Protein 4QQR (pdb70)

Radius of gyration: 27.03 Å; Cα contacts (8 Å, |Δi|>4): 1063; chains: 2; bounding box: 55×55×93 Å

InterPro domains:
  IPR005913 dTDP-4-dehydrorhamnose reductase [PTHR10491] (11-297)
  IPR029903 RmlD-like, substrate binding domain [PF04321] (15-186)
  IPR036291 NAD(P)-binding domain superfamily [SSF51735] (14-287)

Solvent-accessible surface area: 23073 Å² total; per-residue (Å²): 149,72,32,0,0,0,5,21,138,138,27,10,5,0,14,53,0,0,134,42,1,110,90,78,71,17,88,52,56,48,20,109,12,198,28,28,39,119,38,0,29,56,14,6,105,91,26,160,10,36,12,0,0,8,6,38,20,70,16,26,52,16,103,83,84,78,62,75,69,62,50,3,35,17,0,92,49,7,0,7,1,9,1,10,0,0,7,5,0,50,137,83,61,25,19,0,0,6,11,19,20,0,34,2,0,66,39,51,120,45,36,58,104,71,48,52,94,8,4,102,8,113,40,112,28,58,30,41,66,64,28,30,6,71,2,19,12,22,5,10,54,2,6,110,21,3,110,12,4,0,3,0,1,10,1,5,5,0,5,38,71,32,112,21,78,106,0,4,0,4,41,12,14,157,109,121,72,5,88,52,36,38,0,0,0,0,0,1,49,14,0,2,39,17,0,1,57,0,0,56,104,90,25,48,39,13,15,0,0,0,0,18,31,42,0,10,6,26,52,0,0,66,32,36,78,84,55,62,51,103,99,37,105,52,119,59,104,135,206,173,107,4,32,0,27,2,33,13,90,77,0,78,107,58,2,97,126,5,35,42,5,85,90,0,0,40,115,48,0,0,101,83,56,169,148,74,30,0,0,1,7,20,127,139,27,40,15,0,22,52,0,1,152,35,2,117,100,72,68,19,90,61,58,48,15,106,20,39,8,62,26,52,62,29,0,46,51,14,8,119,99,34,75,9,39,14,0,0,4,7,26,41,144,151,71,73,59,106,44,1,88,22,0,58,33,9,0,4,0,7,2,14,0,0,6,4,0,56,137,77,62,20,17,0,0,7,16,18,13,0,37,1,0,68,41,47,121,42,30,59,95,68,57,61,86,8,4,89,6,122,40,115,23,51,28,44,66,52,31,46,4,65,2,24,11,17,6,12,54,4,5,102,16,3,111,13,5,0,3,0,0,11,1,31,35,0,6,38,64,31,118,23,81,130,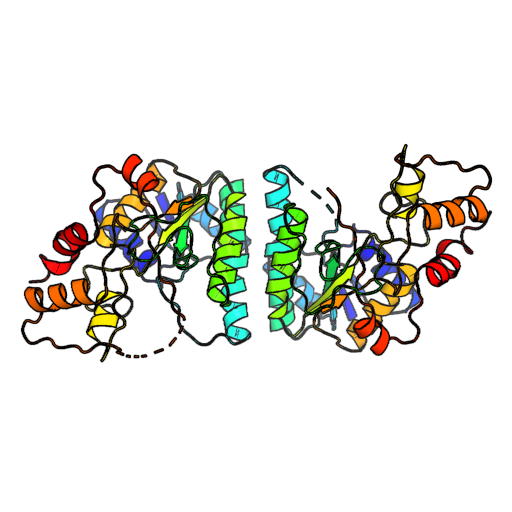0,18,0,24,75,2,23,139,74,157,92,3,69,68,42,35,0,0,0,0,0,1,48,14,0,3,37,12,0,0,56,0,0,60,101,87,24,51,34,18,17,1,0,2,0,21,29,42,0,8,10,40,61,0,0,67,26,33,84,84,49,40,50,102,94,36,111,59,132,60,128,187,170,184,9,44,0,27,0,30,13,79,69,0,74,110,54,0,97,113,6,39,51,6,92,109,0,0,44,115,48,0,0,98,85,48,133,186

GO terms:
  GO:0010494 cytoplasmic stress granule (C, IDA)
  GO:0008830 dTDP-4-dehydrorhamnose 3,5-epimerase activity (F, IDA)
  GO:0008831 dTDP-4-dehydrorhamnose reductase activity (F, IDA)
  GO:0010253 UDP-rhamnose biosynthetic process (P, IDA)
  GO:0019305 dTDP-rhamnose biosynthetic process (P, IDA)
  GO:0010489 UDP-4-keto-6-deoxy-glucose-3,5-epimerase activity (F, TAS)
  GO:0010490 UDP-4-keto-rhamnose-4-keto-reductase activity (F, TAS)
  GO:0005886 plasma membrane (C, HDA)
  GO:0009506 plasmodesma (C, HDA)

Secondary structure (DSSP, 8-state):
--EEEEE-TTSHHHHHHHHHHHHTT-EEEE--S---HHHHHHHHHHH--SEEEE--S--SS--S---HHHHHHHIIIIIIIHHHHHHHHHHTT-EEEEEEESTT---BTTB-TTS---B-TTSPP---SSHHHHHHHHHHHHHTT-TTEEEEEE-S-B-S-TT-TTSHHHHHHHSSEE----B---BHHHHHHHHHHHHHTT--EEEE-S-SS-B-HHHHHHHHHHHT-TT---EE---------B--HHHHHH-TTPPPHHHHIIIIIIGGG-/--EEEEE-TTSHHHHHHHHHHHHTT-EEEE--S-TT-HHHHHHHHHHH--SEEEE------HHHHHHHIIIIIIIHHHHHHHHHHHT-EEEEEEESTT---BTTB-TTSS-PBPTTS------SHHHHHHHHHHHHHTT-TTEEEEEE-S-B-S-TT-TTSHHHHHTT-SEE----B---BHHHHHHHHHHHHHTT--EEEE-S-SS-B-HHHHHHHHHHHH-TT---EE--------B--HHHHHH-TTPPPHHHHHIIIIIGGG--

Nearest PDB structures (foldseek):
  4qqr-assembly1_B  TM=1.004E+00  e=8.080E-61  Arabidopsis thaliana
  4qqr-assembly1_A  TM=9.970E-01  e=8.644E-54  Arabidopsis thaliana
  7jid-assembly1_B  TM=9.418E-01  e=1.894E-29  Acanthamoeba polyphaga mimivirus
  1kvs-assembly1_A  TM=7.498E-01  e=4.403E-12  Escherichia coli
  1orr-assembly1_A  TM=7.381E-01  e=2.020E-11  Salmonella enterica subsp. enterica serovar Typhi

Organism: Arabidopsis thaliana (NCBI:txid3702)

CATH classification: 3.40.50.720

Structure (mmCIF, N/CA/C/O backbone):
data_4QQR
#
_entry.id   4QQR
#
_cell.length_a   56.589
_cell.length_b   61.943
_cell.length_c   176.774
_cell.angle_alpha   90.00
_cell.angle_beta   90.00
_cell.angle_gamma   90.00
#
_symmetry.space_group_name_H-M   'P 21 21 21'
#
loop_
_entity.id
_entity.type
_entity.pdbx_description
1 polymer 3,5-epimerase/4-reductase
2 non-polymer 'ZINC ION'
3 non-polymer 'CHLORIDE ION'
4 non-polymer 'SULFATE ION'
5 water water
#
loop_
_atom_site.group_PDB
_atom_site.id
_atom_site.type_symbol
_atom_site.label_atom_id
_atom_site.label_alt_id
_atom_site.label_comp_id
_atom_site.label_asym_id
_atom_site.label_entity_id
_atom_site.label_seq_id
_atom_site.pdbx_PDB_ins_code
_atom_site.Cartn_x
_atom_site.Cartn_y
_atom_site.Cartn_z
_atom_site.occupancy
_atom_site.B_iso_or_equiv
_atom_site.auth_seq_id
_atom_site.auth_comp_id
_atom_site.auth_asym_id
_atom_site.auth_atom_id
_atom_site.pdbx_PDB_model_num
ATOM 1 N N . SER A 1 12 ? -27.298 -26.644 -3.341 1.00 70.42 12 SER A N 1
ATOM 2 C CA . SER A 1 12 ? -28.273 -25.852 -4.097 1.00 72.63 12 SER A CA 1
ATOM 3 C C . SER A 1 12 ? -27.639 -24.550 -4.594 1.00 65.84 12 SER A C 1
ATOM 4 O O . SER A 1 12 ? -27.527 -24.331 -5.805 1.00 66.21 12 SER A O 1
ATOM 7 N N . PHE A 1 13 ? -27.224 -23.703 -3.650 1.00 60.24 13 PHE A N 1
ATOM 8 C CA . PHE A 1 13 ? -26.642 -22.397 -3.958 1.00 54.67 13 PHE A CA 1
ATOM 9 C C . PHE A 1 13 ? -25.117 -22.354 -3.799 1.00 52.49 13 PHE A C 1
ATOM 10 O O . PHE A 1 13 ? -24.553 -23.056 -2.959 1.00 54.16 13 PHE A O 1
ATOM 18 N N . ASN A 1 14 ? -24.463 -21.511 -4.599 1.00 48.07 14 ASN A N 1
ATOM 19 C CA . ASN A 1 14 ? -23.011 -21.383 -4.607 1.00 46.56 14 ASN A CA 1
ATOM 20 C C . ASN A 1 14 ? -22.653 -20.039 -5.189 1.00 46.09 14 ASN A C 1
ATOM 21 O O . ASN A 1 14 ? -22.773 -19.839 -6.395 1.00 48.50 14 ASN A O 1
ATOM 26 N N . PHE A 1 15 ? -22.205 -19.109 -4.356 1.00 45.54 15 PHE A N 1
ATOM 27 C CA . PHE A 1 15 ? -22.042 -17.735 -4.834 1.00 43.08 15 PHE A CA 1
ATOM 28 C C . PHE A 1 15 ? -20.617 -17.384 -5.168 1.00 45.84 15 PHE A C 1
ATOM 29 O O . PHE A 1 15 ? -19.700 -17.643 -4.381 1.00 48.31 15 PHE A O 1
ATOM 37 N N . LEU A 1 16 ? -20.437 -16.796 -6.349 1.00 44.54 16 LEU A N 1
ATOM 38 C CA . LEU A 1 16 ? -19.173 -16.175 -6.701 1.00 43.85 16 LEU A CA 1
ATOM 39 C C . LEU A 1 16 ? -19.306 -14.690 -6.372 1.00 45.22 16 LEU A C 1
ATOM 40 O O . LEU A 1 16 ? -20.242 -14.031 -6.816 1.00 44.58 16 LEU A O 1
ATOM 45 N N . ILE A 1 17 ? -18.393 -14.175 -5.556 1.00 45.49 17 ILE A N 1
ATOM 46 C CA . ILE A 1 17 ? -18.458 -12.784 -5.131 1.00 45.40 17 ILE A CA 1
ATOM 47 C C . ILE A 1 17 ? -17.202 -12.030 -5.554 1.00 46.53 17 ILE A C 1
ATOM 48 O O . ILE A 1 17 ? -16.091 -12.531 -5.408 1.00 48.73 17 ILE A O 1
ATOM 53 N N . TYR A 1 18 ? -17.380 -10.832 -6.098 1.00 46.69 18 TYR A N 1
ATOM 54 C CA . TYR A 1 18 ? -16.239 -9.990 -6.447 1.00 47.03 18 TYR A CA 1
ATOM 55 C C . TYR A 1 18 ? -16.132 -8.789 -5.520 1.00 47.74 18 TYR A C 1
ATOM 56 O O . TYR A 1 18 ? -17.127 -8.129 -5.236 1.00 47.35 18 TYR A O 1
ATOM 65 N N . GLY A 1 19 ? -14.924 -8.551 -5.014 1.00 53.93 19 GLY A N 1
ATOM 66 C CA . GLY A 1 19 ? -14.661 -7.466 -4.083 1.00 48.57 19 GLY A CA 1
ATOM 67 C C . GLY A 1 19 ? -14.539 -7.847 -2.615 1.00 55.46 19 GLY A C 1
ATOM 68 O O . GLY A 1 19 ? -15.223 -7.254 -1.780 1.00 59.80 19 GLY A O 1
ATOM 69 N N . LYS A 1 20 ? -13.677 -8.807 -2.270 1.00 58.02 20 LYS A N 1
ATOM 70 C CA . LYS A 1 20 ? -13.459 -9.115 -0.843 1.00 58.36 20 LYS A CA 1
ATOM 71 C C . LYS A 1 20 ? -12.807 -7.932 -0.123 1.00 59.62 20 LYS A C 1
ATOM 72 O O . LYS A 1 20 ? -13.066 -7.671 1.055 1.00 60.48 20 LYS A O 1
ATOM 78 N N . THR A 1 21 ? -11.969 -7.221 -0.866 1.00 62.21 21 THR A N 1
ATOM 79 C CA . THR A 1 21 ? -11.325 -5.999 -0.409 1.00 62.41 21 THR A CA 1
ATOM 80 C C . THR A 1 21 ? -12.311 -5.005 0.219 1.00 55.95 21 THR A C 1
ATOM 81 O O . THR A 1 21 ? -11.998 -4.376 1.222 1.00 59.24 21 THR A O 1
ATOM 85 N N . GLY A 1 22 ? -13.503 -4.883 -0.358 1.00 49.21 22 GLY A N 1
ATOM 86 C CA . GLY A 1 22 ? -14.393 -3.780 -0.037 1.00 51.70 22 GLY A CA 1
ATOM 87 C C . GLY A 1 22 ? -15.411 -3.987 1.073 1.00 52.27 22 GLY A C 1
ATOM 88 O O . GLY A 1 22 ? -15.480 -5.054 1.679 1.00 54.86 22 GLY A O 1
ATOM 89 N N . TRP A 1 23 ? -16.219 -2.963 1.327 1.00 49.34 23 TRP A N 1
ATOM 90 C CA . TRP A 1 23 ? -17.148 -2.981 2.449 1.00 47.67 23 TRP A CA 1
ATOM 91 C C . TRP A 1 23 ? -18.252 -4.029 2.253 1.00 50.38 23 TRP A C 1
ATOM 92 O O . TRP A 1 23 ? -18.331 -5.006 2.998 1.00 51.54 23 TRP A O 1
ATOM 103 N N . ILE A 1 24 ? -19.097 -3.829 1.246 1.00 51.69 24 ILE A N 1
ATOM 104 C CA . ILE A 1 24 ? -20.183 -4.763 0.940 1.00 49.12 24 ILE A CA 1
ATOM 105 C C . ILE A 1 24 ? -19.718 -6.211 0.637 1.00 46.49 24 ILE A C 1
ATOM 106 O O . ILE A 1 24 ? -20.293 -7.188 1.144 1.00 42.14 24 ILE A O 1
ATOM 111 N N . GLY A 1 25 ? -18.679 -6.337 -0.184 1.00 46.11 25 GLY A N 1
ATOM 112 C CA . GLY A 1 25 ? -18.147 -7.638 -0.555 1.00 47.98 25 GLY A CA 1
ATOM 113 C C . GLY A 1 25 ? -17.679 -8.435 0.646 1.00 53.42 25 GLY A C 1
ATOM 114 O O . GLY A 1 25 ? -17.877 -9.657 0.719 1.00 48.75 25 GLY A O 1
ATOM 115 N N . GLY A 1 26 ? -17.053 -7.733 1.592 1.00 54.66 26 GLY A N 1
ATOM 116 C CA . GLY A 1 26 ? -16.686 -8.322 2.864 1.00 49.41 26 GLY A CA 1
ATOM 117 C C . GLY A 1 26 ? -17.903 -8.732 3.669 1.00 48.14 26 GLY A C 1
ATOM 118 O O . GLY A 1 26 ? -17.924 -9.820 4.249 1.00 51.98 26 GLY A O 1
ATOM 119 N N . LEU A 1 27 ? -18.915 -7.868 3.703 1.00 46.30 27 LEU A N 1
ATOM 120 C CA . LEU A 1 27 ? -20.133 -8.142 4.467 1.00 49.52 27 LEU A CA 1
ATOM 121 C C . LEU A 1 27 ? -20.892 -9.327 3.905 1.00 48.68 27 LEU A C 1
ATOM 122 O O . LEU A 1 27 ? -21.404 -10.160 4.660 1.00 47.24 27 LEU A O 1
ATOM 127 N N . LEU A 1 28 ? -20.947 -9.392 2.575 1.00 49.02 28 LEU A N 1
ATOM 128 C CA . LEU A 1 28 ? -21.592 -10.493 1.866 1.00 49.47 28 LEU A CA 1
ATOM 129 C C . LEU A 1 28 ? -21.038 -11.834 2.297 1.00 49.98 28 LEU A C 1
ATOM 130 O O . LEU A 1 28 ? -21.809 -12.739 2.630 1.00 49.13 28 LEU A O 1
ATOM 135 N N . GLY A 1 29 ? -19.703 -11.946 2.272 1.00 48.30 29 GLY A N 1
ATOM 136 C CA . GLY A 1 29 ? -19.003 -13.177 2.599 1.00 47.53 29 GLY A CA 1
ATOM 137 C C . GLY A 1 29 ? -19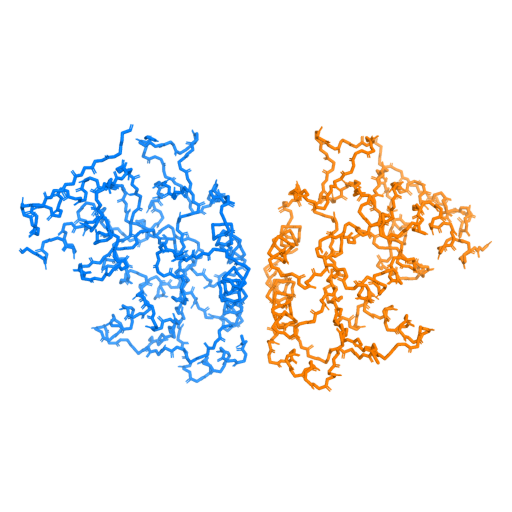.41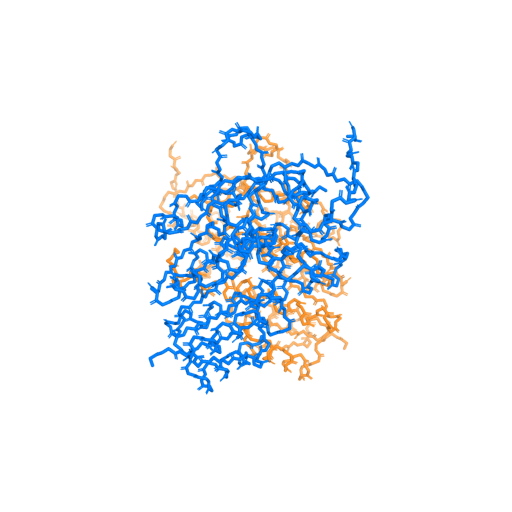8 -13.672 3.968 1.00 51.31 29 GLY A C 1
ATOM 138 O O . GLY A 1 29 ? -19.696 -14.866 4.169 1.00 49.40 29 GLY A O 1
ATOM 139 N N . LYS A 1 3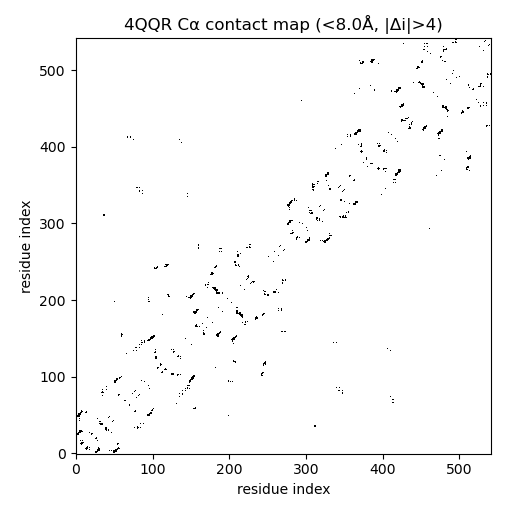0 ? -19.485 -12.732 4.907 1.00 50.87 30 LYS A N 1
ATOM 140 C CA . LYS A 1 30 ? -19.888 -13.036 6.270 1.00 52.79 30 LYS A CA 1
ATOM 141 C C . LYS A 1 30 ? -21.335 -13.515 6.349 1.00 47.39 30 LYS A C 1
ATOM 142 O O . LYS A 1 30 ? -21.653 -14.376 7.145 1.00 47.04 30 LYS A O 1
ATOM 148 N N . LEU A 1 31 ? -22.201 -12.987 5.496 1.00 46.40 31 LEU A N 1
ATOM 149 C CA . LEU A 1 31 ? -23.593 -13.426 5.489 1.00 46.92 31 LEU A CA 1
ATOM 150 C C . LEU A 1 31 ? -23.763 -14.851 4.968 1.00 47.83 31 LEU A C 1
ATOM 151 O O . LEU A 1 31 ? -24.564 -15.629 5.488 1.00 48.69 31 LEU A O 1
ATOM 156 N N . CYS A 1 32 ? -23.002 -15.178 3.931 1.00 51.33 32 CYS A N 1
ATOM 157 C CA . CYS A 1 32 ? -22.981 -16.520 3.383 1.00 49.36 32 CYS A CA 1
ATOM 158 C C . CYS A 1 32 ? -22.482 -17.506 4.434 1.00 50.67 32 CYS A C 1
ATOM 159 O O . CYS A 1 32 ? -22.987 -18.628 4.522 1.00 48.92 32 CYS A O 1
ATOM 162 N N . GLU A 1 33 ? -21.485 -17.095 5.219 1.00 49.62 33 GLU A N 1
ATOM 163 C CA . GLU A 1 33 ? -21.022 -17.930 6.329 1.00 53.27 33 GLU A CA 1
ATOM 164 C C . GLU A 1 33 ? -22.178 -18.162 7.284 1.00 52.19 33 GLU A C 1
ATOM 165 O O . GLU A 1 33 ? -22.509 -19.301 7.606 1.00 52.08 33 GLU A O 1
ATOM 171 N N . ALA A 1 34 ? -22.805 -17.068 7.704 1.00 50.41 34 ALA A N 1
ATOM 172 C CA . ALA A 1 34 ? -23.831 -17.120 8.734 1.00 50.96 34 ALA A CA 1
ATOM 173 C C . ALA A 1 34 ? -25.063 -17.889 8.280 1.00 52.92 34 ALA A C 1
ATOM 174 O O . ALA A 1 34 ? -25.764 -18.474 9.112 1.00 52.43 34 ALA A O 1
ATOM 176 N N . GLN A 1 35 ? -25.321 -17.899 6.970 1.00 51.58 35 GLN A N 1
ATOM 177 C CA . GLN A 1 35 ? -26.501 -18.595 6.430 1.00 53.04 35 GLN A CA 1
ATOM 178 C C . GLN A 1 35 ? -26.180 -19.982 5.879 1.00 52.53 35 GLN A C 1
ATOM 179 O O . GLN A 1 35 ? -27.058 -20.645 5.323 1.00 54.15 35 GLN A O 1
ATOM 185 N N . GLY A 1 36 ? -24.925 -20.405 5.988 1.00 47.55 36 GLY A N 1
ATOM 186 C CA . GLY A 1 36 ? -24.528 -21.694 5.454 1.00 45.39 36 GLY A CA 1
ATOM 187 C C . GLY A 1 36 ? -24.532 -21.787 3.931 1.00 50.22 36 GLY A C 1
ATOM 188 O O . GLY A 1 36 ? -24.800 -22.853 3.373 1.00 50.75 36 GLY A O 1
ATOM 189 N N . ILE A 1 37 ? -24.229 -20.684 3.252 1.00 44.54 37 ILE A N 1
ATOM 190 C CA . ILE A 1 37 ? -24.129 -20.713 1.802 1.00 47.05 37 ILE A CA 1
ATOM 191 C C . ILE A 1 37 ? -22.672 -20.800 1.341 1.00 46.24 37 ILE A C 1
ATOM 192 O O . ILE A 1 37 ? -21.816 -19.990 1.735 1.00 45.93 37 ILE A O 1
ATOM 197 N N . THR A 1 38 ? -22.398 -21.773 0.487 1.00 41.24 38 THR A N 1
ATOM 198 C CA . THR A 1 38 ? -21.090 -21.874 -0.125 1.00 45.53 38 THR A CA 1
ATOM 199 C C . THR A 1 38 ? -20.818 -20.650 -1.007 1.00 48.85 38 THR A C 1
ATOM 200 O O . THR A 1 38 ? -21.574 -20.360 -1.939 1.00 48.98 38 THR A O 1
ATOM 204 N N . TYR A 1 39 ? -19.749 -19.924 -0.704 1.00 46.16 39 TYR A N 1
ATOM 205 C CA . TYR A 1 39 ? -19.391 -18.765 -1.507 1.00 48.30 39 TYR A CA 1
ATOM 206 C C . TYR A 1 39 ? -17.898 -18.753 -1.751 1.00 47.90 39 TYR A C 1
ATOM 207 O O . TYR A 1 39 ? -17.146 -19.346 -0.995 1.00 50.24 39 TYR A O 1
ATOM 216 N N . THR A 1 40 ? -17.462 -18.051 -2.788 1.00 49.10 40 THR A N 1
ATOM 217 C CA . THR A 1 40 ? -16.032 -17.906 -3.044 1.00 45.02 40 THR A CA 1
ATOM 218 C C . THR A 1 40 ? -15.765 -16.505 -3.574 1.00 46.05 40 THR A C 1
ATOM 219 O O . THR A 1 40 ? -16.579 -15.959 -4.308 1.00 48.92 40 THR A O 1
ATOM 223 N N . TYR A 1 41 ? -14.653 -15.901 -3.168 1.00 48.81 41 TYR A N 1
ATOM 224 C CA . TYR A 1 41 ? -14.248 -14.606 -3.707 1.00 47.60 41 TYR A CA 1
ATOM 225 C C . TYR A 1 41 ? -13.454 -14.841 -4.980 1.00 50.84 41 TYR A C 1
ATOM 226 O O . TYR A 1 41 ? -12.599 -15.724 -5.026 1.00 55.17 41 TYR A O 1
ATOM 235 N N . GLY A 1 42 ? -13.738 -14.063 -6.019 1.00 52.79 42 GLY A N 1
ATOM 236 C CA . GLY A 1 42 ? -13.072 -14.250 -7.297 1.00 53.87 42 GLY A CA 1
ATOM 237 C C . GLY A 1 42 ? -11.633 -13.772 -7.320 1.00 56.95 42 GLY A C 1
ATOM 238 O O . GLY A 1 42 ? -11.345 -12.611 -7.009 1.00 55.80 42 GLY A O 1
ATOM 239 N N . SER A 1 43 ? -10.730 -14.680 -7.684 1.00 60.62 43 SER A N 1
ATOM 240 C CA . SER A 1 43 ? -9.331 -14.333 -7.925 1.00 60.63 43 SER A CA 1
ATOM 241 C C . SER A 1 43 ? -9.239 -13.361 -9.091 1.00 63.44 43 SER A C 1
ATOM 242 O O . SER A 1 43 ? -8.505 -12.370 -9.041 1.00 68.84 43 SER A O 1
ATOM 245 N N . GLY A 1 44 ? -9.998 -13.662 -10.140 1.00 60.10 44 GLY A N 1
ATOM 246 C CA . GLY A 1 44 ? -9.901 -12.959 -11.405 1.00 62.18 44 GLY A CA 1
ATOM 247 C C . GLY A 1 44 ? -10.101 -11.450 -11.409 1.00 68.71 44 GLY A C 1
ATOM 248 O O . GLY A 1 44 ? -11.005 -10.897 -10.759 1.00 65.02 44 GLY A O 1
ATOM 249 N N . ARG A 1 45 ? -9.240 -10.781 -12.170 1.00 69.91 45 ARG A N 1
ATOM 250 C CA . ARG A 1 45 ? -9.368 -9.359 -12.420 1.00 66.78 45 ARG A CA 1
ATOM 251 C C . ARG A 1 45 ? -10.375 -9.170 -13.565 1.00 65.11 45 ARG A C 1
ATOM 252 O O . ARG A 1 45 ? -10.326 -9.882 -14.572 1.00 68.18 45 ARG A O 1
ATOM 260 N N . LEU A 1 46 ? -11.288 -8.218 -13.410 1.00 63.34 46 LEU A N 1
ATOM 261 C CA . LEU A 1 46 ? -12.323 -7.976 -14.414 1.00 58.75 46 LEU A CA 1
ATOM 262 C C . LEU A 1 46 ? -11.806 -7.261 -15.691 1.00 60.69 46 LEU A C 1
ATOM 263 O O . LEU A 1 46 ? -10.691 -6.704 -15.743 1.00 60.77 46 LEU A O 1
ATOM 268 N N . ASP A 1 48 ? -10.045 -8.596 -17.807 1.00 66.10 48 ASP A N 1
ATOM 269 C CA . ASP A 1 48 ? -9.393 -9.838 -18.225 1.00 65.49 48 ASP A CA 1
ATOM 270 C C . ASP A 1 48 ? -10.369 -11.004 -18.240 1.00 59.12 48 ASP A C 1
ATOM 271 O O . ASP A 1 48 ? -10.407 -11.776 -17.291 1.00 57.94 48 ASP A O 1
ATOM 273 N N . ARG A 1 49 ? -11.151 -11.108 -19.317 1.00 56.27 49 ARG A N 1
ATOM 274 C CA . ARG A 1 49 ? -12.138 -12.178 -19.490 1.00 57.89 49 ARG A CA 1
ATOM 275 C C . ARG A 1 49 ? -11.656 -13.516 -18.975 1.00 55.63 49 ARG A C 1
ATOM 276 O O . ARG A 1 49 ? -12.256 -14.103 -18.088 1.00 54.78 49 ARG A O 1
ATOM 284 N N . GLN A 1 50 ? -10.560 -13.987 -19.556 1.00 60.17 50 GLN A N 1
ATOM 285 C CA . GLN A 1 50 ? -10.060 -15.325 -19.283 1.00 62.21 50 GLN A CA 1
ATOM 286 C C . GLN A 1 50 ? -9.867 -15.521 -17.777 1.00 57.94 50 GLN A C 1
ATOM 287 O O . GLN A 1 50 ? -10.141 -16.598 -17.257 1.00 60.37 50 GLN A O 1
ATOM 293 N N . SER A 1 51 ? -9.456 -14.464 -17.078 1.00 56.23 51 SER A N 1
ATOM 294 C CA . SER A 1 51 ? -9.356 -14.495 -15.613 1.00 59.17 51 SER A CA 1
ATOM 295 C C . SER A 1 51 ? -10.711 -14.780 -14.938 1.00 61.85 51 SER A C 1
ATOM 296 O O . SER A 1 51 ? -10.794 -15.574 -13.987 1.00 59.22 51 SER A O 1
ATOM 299 N N . ILE A 1 52 ? -11.759 -14.123 -15.437 1.00 58.03 52 ILE A N 1
ATOM 300 C CA . ILE A 1 52 ? -13.125 -14.318 -14.960 1.00 53.52 52 ILE A CA 1
ATOM 301 C C . ILE A 1 52 ? -13.709 -15.642 -15.460 1.00 55.61 52 ILE A C 1
ATOM 302 O O . ILE A 1 52 ? -14.353 -16.375 -14.684 1.00 54.94 52 ILE A O 1
ATOM 307 N N . VAL A 1 53 ? -13.485 -15.948 -16.742 1.00 52.44 53 VAL A N 1
ATOM 308 C CA . VAL A 1 53 ? -13.926 -17.221 -17.320 1.00 54.24 53 VAL A CA 1
ATOM 309 C C . VAL A 1 53 ? -13.396 -18.400 -16.496 1.00 54.91 53 VAL A C 1
ATOM 310 O O . VAL A 1 53 ? -14.094 -19.399 -16.301 1.00 56.08 53 VAL A O 1
ATOM 314 N N . ALA A 1 54 ? -12.174 -18.261 -15.989 1.00 53.96 54 ALA A N 1
ATOM 315 C CA . ALA A 1 54 ? -11.542 -19.297 -15.176 1.00 54.50 54 ALA A CA 1
ATOM 316 C C . ALA A 1 54 ? -12.263 -19.499 -13.836 1.00 57.00 54 ALA A C 1
ATOM 317 O O . ALA A 1 54 ? -12.565 -20.635 -13.433 1.00 55.41 54 ALA A O 1
ATOM 319 N N . ASP A 1 55 ? -12.525 -18.388 -13.155 1.00 54.38 55 ASP A N 1
ATOM 320 C CA . ASP A 1 55 ? -13.308 -18.391 -11.932 1.00 52.73 55 ASP A CA 1
ATOM 321 C C . ASP A 1 55 ? -14.646 -19.112 -12.095 1.00 53.20 55 ASP A C 1
ATOM 322 O O . ASP A 1 55 ? -15.015 -19.904 -11.234 1.00 53.15 55 ASP A O 1
ATOM 327 N N . ILE A 1 56 ? -15.375 -18.833 -13.177 1.00 48.93 56 ILE A N 1
ATOM 328 C CA . ILE A 1 56 ? -16.701 -19.433 -13.336 1.00 52.18 56 ILE A CA 1
ATOM 329 C C . ILE A 1 56 ? -16.594 -20.948 -13.479 1.00 54.38 56 ILE A C 1
ATOM 330 O O . ILE A 1 56 ? -17.421 -21.697 -12.957 1.00 51.61 56 ILE A O 1
ATOM 335 N N . GLU A 1 57 ? -15.558 -21.408 -14.171 1.00 58.03 57 GLU A N 1
ATOM 336 C CA . GLU A 1 57 ? -15.376 -22.848 -14.340 1.00 61.26 57 GLU A CA 1
ATOM 337 C C . GLU A 1 57 ? -14.827 -23.529 -13.081 1.00 58.54 57 GLU A C 1
ATOM 338 O O . GLU A 1 57 ? -15.241 -24.638 -12.726 1.00 55.63 57 GLU A O 1
ATOM 344 N N . SER A 1 58 ? -13.913 -22.843 -12.403 1.00 57.29 58 SER A N 1
ATOM 345 C CA . SER A 1 58 ? -13.354 -23.325 -11.145 1.00 51.41 58 SER A CA 1
ATOM 346 C C . SER A 1 58 ? -14.402 -23.408 -10.021 1.00 53.30 58 SER A C 1
ATOM 347 O O . SER A 1 58 ? -14.451 -24.402 -9.293 1.00 53.52 58 SER A O 1
ATOM 350 N N . VAL A 1 59 ? -15.242 -22.377 -9.890 1.00 55.14 59 VAL A N 1
ATOM 351 C CA . VAL A 1 59 ? -16.243 -22.299 -8.809 1.00 52.02 59 VAL A CA 1
ATOM 352 C C . VAL A 1 59 ? -17.572 -22.967 -9.171 1.00 53.33 59 VAL A C 1
ATOM 353 O O . VAL A 1 59 ? -18.305 -23.440 -8.290 1.00 50.42 59 VAL A O 1
ATOM 357 N N . LYS A 1 60 ? -17.866 -23.006 -10.469 1.00 52.46 60 LYS A N 1
ATOM 358 C CA . LYS A 1 60 ? -19.154 -23.479 -10.962 1.00 52.25 60 LYS A CA 1
ATOM 359 C C . LYS A 1 60 ? -20.306 -22.855 -10.166 1.00 51.19 60 LYS A C 1
ATOM 360 O O . LYS A 1 60 ? -21.146 -23.574 -9.603 1.00 55.07 60 LYS A O 1
ATOM 366 N N . PRO A 1 61 ? -20.350 -21.514 -10.113 1.00 47.62 61 PRO A N 1
ATOM 367 C CA . PRO A 1 61 ? -21.289 -20.833 -9.208 1.00 50.62 61 PRO A CA 1
ATOM 368 C C . PRO A 1 61 ? -22.721 -20.950 -9.694 1.00 46.98 61 PRO A C 1
ATOM 369 O O . PRO A 1 61 ? -22.933 -21.181 -10.877 1.00 52.23 61 PRO A O 1
ATOM 373 N N . SER A 1 62 ? -23.684 -20.808 -8.796 1.00 43.79 62 SER A N 1
ATOM 374 C CA . SER A 1 62 ? -25.079 -20.763 -9.191 1.00 43.20 62 SER A CA 1
ATOM 375 C C . SER A 1 62 ? -25.494 -19.315 -9.480 1.00 48.68 62 SER A C 1
ATOM 376 O O . SER A 1 62 ? -26.418 -19.065 -10.275 1.00 47.86 62 SER A O 1
ATOM 379 N N . HIS A 1 63 ? -24.829 -18.370 -8.808 1.00 46.12 63 HIS A N 1
ATOM 380 C CA . HIS A 1 63 ? -25.087 -16.935 -8.978 1.00 44.40 63 HIS A CA 1
ATOM 381 C C . HIS A 1 63 ? -23.772 -16.183 -8.749 1.00 46.11 63 HIS A C 1
ATOM 382 O O . HIS A 1 63 ? -22.834 -16.738 -8.169 1.00 45.34 63 HIS A O 1
ATOM 389 N N . VAL A 1 64 ? -23.715 -14.922 -9.190 1.00 45.46 64 VAL A N 1
ATOM 390 C CA . VAL A 1 64 ? -22.499 -14.097 -9.128 1.00 40.63 64 VAL A CA 1
ATOM 391 C C . VAL A 1 64 ? -22.825 -12.730 -8.532 1.00 36.82 64 VAL A C 1
ATOM 392 O O . VAL A 1 64 ? -23.852 -12.155 -8.831 1.00 36.36 64 VAL A O 1
ATOM 396 N N . PHE A 1 65 ? -21.943 -12.214 -7.687 1.00 42.69 65 PHE A N 1
ATOM 397 C CA . PHE A 1 65 ? -22.164 -10.929 -7.028 1.00 42.33 65 PHE A CA 1
ATOM 398 C C . PHE A 1 65 ? -21.025 -9.980 -7.340 1.00 42.43 65 PHE A C 1
ATOM 399 O O . PHE A 1 65 ? -19.864 -10.294 -7.103 1.00 45.56 65 PHE A O 1
ATOM 407 N N . ASN A 1 66 ? -21.357 -8.824 -7.888 1.00 40.71 66 ASN A N 1
ATOM 408 C CA . ASN A 1 66 ? -20.348 -7.822 -8.192 1.00 42.99 66 ASN A CA 1
ATOM 409 C C . ASN A 1 66 ? -20.339 -6.678 -7.165 1.00 42.13 66 ASN A C 1
ATOM 410 O O . ASN A 1 66 ? -21.126 -5.728 -7.248 1.00 42.52 66 ASN A O 1
ATOM 415 N N . ALA A 1 67 ? -19.444 -6.766 -6.195 1.00 41.33 67 ALA A N 1
ATOM 416 C CA . ALA A 1 67 ? -19.299 -5.689 -5.231 1.00 41.02 67 ALA A CA 1
ATOM 417 C C . ALA A 1 67 ? -17.965 -4.997 -5.477 1.00 45.27 67 ALA A C 1
ATOM 418 O O . ALA A 1 67 ? -17.495 -4.239 -4.643 1.00 47.42 67 ALA A O 1
ATOM 420 N N . ALA A 1 68 ? -17.382 -5.244 -6.652 1.00 45.39 68 ALA A N 1
ATOM 421 C CA . ALA A 1 68 ? -16.032 -4.789 -7.000 1.00 47.78 68 ALA A CA 1
ATOM 422 C C . ALA A 1 68 ? -15.830 -3.285 -6.881 1.00 51.99 68 ALA A C 1
ATOM 423 O O . ALA A 1 68 ? -14.751 -2.758 -7.155 1.00 52.02 68 ALA A O 1
ATOM 425 N N . GLY A 1 69 ? -16.875 -2.589 -6.475 1.00 56.73 69 GLY A N 1
ATOM 426 C CA . GLY A 1 69 ? -16.684 -1.270 -5.928 1.00 65.14 69 GLY A CA 1
ATOM 427 C C . GLY A 1 69 ? -17.666 -0.326 -6.545 1.00 64.20 69 GLY A C 1
ATOM 428 O O . GLY A 1 69 ? -18.419 -0.717 -7.434 1.00 59.10 69 GLY A O 1
ATOM 429 N N . VAL A 1 70 ? -17.698 0.893 -6.017 1.00 70.65 70 VAL A N 1
ATOM 430 C CA . VAL A 1 70 ? -17.037 1.192 -4.749 1.00 67.75 70 VAL A CA 1
ATOM 431 C C . VAL A 1 70 ? -18.173 1.292 -3.753 1.00 69.60 70 VAL A C 1
ATOM 432 O O . VAL A 1 70 ? -19.273 1.714 -4.118 1.00 71.07 70 VAL A O 1
ATOM 436 N N . THR A 1 71 ? -17.948 0.880 -2.515 1.00 63.12 71 THR A N 1
ATOM 437 C CA . THR A 1 71 ? -18.994 1.073 -1.530 1.00 68.79 71 THR A CA 1
ATOM 438 C C . THR A 1 71 ? -19.084 2.557 -1.093 1.00 70.33 71 THR A C 1
ATOM 439 O O . THR A 1 71 ? -18.261 3.043 -0.302 1.00 65.10 71 THR A O 1
ATOM 443 N N . GLY A 1 72 ? -20.075 3.268 -1.643 1.00 65.60 72 GLY A N 1
ATOM 444 C CA . GLY A 1 72 ? -20.392 4.626 -1.221 1.00 65.46 72 GLY A CA 1
ATOM 445 C C . GLY A 1 72 ? -19.795 5.751 -2.052 1.00 73.26 72 GLY A C 1
ATOM 446 O O . GLY A 1 72 ? -19.645 5.626 -3.278 1.00 66.59 72 GLY A O 1
ATOM 447 N N . ARG A 1 73 ? -19.466 6.855 -1.368 1.00 79.01 73 ARG A N 1
ATOM 448 C CA . ARG A 1 73 ? -18.853 8.045 -1.984 1.00 77.03 73 ARG A CA 1
ATOM 449 C C . ARG A 1 73 ? -17.345 7.870 -2.183 1.00 75.97 73 ARG A C 1
ATOM 450 O O . ARG A 1 73 ? -16.573 7.785 -1.221 1.00 75.82 73 ARG A O 1
ATOM 452 N N . PRO A 1 74 ? -16.930 7.812 -3.443 1.00 74.90 74 PRO A N 1
ATOM 453 C CA . PRO A 1 74 ? -15.516 7.629 -3.779 1.00 78.95 74 PRO A CA 1
ATOM 454 C C . PRO A 1 74 ? -15.030 8.708 -4.734 1.00 79.63 74 PRO A C 1
ATOM 455 O O . PRO A 1 74 ? -15.542 8.813 -5.848 1.00 73.02 74 PRO A O 1
ATOM 459 N N . ASN A 1 75 ? -14.053 9.500 -4.304 1.00 76.57 75 ASN A N 1
ATOM 460 C CA . ASN A 1 75 ? -13.445 9.347 -2.987 1.00 74.62 75 ASN A CA 1
ATOM 461 C C . ASN A 1 75 ? -11.979 9.761 -3.023 1.00 76.72 75 ASN A C 1
ATOM 462 O O . ASN A 1 75 ? -11.280 9.722 -2.011 1.00 76.08 75 ASN A O 1
ATOM 467 N N . VAL A 1 76 ? -11.528 10.160 -4.207 1.00 70.78 76 VAL A N 1
ATOM 468 C CA . VAL A 1 76 ? -10.177 10.663 -4.408 1.00 67.92 76 VAL A CA 1
ATOM 469 C C . VAL A 1 76 ? -10.230 11.748 -5.472 1.00 66.84 76 VAL A C 1
ATOM 470 O O . VAL A 1 76 ? -11.312 12.198 -5.844 1.00 68.88 76 VAL A O 1
ATOM 474 N N . ASP A 1 77 ? -9.072 12.167 -5.969 1.00 60.53 77 ASP A N 1
ATOM 475 C CA . ASP A 1 77 ? -9.047 13.158 -7.035 1.00 60.86 77 ASP A CA 1
ATOM 476 C C . ASP A 1 77 ? -9.461 12.527 -8.355 1.00 59.46 77 ASP A C 1
ATOM 477 O O . ASP A 1 77 ? -9.312 11.321 -8.550 1.00 53.69 77 ASP A O 1
ATOM 482 N N . TRP A 1 78 ? -9.979 13.345 -9.263 1.00 55.69 78 TRP A N 1
ATOM 483 C CA . TRP A 1 78 ? -10.321 12.868 -10.598 1.00 50.79 78 TRP A CA 1
ATOM 484 C C . TRP A 1 78 ? -9.348 13.276 -11.704 1.00 48.75 78 TRP A C 1
ATOM 485 O O . TRP A 1 78 ? -9.718 13.890 -12.704 1.00 47.81 78 TRP A O 1
ATOM 496 N N . CYS A 1 79 ? -8.089 12.912 -11.520 1.00 47.70 79 CYS A N 1
ATOM 497 C CA . CYS A 1 79 ? -7.128 13.070 -12.588 1.00 49.05 79 CYS A CA 1
ATOM 498 C C . CYS A 1 79 ? -7.292 11.935 -13.612 1.00 47.57 79 CYS A C 1
ATOM 499 O O . CYS A 1 79 ? -8.097 11.006 -13.436 1.00 43.08 79 CYS A O 1
ATOM 502 N N . GLU A 1 80 ? -6.517 12.019 -14.681 1.00 42.53 80 GLU A N 1
ATOM 503 C CA . GLU A 1 80 ? -6.600 11.019 -15.724 1.00 48.06 80 GLU A CA 1
ATOM 504 C C . GLU A 1 80 ? -6.340 9.602 -15.222 1.00 45.02 80 GLU A C 1
ATOM 505 O O . GLU A 1 80 ? -7.171 8.717 -15.443 1.00 45.76 80 GLU A O 1
ATOM 511 N N . SER A 1 81 ? -5.228 9.393 -14.520 1.00 44.25 81 SER A N 1
ATOM 512 C CA . SER A 1 81 ? -4.912 8.064 -13.983 1.00 45.71 81 SER A CA 1
ATOM 513 C C . SER A 1 81 ? -6.043 7.511 -13.107 1.00 46.57 81 SER A C 1
ATOM 514 O O . SER A 1 81 ? -6.263 6.303 -13.064 1.00 46.34 81 SER A O 1
ATOM 517 N N . HIS A 1 82 ? -6.766 8.392 -12.423 1.00 44.36 82 HIS A N 1
ATOM 518 C CA . HIS A 1 82 ? -7.818 7.946 -11.528 1.00 46.96 82 HIS A CA 1
ATOM 519 C C . HIS A 1 82 ? -9.115 7.693 -12.274 1.00 47.91 82 HIS A C 1
ATOM 520 O O . HIS A 1 82 ? -9.824 6.728 -11.987 1.00 46.15 82 HIS A O 1
ATOM 527 N N . LYS A 1 83 ? -9.427 8.574 -13.220 1.00 45.94 83 LYS A N 1
ATOM 528 C CA . LYS A 1 83 ? -10.588 8.384 -14.074 1.00 45.80 83 LYS A CA 1
ATOM 529 C C . LYS A 1 83 ? -10.427 7.085 -14.862 1.00 47.52 83 LYS A C 1
ATOM 530 O O . LYS A 1 83 ? -11.360 6.270 -14.925 1.00 45.71 83 LYS A O 1
ATOM 536 N N . VAL A 1 84 ? -9.244 6.897 -15.455 1.00 43.95 84 VAL A N 1
ATOM 537 C CA . VAL A 1 84 ? -8.985 5.722 -16.284 1.00 44.11 84 VAL A CA 1
ATOM 538 C C . VAL A 1 84 ? -9.130 4.479 -15.432 1.00 43.73 84 VAL A C 1
ATOM 539 O O . VAL A 1 84 ? -9.713 3.484 -15.863 1.00 48.22 84 VAL A O 1
ATOM 543 N N . GLU A 1 85 ? -8.638 4.560 -14.202 1.00 45.74 85 GLU A N 1
ATOM 544 C CA . GLU A 1 85 ? -8.693 3.434 -13.288 1.00 44.10 85 GLU A CA 1
ATOM 545 C C . GLU A 1 85 ? -10.136 2.998 -13.021 1.00 41.32 85 GLU A C 1
ATOM 546 O O . GLU A 1 85 ? -10.406 1.817 -12.907 1.00 36.77 85 GLU A O 1
ATOM 548 N N . THR A 1 86 ? -11.070 3.938 -12.956 1.00 39.10 86 THR A N 1
ATOM 549 C CA . THR A 1 86 ? -12.459 3.549 -12.715 1.00 42.40 86 THR A CA 1
ATOM 550 C C . THR A 1 86 ? -13.115 3.019 -13.995 1.00 44.45 86 THR A C 1
ATOM 551 O O . THR A 1 86 ? -14.052 2.218 -13.950 1.00 39.70 86 THR A O 1
ATOM 555 N N . ILE A 1 87 ? -12.623 3.478 -15.139 1.00 45.54 87 ILE A N 1
ATOM 556 C CA . ILE A 1 87 ? -13.163 3.042 -16.418 1.00 39.82 87 ILE A CA 1
ATOM 557 C C . ILE A 1 87 ? -12.792 1.590 -16.685 1.00 41.65 87 ILE A C 1
ATOM 558 O O . ILE A 1 87 ? -13.582 0.828 -17.239 1.00 40.75 87 ILE A O 1
ATOM 563 N N . ARG A 1 88 ? -11.584 1.213 -16.282 1.00 40.09 88 ARG A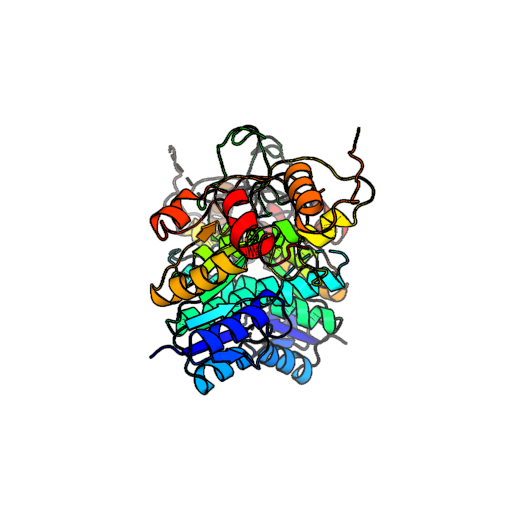 N 1
ATOM 564 C CA . ARG A 1 88 ? -11.090 -0.140 -16.499 1.00 40.36 88 ARG A CA 1
ATOM 565 C C . ARG A 1 88 ? -11.846 -1.164 -15.660 1.00 40.33 88 ARG A C 1
ATOM 566 O O . ARG A 1 88 ? -12.142 -2.262 -16.127 1.00 40.78 88 ARG A O 1
ATOM 574 N N . THR A 1 89 ? -12.156 -0.802 -14.420 1.00 37.58 89 THR A N 1
ATOM 575 C CA . THR A 1 89 ? -12.847 -1.705 -13.526 1.00 40.16 89 THR A CA 1
ATOM 576 C C . THR A 1 89 ? -14.367 -1.537 -13.501 1.00 40.49 89 THR A C 1
ATOM 577 O O . THR A 1 89 ? -15.086 -2.532 -13.493 1.00 42.35 89 THR A O 1
ATOM 581 N N . ASN A 1 90 ? -14.866 -0.305 -13.498 1.00 39.25 90 ASN A N 1
ATOM 582 C CA . ASN A 1 90 ? -16.312 -0.085 -13.334 1.00 39.40 90 ASN A CA 1
ATOM 583 C C . ASN A 1 90 ? -17.067 -0.055 -14.655 1.00 40.99 90 ASN A C 1
ATOM 584 O O . ASN A 1 90 ? -18.277 -0.254 -14.689 1.00 39.95 90 ASN A O 1
ATOM 589 N N . VAL A 1 91 ? -16.348 0.237 -15.732 1.00 38.48 91 VAL A N 1
ATOM 590 C CA . VAL A 1 91 ? -16.910 0.141 -17.056 1.00 38.80 91 VAL A CA 1
ATOM 591 C C . VAL A 1 91 ? -16.497 -1.185 -17.706 1.00 39.21 91 VAL A C 1
ATOM 592 O O . VAL A 1 91 ? -17.291 -2.125 -17.747 1.00 40.40 91 VAL A O 1
ATOM 596 N N . ALA A 1 92 ? -15.260 -1.283 -18.185 1.00 37.50 92 ALA A N 1
ATOM 597 C CA . ALA A 1 92 ? -14.881 -2.441 -19.017 1.00 41.86 92 ALA A CA 1
ATOM 598 C C . ALA A 1 92 ? -14.952 -3.747 -18.256 1.00 39.73 92 ALA A C 1
ATOM 599 O O . ALA A 1 92 ? -15.361 -4.763 -18.806 1.00 41.11 92 ALA A O 1
ATOM 601 N N . GLY A 1 93 ? -14.556 -3.717 -16.993 1.00 37.45 93 GLY A N 1
ATOM 602 C CA . GLY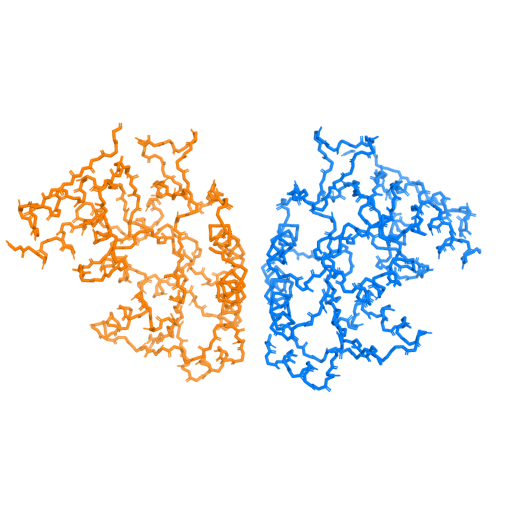 A 1 93 ? -14.599 -4.914 -16.181 1.00 41.46 93 GLY A CA 1
ATOM 603 C C . GLY A 1 93 ? -16.003 -5.366 -15.811 1.00 43.35 93 GLY A C 1
ATOM 604 O O . GLY A 1 93 ? -16.303 -6.556 -15.885 1.00 45.56 93 GLY A O 1
ATOM 605 N N . THR A 1 94 ? -16.857 -4.429 -15.401 1.00 39.17 94 THR A N 1
ATOM 606 C CA . THR A 1 94 ? -18.254 -4.737 -15.105 1.00 41.27 94 THR A CA 1
ATOM 607 C C . THR A 1 94 ? -19.004 -5.221 -16.358 1.00 43.09 94 THR A C 1
ATOM 608 O O . THR A 1 94 ? -19.813 -6.165 -16.299 1.00 41.07 94 THR A O 1
ATOM 612 N N . LEU A 1 95 ? -18.761 -4.556 -17.484 1.00 38.53 95 LEU A N 1
ATOM 613 C CA . LEU A 1 95 ? -19.394 -4.972 -18.724 1.00 41.38 95 LEU A CA 1
ATOM 614 C C . LEU A 1 95 ? -18.894 -6.367 -19.142 1.00 44.99 95 LEU A C 1
ATOM 615 O O . LEU A 1 95 ? -19.694 -7.206 -19.564 1.00 43.44 95 LEU A O 1
ATOM 620 N N . THR A 1 96 ? -17.584 -6.616 -19.009 1.00 44.64 96 THR A N 1
ATOM 621 C CA . THR A 1 96 ? -17.003 -7.937 -19.291 1.00 42.63 96 THR A CA 1
ATOM 622 C C . THR A 1 96 ? -17.605 -9.022 -18.411 1.00 42.95 96 THR A C 1
ATOM 623 O O . THR A 1 96 ? -17.951 -10.109 -18.898 1.00 43.43 96 THR A O 1
ATOM 627 N N . LEU A 1 97 ? -17.749 -8.721 -17.120 1.00 46.07 97 LEU A N 1
ATOM 628 C CA . LEU A 1 97 ? -18.372 -9.657 -16.167 1.00 43.53 97 LEU A CA 1
ATOM 629 C C . LEU A 1 97 ? -19.833 -9.943 -16.521 1.00 39.48 97 LEU A C 1
ATOM 630 O O . LEU A 1 97 ? -20.255 -11.090 -16.516 1.00 43.80 97 LEU A O 1
ATOM 635 N N . ALA A 1 98 ? -20.597 -8.904 -16.843 1.00 40.70 98 ALA A N 1
ATOM 636 C CA . ALA A 1 98 ? -22.001 -9.078 -17.229 1.00 42.92 98 ALA A CA 1
ATOM 637 C C . ALA A 1 98 ? -22.146 -9.985 -18.449 1.00 41.67 98 ALA A C 1
ATOM 638 O O . ALA A 1 98 ? -23.063 -10.786 -18.538 1.00 43.71 98 ALA A O 1
ATOM 640 N N . ASP A 1 99 ? -21.216 -9.834 -19.380 1.00 43.68 99 ASP A N 1
ATOM 641 C CA . ASP A 1 99 ? -21.222 -10.526 -20.658 1.00 45.70 99 ASP A CA 1
ATOM 642 C C . ASP A 1 99 ? -21.059 -12.020 -20.467 1.00 43.58 99 ASP A C 1
ATOM 643 O O . ASP A 1 99 ? -21.861 -12.822 -20.944 1.00 41.71 99 ASP A O 1
ATOM 648 N N . ILE A 1 100 ? -19.983 -12.365 -19.768 1.00 43.65 100 ILE A N 1
ATOM 649 C CA . ILE A 1 100 ? -19.645 -13.737 -19.446 1.00 42.40 100 ILE A CA 1
ATOM 650 C C . ILE A 1 100 ? -20.771 -14.417 -18.646 1.00 44.64 100 ILE A C 1
ATOM 651 O O . ILE A 1 100 ? -21.127 -15.571 -18.917 1.00 44.97 100 ILE A O 1
ATOM 656 N N . CYS A 1 101 ? -21.347 -13.702 -17.679 1.00 40.20 101 CYS A N 1
ATOM 657 C CA . CYS A 1 101 ? -22.469 -14.249 -16.937 1.00 41.70 101 CYS A CA 1
ATOM 658 C C . CYS A 1 101 ? -23.685 -14.470 -17.858 1.00 44.12 101 CYS A C 1
ATOM 659 O O . CYS A 1 101 ? -24.382 -15.483 -17.751 1.00 42.62 101 CYS A O 1
ATOM 662 N N . ARG A 1 102 ? -23.931 -13.529 -18.764 1.00 40.35 102 ARG A N 1
ATOM 663 C CA . ARG A 1 102 ? -25.074 -13.637 -19.652 1.00 42.07 102 ARG A CA 1
ATOM 664 C C . ARG A 1 102 ? -24.926 -14.848 -20.568 1.00 42.96 102 ARG A C 1
ATOM 665 O O . ARG A 1 102 ? -25.841 -15.667 -20.672 1.00 41.61 102 ARG A O 1
ATOM 673 N N . GLU A 1 103 ? -23.764 -14.964 -21.213 1.00 42.14 103 GLU A N 1
ATOM 674 C CA . GLU A 1 103 ? -23.458 -16.136 -22.012 1.00 42.77 103 GLU A CA 1
ATOM 675 C C . GLU A 1 103 ? -23.705 -17.434 -21.229 1.00 49.10 103 GLU A C 1
ATOM 676 O O . GLU A 1 103 ? -24.270 -18.388 -21.770 1.00 50.45 103 GLU A O 1
ATOM 682 N N . LYS A 1 104 ? -23.319 -17.459 -19.950 1.00 47.38 104 LYS A N 1
ATOM 683 C CA . LYS A 1 104 ? -23.421 -18.686 -19.160 1.00 46.69 104 LYS A CA 1
ATOM 684 C C . LYS A 1 104 ? -24.763 -18.882 -18.457 1.00 44.38 104 LYS A C 1
ATOM 685 O O . LYS A 1 104 ? -24.941 -19.854 -17.716 1.00 43.52 104 LYS A O 1
ATOM 691 N N . GLY A 1 105 ? -25.705 -17.974 -18.700 1.00 40.02 105 GLY A N 1
ATOM 692 C CA . GLY A 1 105 ? -27.009 -18.057 -18.066 1.00 36.39 105 GLY A CA 1
ATOM 693 C C . GLY A 1 105 ? -27.014 -17.636 -16.604 1.00 37.49 105 GLY A C 1
ATOM 694 O O . GLY A 1 105 ? -28.017 -17.771 -15.914 1.00 40.97 105 GLY A O 1
ATOM 695 N N . LEU A 1 106 ? -25.890 -17.109 -16.136 1.00 41.44 106 LEU A N 1
ATOM 696 C CA . LEU A 1 106 ? -25.717 -16.760 -14.722 1.00 44.27 106 LEU A CA 1
ATOM 697 C C . LEU A 1 106 ? -26.279 -15.373 -14.368 1.00 43.49 106 LEU A C 1
ATOM 698 O O . LEU A 1 106 ? -25.977 -14.361 -15.037 1.00 40.57 106 LEU A O 1
ATOM 703 N N . VAL A 1 107 ? -27.097 -15.341 -13.312 1.00 43.77 107 VAL A N 1
ATOM 704 C CA . VAL A 1 107 ? -27.567 -14.085 -12.715 1.00 40.76 107 VAL A CA 1
ATOM 705 C C . VAL A 1 107 ? -26.439 -13.350 -11.980 1.00 42.21 107 VAL A C 1
ATOM 706 O O . VAL A 1 107 ? -25.655 -13.929 -11.227 1.00 39.07 107 VAL A O 1
ATOM 710 N N . LEU A 1 108 ? -26.356 -12.059 -12.239 1.00 44.61 108 LEU A N 1
ATOM 711 C CA . LEU A 1 108 ? -25.319 -11.228 -11.684 1.00 40.13 108 LEU A CA 1
ATOM 712 C C . LEU A 1 108 ? -25.984 -10.124 -10.869 1.00 39.30 108 LEU A C 1
ATOM 713 O O . LEU A 1 108 ? -26.747 -9.314 -11.390 1.00 37.22 108 LEU A O 1
ATOM 718 N N . ILE A 1 109 ? -25.703 -10.114 -9.577 1.00 43.85 109 ILE A N 1
ATOM 719 C CA . ILE A 1 109 ? -26.163 -9.050 -8.700 1.00 39.91 109 ILE A CA 1
ATOM 720 C C . ILE A 1 109 ? -25.128 -7.945 -8.716 1.00 41.19 109 ILE A C 1
ATOM 721 O O . ILE A 1 109 ? -24.037 -8.097 -8.166 1.00 41.00 109 ILE A O 1
ATOM 726 N N . ASN A 1 110 ? -25.468 -6.838 -9.362 1.00 41.44 110 ASN A N 1
ATOM 727 C CA . ASN A 1 110 ? -24.560 -5.701 -9.482 1.00 41.34 110 ASN A CA 1
ATOM 728 C C . ASN A 1 110 ? -24.916 -4.554 -8.504 1.00 40.95 110 ASN A C 1
ATOM 729 O O . ASN A 1 110 ? -25.904 -3.844 -8.685 1.00 41.87 110 ASN A O 1
ATOM 734 N N . TYR A 1 111 ? -24.117 -4.419 -7.451 1.00 37.34 111 TYR A N 1
ATOM 735 C CA . TYR A 1 111 ? -24.220 -3.320 -6.508 1.00 31.92 111 TYR A CA 1
ATOM 736 C C . TYR A 1 111 ? -23.727 -2.038 -7.159 1.00 39.06 111 TYR A C 1
ATOM 737 O O . TYR A 1 111 ? -22.626 -1.980 -7.692 1.00 42.18 111 TYR A O 1
ATOM 746 N N . ALA A 1 112 ? -24.555 -1.004 -7.137 1.00 43.13 112 ALA A N 1
ATOM 747 C CA . ALA A 1 112 ? -24.246 0.223 -7.863 1.00 44.75 112 ALA A CA 1
ATOM 748 C C . ALA A 1 112 ? -24.810 1.399 -7.087 1.00 43.21 112 ALA A C 1
ATOM 749 O O . ALA A 1 112 ? -25.090 1.267 -5.900 1.00 39.52 112 ALA A O 1
ATOM 751 N N . THR A 1 113 ? -25.007 2.530 -7.761 1.00 44.18 113 THR A N 1
ATOM 752 C CA . THR A 1 113 ? -25.265 3.786 -7.063 1.00 43.51 113 THR A CA 1
ATOM 753 C C . THR A 1 113 ? -26.569 4.482 -7.435 1.00 44.08 113 THR A C 1
ATOM 754 O O . THR A 1 113 ? -27.006 4.447 -8.587 1.00 41.10 113 THR A O 1
ATOM 758 N N . GLY A 1 114 ? -27.178 5.131 -6.448 1.00 40.08 114 GLY A N 1
ATOM 759 C CA . GLY A 1 114 ? -28.371 5.909 -6.703 1.00 38.74 114 GLY A CA 1
ATOM 760 C C . GLY A 1 114 ? -28.019 7.374 -6.745 1.00 40.38 114 GLY A C 1
ATOM 761 O O . GLY A 1 114 ? -28.864 8.228 -7.027 1.00 38.99 114 GLY A O 1
ATOM 762 N N . CYS A 1 115 ? -26.752 7.662 -6.457 1.00 40.33 115 CYS A N 1
ATOM 763 C CA . CYS A 1 115 ? -26.262 9.033 -6.424 1.00 41.41 115 CYS A CA 1
ATOM 764 C C . CYS A 1 115 ? -26.038 9.596 -7.809 1.00 42.64 115 CYS A C 1
ATOM 765 O O . CYS A 1 115 ? -25.104 10.355 -8.033 1.00 47.98 115 CYS A O 1
ATOM 768 N N . ILE A 1 116 ? -26.905 9.226 -8.734 1.00 38.90 116 ILE A N 1
ATOM 769 C CA . ILE A 1 116 ? -26.847 9.741 -10.082 1.00 46.02 116 ILE A CA 1
ATOM 770 C C . ILE A 1 116 ? -28.141 10.505 -10.404 1.00 44.99 116 ILE A C 1
ATOM 771 O O . ILE A 1 116 ? -28.460 10.812 -11.553 1.00 46.44 116 ILE A O 1
ATOM 776 N N . PHE A 1 117 ? -28.886 10.804 -9.358 1.00 43.28 117 PHE A N 1
ATOM 777 C CA . PHE A 1 117 ? -30.119 11.535 -9.493 1.00 44.55 117 PHE A CA 1
ATOM 778 C C . PHE A 1 117 ? -30.050 12.777 -8.612 1.00 48.40 117 PHE A C 1
ATOM 779 O O . PHE A 1 117 ? -29.246 12.842 -7.670 1.00 48.71 117 PHE A O 1
ATOM 787 N N . GLU A 1 118 ? -30.875 13.772 -8.914 1.00 47.56 118 GLU A N 1
ATOM 788 C CA . GLU A 1 118 ? -30.878 15.007 -8.120 1.00 50.27 118 GLU A CA 1
ATOM 789 C C . GLU A 1 118 ? -32.267 15.664 -8.046 1.00 50.35 118 GLU A C 1
ATOM 790 O O . GLU A 1 118 ? -33.018 15.651 -9.025 1.00 50.85 118 GLU A O 1
ATOM 796 N N . TYR A 1 119 ? -32.605 16.216 -6.884 1.00 45.70 119 TYR A N 1
ATOM 797 C CA . TYR A 1 119 ? -33.856 16.960 -6.721 1.00 51.71 119 TYR A CA 1
ATOM 798 C C . TYR A 1 119 ? -34.074 17.952 -7.878 1.00 49.59 119 TYR A C 1
ATOM 799 O O . TYR A 1 119 ? -33.191 18.752 -8.192 1.00 45.73 119 TYR A O 1
ATOM 808 N N . ASP A 1 120 ? -35.240 17.865 -8.522 1.00 51.33 120 ASP A N 1
ATOM 809 C CA . ASP A 1 120 ? -35.566 18.730 -9.661 1.00 51.80 120 ASP A CA 1
ATOM 810 C C . ASP A 1 120 ? -37.025 19.209 -9.676 1.00 56.56 120 ASP A C 1
ATOM 811 O O . ASP A 1 120 ? -37.797 18.911 -8.756 1.00 54.07 120 ASP A O 1
ATOM 816 N N . SER A 1 121 ? -37.393 19.929 -10.738 1.00 57.36 121 SER A N 1
ATOM 817 C CA . SER A 1 121 ? -38.754 20.454 -10.913 1.00 57.75 121 SER A CA 1
ATOM 818 C C . SER A 1 121 ? -39.868 19.398 -10.821 1.00 56.20 121 SER A C 1
ATOM 819 O O . SER A 1 121 ? -41.011 19.715 -10.479 1.00 58.97 121 SER A O 1
ATOM 822 N N . GLY A 1 122 ? -39.540 18.153 -11.149 1.00 54.81 122 GLY A N 1
ATOM 823 C CA . GLY A 1 122 ? -40.534 17.092 -11.204 1.00 56.70 122 GLY A CA 1
ATOM 824 C C . GLY A 1 122 ? -40.367 16.111 -10.062 1.00 57.08 122 GLY A C 1
ATOM 825 O O . GLY A 1 122 ? -41.181 15.196 -9.886 1.00 55.61 122 GLY A O 1
ATOM 826 N N . HIS A 1 123 ? -39.288 16.295 -9.300 1.00 55.74 123 HIS A N 1
ATOM 827 C CA . HIS A 1 123 ? -39.058 15.555 -8.058 1.00 55.91 123 HIS A CA 1
ATOM 828 C C . HIS A 1 123 ? -38.450 16.506 -7.020 1.00 55.32 123 HIS A C 1
ATOM 829 O O . HIS A 1 123 ? -37.281 16.374 -6.647 1.00 52.73 123 HIS A O 1
ATOM 836 N N . PRO A 1 124 ? -39.246 17.479 -6.550 1.00 57.26 124 PRO A N 1
ATOM 837 C CA . PRO A 1 124 ? -38.654 18.546 -5.729 1.00 56.10 124 PRO A CA 1
ATOM 838 C C . PRO A 1 124 ? -38.298 18.127 -4.307 1.00 53.00 124 PRO A C 1
ATOM 839 O O . PRO A 1 124 ? -38.884 17.188 -3.764 1.00 55.31 124 PRO A O 1
ATOM 843 N N . LEU A 1 125 ? -37.325 18.822 -3.728 1.00 46.09 125 LEU A N 1
ATOM 844 C CA . LEU A 1 125 ? -36.957 18.640 -2.335 1.00 46.97 125 LEU A CA 1
ATOM 845 C C . LEU A 1 125 ? -38.186 18.803 -1.445 1.00 54.73 125 LEU A C 1
ATOM 846 O O . LEU A 1 125 ? -38.852 19.839 -1.482 1.00 56.93 125 LEU A O 1
ATOM 851 N N . GLY A 1 126 ? -38.501 17.769 -0.668 1.00 57.08 126 GLY A N 1
ATOM 852 C CA . GLY A 1 126 ? -39.614 17.815 0.269 1.00 54.68 126 GLY A CA 1
ATOM 853 C C . GLY A 1 126 ? -40.941 17.282 -0.253 1.00 62.44 126 GLY A C 1
ATOM 854 O O . GLY A 1 126 ? -41.908 17.161 0.503 1.00 66.60 126 GLY A O 1
ATOM 855 N N . SER A 1 127 ? -40.995 16.956 -1.541 1.00 59.42 127 SER A N 1
ATOM 856 C CA . SER A 1 127 ? -42.254 16.564 -2.181 1.00 63.55 127 SER A CA 1
ATOM 857 C C . SER A 1 127 ? -42.692 15.130 -1.900 1.00 65.32 127 SER A C 1
ATOM 858 O O . SER A 1 127 ? -43.847 14.767 -2.151 1.00 67.02 127 SER A O 1
ATOM 861 N N . GLY A 1 128 ? -41.769 14.305 -1.421 1.00 61.73 128 GLY A N 1
ATOM 862 C CA . GLY A 1 128 ? -42.054 12.892 -1.258 1.00 59.40 128 GLY A CA 1
ATOM 863 C C . GLY A 1 128 ? -42.150 12.168 -2.593 1.00 53.86 128 GLY A C 1
ATOM 864 O O . GLY A 1 128 ? -42.460 10.977 -2.634 1.00 51.36 128 GLY A O 1
ATOM 865 N N . ILE A 1 129 ? -41.897 12.887 -3.683 1.00 52.01 129 ILE A N 1
ATOM 866 C CA . ILE A 1 129 ? -41.840 12.271 -5.006 1.00 55.86 129 ILE A CA 1
ATOM 867 C C . ILE A 1 129 ? -40.419 11.817 -5.307 1.00 53.82 129 ILE A C 1
ATOM 868 O O . ILE A 1 129 ? -39.504 12.645 -5.403 1.00 54.42 129 ILE A O 1
ATOM 873 N N . GLY A 1 130 ? -40.241 10.506 -5.457 1.00 51.03 130 GLY A N 1
ATOM 874 C CA . GLY A 1 130 ? -38.924 9.927 -5.640 1.00 48.13 130 GLY A CA 1
ATOM 875 C C . GLY A 1 130 ? -38.680 9.442 -7.055 1.00 49.42 130 GLY A C 1
ATOM 876 O O . GLY A 1 130 ? -39.622 9.151 -7.798 1.00 52.12 130 GLY A O 1
ATOM 877 N N . PHE A 1 131 ? -37.405 9.368 -7.425 1.00 46.67 131 PHE A N 1
ATOM 878 C CA . PHE A 1 131 ? -37.006 8.901 -8.742 1.00 47.15 131 PHE A CA 1
ATOM 879 C C . PHE A 1 131 ? -37.248 7.417 -8.915 1.00 50.01 131 PHE A C 1
ATOM 880 O O . PHE A 1 131 ? -37.024 6.618 -8.002 1.00 49.55 131 PHE A O 1
ATOM 888 N N . LYS A 1 132 ? -37.701 7.046 -10.102 1.00 51.31 132 LYS A N 1
ATOM 889 C CA . LYS A 1 132 ? -37.978 5.650 -10.368 1.00 51.56 132 LYS A CA 1
ATOM 890 C C . LYS A 1 132 ? -36.830 4.936 -11.084 1.00 46.38 132 LYS A C 1
ATOM 891 O O . LYS A 1 132 ? -35.897 5.562 -11.584 1.00 43.89 132 LYS A O 1
ATOM 897 N N . GLU A 1 133 ? -36.903 3.613 -11.105 1.00 45.40 133 GLU A N 1
ATOM 898 C CA . GLU A 1 133 ? -35.952 2.802 -11.852 1.00 47.86 133 GLU A CA 1
ATOM 899 C C . GLU A 1 133 ? -35.877 3.253 -13.319 1.00 48.11 133 GLU A C 1
ATOM 900 O O . GLU A 1 133 ? -34.792 3.430 -13.883 1.00 45.98 133 GLU A O 1
ATOM 906 N N . GLU A 1 134 ? -37.036 3.485 -13.918 1.00 48.71 134 GLU A N 1
ATOM 907 C CA . GLU A 1 134 ? -37.106 3.822 -15.337 1.00 51.75 134 GLU A CA 1
ATOM 908 C C . GLU A 1 134 ? -36.585 5.225 -15.618 1.00 50.60 134 GLU A C 1
ATOM 909 O O . GLU A 1 134 ? -36.253 5.549 -16.750 1.00 56.31 134 GLU A O 1
ATOM 915 N N . ASP A 1 135 ? -36.504 6.053 -14.586 1.00 51.30 135 ASP A N 1
ATOM 916 C CA . ASP A 1 135 ? -36.152 7.455 -14.769 1.00 48.20 135 ASP A CA 1
ATOM 917 C C . ASP A 1 135 ? -34.754 7.596 -15.308 1.00 48.74 135 ASP A C 1
ATOM 918 O O . ASP A 1 135 ? -33.900 6.730 -15.103 1.00 54.10 135 ASP A O 1
ATOM 923 N N . THR A 1 136 ? -34.522 8.705 -15.988 1.00 47.53 136 THR A N 1
ATOM 924 C CA . THR A 1 136 ? -33.249 8.945 -16.635 1.00 50.07 136 THR A CA 1
ATOM 925 C C . THR A 1 136 ? -32.381 9.761 -15.697 1.00 48.19 136 THR A C 1
ATOM 926 O O . THR A 1 136 ? -32.797 10.824 -15.268 1.00 51.63 136 THR A O 1
ATOM 930 N N . PRO A 1 137 ? -31.183 9.257 -15.358 1.00 50.59 137 PRO A N 1
ATOM 931 C CA . PRO A 1 137 ? -30.307 9.957 -14.410 1.00 51.12 137 PRO A CA 1
ATOM 932 C C . PRO A 1 137 ? -30.190 11.411 -14.796 1.00 50.58 137 PRO A C 1
ATOM 933 O O . PRO A 1 137 ? -29.972 11.709 -15.974 1.00 51.57 137 PRO A O 1
ATOM 937 N N . ASN A 1 138 ? -30.366 12.298 -13.826 1.00 47.94 138 ASN A N 1
ATOM 938 C CA . ASN A 1 138 ? -30.378 13.720 -14.117 1.00 51.15 138 ASN A CA 1
ATOM 939 C C . ASN A 1 138 ? -29.227 14.469 -13.445 1.00 51.78 138 ASN A C 1
ATOM 940 O O . ASN A 1 138 ? -29.158 15.698 -13.510 1.00 50.07 138 ASN A O 1
ATOM 945 N N . PHE A 1 139 ? -28.338 13.728 -12.787 1.00 49.63 139 PHE A N 1
ATOM 946 C CA . PHE A 1 139 ? -27.231 14.336 -12.051 1.00 49.92 139 PHE A CA 1
ATOM 947 C C . PHE A 1 139 ? -25.915 13.791 -12.568 1.00 53.82 139 PHE A C 1
ATOM 948 O O . PHE A 1 139 ? -25.335 12.889 -11.981 1.00 55.86 139 PHE A O 1
ATOM 956 N N . THR A 1 140 ? -25.443 14.323 -13.684 1.00 58.52 140 THR A N 1
ATOM 957 C CA . THR A 1 140 ? -24.299 13.722 -14.345 1.00 54.63 140 THR A CA 1
ATOM 958 C C . THR A 1 140 ? -23.327 14.772 -14.838 1.00 58.24 140 THR A C 1
ATOM 959 O O . THR A 1 140 ? -22.765 14.646 -15.926 1.00 61.57 140 THR A O 1
ATOM 963 N N . GLY A 1 141 ? -23.138 15.808 -14.030 1.00 59.70 141 GLY A N 1
ATOM 964 C CA . GLY A 1 141 ? -22.090 16.774 -14.276 1.00 56.75 141 GLY A CA 1
ATOM 965 C C . GLY A 1 141 ? -20.755 16.096 -14.059 1.00 60.08 141 GLY A C 1
ATOM 966 O O . GLY A 1 141 ? -19.945 15.997 -14.987 1.00 65.76 141 GLY A O 1
ATOM 967 N N . SER A 1 142 ? -20.535 15.594 -12.845 1.00 58.54 142 SER A N 1
ATOM 968 C CA . SER A 1 142 ? -19.231 15.041 -12.471 1.00 58.99 142 SER A CA 1
ATOM 969 C C . SER A 1 142 ? -18.905 13.712 -13.178 1.00 54.28 142 SER A C 1
ATOM 970 O O . SER A 1 142 ? -19.803 12.958 -13.570 1.00 54.14 142 SER A O 1
ATOM 973 N N . PHE A 1 143 ? -17.614 13.440 -13.334 1.00 52.68 143 PHE A N 1
ATOM 974 C CA . PHE A 1 143 ? -17.142 12.225 -14.009 1.00 53.46 143 PHE A CA 1
ATOM 975 C C . PHE A 1 143 ? -17.706 10.928 -13.425 1.00 51.39 143 PHE A C 1
ATOM 976 O O . PHE A 1 143 ? -18.255 10.092 -14.149 1.00 48.88 143 PHE A O 1
ATOM 984 N N . TYR A 1 144 ? -17.546 10.759 -12.122 1.00 49.87 144 TYR A N 1
ATOM 985 C CA . TYR A 1 144 ? -18.026 9.556 -11.473 1.00 52.72 144 TYR A CA 1
ATOM 986 C C . TYR A 1 144 ? -19.503 9.343 -11.796 1.00 51.58 144 TYR A C 1
ATOM 987 O O . TYR A 1 144 ? -19.917 8.256 -12.188 1.00 49.74 144 TYR A O 1
ATOM 996 N N . SER A 1 145 ? -20.280 10.413 -11.669 1.00 55.57 145 SER A N 1
ATOM 997 C CA . SER A 1 145 ? -21.722 10.374 -11.895 1.00 52.77 145 SER A CA 1
ATOM 998 C C . SER A 1 145 ? -22.120 10.007 -13.327 1.00 49.64 145 SER A C 1
ATOM 999 O O . SER A 1 145 ? -23.019 9.194 -13.552 1.00 46.73 145 SER A O 1
ATOM 1002 N N . LYS A 1 146 ? -21.455 10.626 -14.294 1.00 51.85 146 LYS A N 1
ATOM 1003 C CA . LYS A 1 146 ? -21.761 10.371 -15.688 1.00 52.17 146 LYS A CA 1
ATOM 1004 C C . LYS A 1 146 ? -21.391 8.923 -16.008 1.00 48.60 146 LYS A C 1
ATOM 1005 O O . LYS A 1 146 ? -22.130 8.213 -16.693 1.00 46.46 146 LYS A O 1
ATOM 1011 N N . THR A 1 147 ? -20.258 8.484 -15.468 1.00 47.40 147 THR A N 1
ATOM 1012 C CA . THR A 1 147 ? -19.744 7.149 -15.746 1.00 45.55 147 THR A CA 1
ATOM 1013 C C . THR A 1 147 ? -20.654 6.040 -15.211 1.00 45.81 147 THR A C 1
ATOM 1014 O O . THR A 1 147 ? -20.976 5.080 -15.936 1.00 41.68 147 THR A O 1
ATOM 1018 N N . LYS A 1 148 ? -21.076 6.165 -13.956 1.00 45.27 148 LYS A N 1
ATOM 1019 C CA . LYS A 1 148 ? -21.950 5.152 -13.374 1.00 42.75 148 LYS A CA 1
ATOM 1020 C C . LYS A 1 148 ? -23.296 5.116 -14.103 1.00 42.74 148 LYS A C 1
ATOM 1021 O O . LYS A 1 148 ? -23.841 4.041 -14.345 1.00 40.30 148 LYS A O 1
ATOM 1027 N N . ALA A 1 149 ? -23.812 6.284 -14.477 1.00 38.60 149 ALA A N 1
ATOM 1028 C CA . ALA A 1 149 ? -25.006 6.328 -15.320 1.00 43.64 149 ALA A CA 1
ATOM 1029 C C . ALA A 1 149 ? -24.830 5.552 -16.641 1.00 43.00 149 ALA A C 1
ATOM 1030 O O . ALA A 1 149 ? -25.686 4.733 -16.984 1.00 41.90 149 ALA A O 1
ATOM 1032 N N . MET A 1 150 ? -23.736 5.819 -17.366 1.00 40.64 150 MET A N 1
ATOM 1033 C CA . MET A 1 150 ? -23.379 5.086 -18.593 1.00 42.36 150 MET A CA 1
ATOM 1034 C C . MET A 1 150 ? -23.436 3.568 -18.437 1.00 44.44 150 MET A C 1
ATOM 1035 O O . MET A 1 150 ? -24.140 2.884 -19.196 1.00 42.97 150 MET A O 1
ATOM 1040 N N . VAL A 1 151 ? -22.691 3.046 -17.459 1.00 45.82 151 VAL A N 1
ATOM 1041 C CA . VAL A 1 151 ? -22.690 1.605 -17.180 1.00 44.17 151 VAL A CA 1
ATOM 1042 C C . VAL A 1 151 ? -24.086 1.123 -16.857 1.00 42.90 151 VAL A C 1
ATOM 1043 O O . VAL A 1 151 ? -24.528 0.111 -17.410 1.00 45.04 151 VAL A O 1
ATOM 1047 N N . GLU A 1 152 ? -24.792 1.847 -15.991 1.00 40.02 152 GLU A N 1
ATOM 1048 C CA . GLU A 1 152 ? -26.145 1.434 -15.645 1.00 39.84 152 GLU A CA 1
ATOM 1049 C C . GLU A 1 152 ? -27.039 1.358 -16.875 1.00 40.04 152 GLU A C 1
ATOM 1050 O O . GLU A 1 152 ? -27.791 0.404 -17.032 1.00 44.41 152 GLU A O 1
ATOM 1056 N N . GLU A 1 153 ? -26.961 2.356 -17.742 1.00 38.67 153 GLU A N 1
ATOM 1057 C CA . GLU A 1 153 ? -27.764 2.339 -18.952 1.00 43.60 153 GLU A CA 1
ATOM 1058 C C . GLU A 1 153 ? -27.396 1.137 -19.833 1.00 43.16 153 GLU A C 1
ATOM 1059 O O . GLU A 1 153 ? -28.271 0.444 -20.348 1.00 42.35 153 GLU A O 1
ATOM 1065 N N . LEU A 1 154 ? -26.100 0.889 -19.986 1.00 41.73 154 LEU A N 1
ATOM 1066 C CA . LEU A 1 154 ? -25.623 -0.264 -20.748 1.00 42.33 154 LEU A CA 1
ATOM 1067 C C . LEU A 1 154 ? -26.082 -1.597 -20.164 1.00 42.15 154 LEU A C 1
ATOM 1068 O O . LEU A 1 154 ? -26.508 -2.494 -20.900 1.00 41.87 154 LEU A O 1
ATOM 1073 N N . LEU A 1 155 ? -26.014 -1.726 -18.843 1.00 41.36 155 LEU A N 1
ATOM 1074 C CA . LEU A 1 155 ? -26.420 -2.968 -18.198 1.00 39.07 155 LEU A CA 1
ATOM 1075 C C . LEU A 1 155 ? -27.897 -3.310 -18.428 1.00 41.69 155 LEU A C 1
ATOM 1076 O O . LEU A 1 155 ? -28.299 -4.465 -18.248 1.00 43.54 155 LEU A O 1
ATOM 1081 N N . LYS A 1 156 ? -28.693 -2.319 -18.841 1.00 39.29 156 LYS A N 1
ATOM 1082 C CA . LYS A 1 156 ? -30.102 -2.541 -19.199 1.00 43.63 156 LYS A CA 1
ATOM 1083 C C . LYS A 1 156 ? -30.231 -3.566 -20.332 1.00 45.21 156 LYS A C 1
ATOM 1084 O O . LYS A 1 156 ? -31.285 -4.199 -20.485 1.00 43.75 156 LYS A O 1
ATOM 1090 N N . ASN A 1 157 ? -29.174 -3.700 -21.137 1.00 42.96 157 ASN A N 1
ATOM 1091 C CA . ASN A 1 157 ? -29.179 -4.621 -22.270 1.00 44.09 157 ASN A CA 1
ATOM 1092 C C . ASN A 1 157 ? -28.833 -6.057 -21.886 1.00 47.77 157 ASN A C 1
ATOM 1093 O O . ASN A 1 157 ? -28.980 -6.961 -22.717 1.00 49.02 157 ASN A O 1
ATOM 1098 N N . TYR A 1 158 ? -28.366 -6.264 -20.647 1.00 44.38 158 TYR A N 1
ATOM 1099 C CA . TYR A 1 158 ? -28.073 -7.615 -20.141 1.00 44.00 158 TYR A CA 1
ATOM 1100 C C . TYR A 1 158 ? -29.189 -8.118 -19.239 1.00 42.40 158 TYR A C 1
ATOM 1101 O O . TYR A 1 158 ? -29.219 -7.807 -18.062 1.00 45.04 158 TYR A O 1
ATOM 1110 N N . GLU A 1 159 ? -30.078 -8.933 -19.789 1.00 44.88 159 GLU A N 1
ATOM 1111 C CA . GLU A 1 159 ? -31.271 -9.389 -19.082 1.00 43.56 159 GLU A CA 1
ATOM 1112 C C . GLU A 1 159 ? -31.011 -10.223 -17.841 1.00 43.28 159 GLU A C 1
ATOM 1113 O O . GLU A 1 159 ? -31.950 -10.534 -17.100 1.00 46.67 159 GLU A O 1
ATOM 1119 N N . ASN A 1 160 ? -29.759 -10.617 -17.631 1.00 43.61 160 ASN A N 1
ATOM 1120 C CA . ASN A 1 160 ? -29.401 -11.476 -16.500 1.00 42.53 160 ASN A CA 1
ATOM 1121 C C . ASN A 1 160 ? -28.875 -10.666 -15.306 1.00 41.48 160 ASN A C 1
ATOM 1122 O O . ASN A 1 160 ? -28.632 -11.200 -14.231 1.00 40.80 160 ASN A O 1
ATOM 1127 N N . VAL A 1 161 ? -28.677 -9.375 -15.522 1.00 39.34 161 VAL A N 1
ATOM 1128 C CA . VAL A 1 161 ? -28.072 -8.514 -14.531 1.00 39.20 161 VAL A CA 1
ATOM 1129 C C . VAL A 1 161 ? -29.137 -7.825 -13.688 1.00 43.47 161 VAL A C 1
ATOM 1130 O O . VAL A 1 161 ? -30.170 -7.372 -14.197 1.00 43.40 161 VAL A O 1
ATOM 1134 N N . CYS A 1 162 ? -28.880 -7.765 -12.387 1.00 43.17 162 CYS A N 1
ATOM 1135 C CA . CYS A 1 162 ? -29.756 -7.062 -11.464 1.00 42.94 162 CYS A CA 1
ATOM 1136 C C . CYS A 1 162 ? -28.992 -5.910 -10.795 1.00 44.50 162 CYS A C 1
ATOM 1137 O O . CYS A 1 162 ? -28.264 -6.106 -9.821 1.00 42.94 162 CYS A O 1
ATOM 1140 N N . THR A 1 163 ? -29.161 -4.711 -11.354 1.00 44.82 163 THR A N 1
ATOM 1141 C CA . THR A 1 163 ? -28.542 -3.498 -10.838 1.00 40.87 163 THR A CA 1
ATOM 1142 C C . THR A 1 163 ? -29.278 -2.922 -9.625 1.00 40.55 163 THR A C 1
ATOM 1143 O O . THR A 1 163 ? -30.489 -2.681 -9.659 1.00 37.92 163 THR A O 1
ATOM 1147 N N . LEU A 1 164 ? -28.513 -2.719 -8.557 1.00 38.92 164 LEU A N 1
ATOM 1148 C CA . LEU A 1 164 ? -29.020 -2.210 -7.287 1.00 41.56 164 LEU A CA 1
ATOM 1149 C C . LEU A 1 164 ? -28.467 -0.801 -7.013 1.00 43.68 164 LEU A C 1
ATOM 1150 O O . LEU A 1 164 ? -27.241 -0.605 -6.935 1.00 38.80 164 LEU A O 1
ATOM 1155 N N . ARG A 1 165 ? -29.366 0.178 -6.878 1.00 40.11 165 ARG A N 1
ATOM 1156 C CA . ARG A 1 165 ? -28.950 1.545 -6.578 1.00 37.90 165 ARG A CA 1
ATOM 1157 C C . ARG A 1 165 ? -28.823 1.754 -5.070 1.00 42.17 165 ARG A C 1
ATOM 1158 O O . ARG A 1 165 ? -29.817 2.014 -4.374 1.00 45.07 165 ARG A O 1
ATOM 1166 N N . VAL A 1 166 ? -27.595 1.629 -4.572 1.00 41.13 166 VAL A N 1
ATOM 1167 C CA . VAL A 1 166 ? -27.274 1.853 -3.162 1.00 37.54 166 VAL A CA 1
ATOM 1168 C C . VAL A 1 166 ? -26.908 3.320 -2.980 1.00 39.83 166 VAL A C 1
ATOM 1169 O O . VAL A 1 166 ? -26.185 3.880 -3.805 1.00 45.12 166 VAL A O 1
ATOM 1173 N N . ARG A 1 167 ? -27.440 3.948 -1.930 1.00 41.74 167 ARG A N 1
ATOM 1174 C CA . ARG A 1 167 ? -27.100 5.336 -1.582 1.00 40.28 167 ARG A CA 1
ATOM 1175 C C . ARG A 1 167 ? -26.632 5.395 -0.133 1.00 39.56 167 ARG A C 1
ATOM 1176 O O . ARG A 1 167 ? -27.156 4.668 0.716 1.00 37.27 167 ARG A O 1
ATOM 1184 N N . MET A 1 168 ? -25.653 6.269 0.122 1.00 43.20 168 MET A N 1
ATOM 1185 C CA . MET A 1 168 ? -25.079 6.515 1.453 1.00 43.93 168 MET A CA 1
ATOM 1186 C C . MET A 1 168 ? -25.111 5.319 2.399 1.00 44.38 168 MET A C 1
ATOM 1187 O O . MET A 1 168 ? -25.777 5.385 3.435 1.00 42.31 168 MET A O 1
ATOM 1192 N N . PRO A 1 169 ? -24.397 4.227 2.057 1.00 44.59 169 PRO A N 1
ATOM 1193 C CA . PRO A 1 169 ? -24.546 2.970 2.819 1.00 40.47 169 PRO A CA 1
ATOM 1194 C C . PRO A 1 169 ? -24.236 3.139 4.308 1.00 40.92 169 PRO A C 1
ATOM 1195 O O . PRO A 1 169 ? -23.342 3.920 4.662 1.00 41.03 169 PRO A O 1
ATOM 1199 N N . ILE A 1 170 ? -24.980 2.417 5.151 1.00 45.40 170 ILE A N 1
ATOM 1200 C CA . ILE A 1 170 ? -24.931 2.549 6.623 1.00 44.28 170 ILE A CA 1
ATOM 1201 C C . ILE A 1 170 ? -24.929 1.191 7.328 1.00 41.90 170 ILE A C 1
ATOM 1202 O O . ILE A 1 170 ? -25.610 0.260 6.910 1.00 44.61 170 ILE A O 1
ATOM 1207 N N . SER A 1 171 ? -24.170 1.082 8.408 1.00 43.65 171 SER A N 1
ATOM 1208 C CA . SER A 1 171 ? -23.990 -0.195 9.083 1.00 43.53 171 SER A CA 1
ATOM 1209 C C . SER A 1 171 ? -24.200 -0.071 10.591 1.00 46.74 171 SER A C 1
ATOM 1210 O O . SER A 1 171 ? -24.136 1.027 11.147 1.00 43.92 171 SER A O 1
ATOM 1213 N N . SER A 1 172 ? -24.443 -1.207 11.241 1.00 45.23 172 SER A N 1
ATOM 1214 C CA . SER A 1 172 ? -24.457 -1.281 12.692 1.00 47.16 172 SER A CA 1
ATOM 1215 C C . SER A 1 172 ? -23.029 -1.137 13.253 1.00 48.69 172 SER A C 1
ATOM 1216 O O . SER A 1 172 ? -22.840 -0.914 14.440 1.00 49.33 172 SER A O 1
ATOM 1219 N N . ASP A 1 173 ? -22.030 -1.263 12.387 1.00 48.80 173 ASP A N 1
ATOM 1220 C CA . ASP A 1 173 ? -20.632 -1.111 12.778 1.00 52.62 173 ASP A CA 1
ATOM 1221 C C . ASP A 1 173 ? -20.239 0.368 12.692 1.00 54.47 173 ASP A C 1
ATOM 1222 O O . ASP A 1 173 ? -19.851 0.862 11.629 1.00 51.78 173 ASP A O 1
ATOM 1227 N N . LEU A 1 174 ? -20.344 1.080 13.809 1.00 52.36 174 LEU A N 1
ATOM 1228 C CA . LEU A 1 174 ? -20.119 2.523 13.795 1.00 55.31 174 LEU A CA 1
ATOM 1229 C C . LEU A 1 174 ? -18.637 2.916 13.790 1.00 59.32 174 LEU A C 1
ATOM 1230 O O . LEU A 1 174 ? -18.301 4.101 13.846 1.00 57.12 174 LEU A O 1
ATOM 1235 N N . THR A 1 175 ? -17.761 1.917 13.715 1.00 54.32 175 THR A N 1
ATOM 1236 C CA . THR A 1 175 ? -16.327 2.144 13.772 1.00 52.84 175 THR A CA 1
ATOM 1237 C C . THR A 1 175 ? -15.751 2.241 12.370 1.00 57.21 175 THR A C 1
ATOM 1238 O O . THR A 1 175 ? -14.580 2.597 12.184 1.00 56.13 175 THR A O 1
ATOM 1242 N N . ASN A 1 176 ? -16.587 1.920 11.388 1.00 53.27 176 ASN A N 1
ATOM 1243 C CA . ASN A 1 176 ? -16.163 1.844 10.001 1.00 51.43 176 ASN A CA 1
ATOM 1244 C C . ASN A 1 176 ? -16.272 3.194 9.308 1.00 53.83 176 ASN A C 1
ATOM 1245 O O . ASN A 1 176 ? -17.372 3.689 9.083 1.00 52.76 176 ASN A O 1
ATOM 1250 N N . PRO A 1 177 ? -15.123 3.780 8.939 1.00 54.37 177 PRO A N 1
ATOM 1251 C CA . PRO A 1 177 ? -15.052 5.108 8.322 1.00 55.22 177 PRO A CA 1
ATOM 1252 C C . PRO A 1 177 ? -15.888 5.253 7.044 1.00 54.97 177 PRO A C 1
ATOM 1253 O O . PRO A 1 177 ? -16.194 6.380 6.630 1.00 52.07 177 PRO A O 1
ATOM 1257 N N . ARG A 1 178 ? -16.256 4.136 6.423 1.00 52.49 178 ARG A N 1
ATOM 1258 C CA . ARG A 1 178 ? -17.069 4.210 5.213 1.00 52.26 178 ARG A CA 1
ATOM 1259 C C . ARG A 1 178 ? -18.544 4.437 5.551 1.00 49.01 178 ARG A C 1
ATOM 1260 O O . ARG A 1 178 ? -19.313 4.947 4.741 1.00 50.06 178 ARG A O 1
ATOM 1268 N N . ASN A 1 179 ? -18.918 4.064 6.768 1.00 49.64 179 ASN A N 1
ATOM 1269 C CA . ASN A 1 179 ? -20.272 4.255 7.266 1.00 47.71 179 ASN A CA 1
ATOM 1270 C C . ASN A 1 179 ? -20.695 5.720 7.211 1.00 45.76 179 ASN A C 1
ATOM 1271 O O . ASN A 1 179 ? -19.985 6.592 7.697 1.00 50.33 179 ASN A O 1
ATOM 1276 N N . PHE A 1 180 ? -21.848 5.992 6.609 1.00 45.44 180 PHE A N 1
ATOM 1277 C CA . PHE A 1 180 ? -22.257 7.371 6.393 1.00 46.87 180 PHE A CA 1
ATOM 1278 C C . PHE A 1 180 ? -22.478 8.094 7.708 1.00 48.93 180 PHE A C 1
ATOM 1279 O O . PHE A 1 180 ? -22.135 9.270 7.833 1.00 49.11 180 PHE A O 1
ATOM 1287 N N . ILE A 1 181 ? -23.052 7.383 8.675 1.00 47.23 181 ILE A N 1
ATOM 1288 C CA . ILE A 1 181 ? -23.249 7.914 10.020 1.00 49.41 181 ILE A CA 1
ATOM 1289 C C . ILE A 1 181 ? -21.941 8.414 10.637 1.00 52.97 181 ILE A C 1
ATOM 1290 O O . ILE A 1 181 ? -21.848 9.582 11.032 1.00 54.13 181 ILE A O 1
ATOM 1295 N N . THR A 1 182 ? -20.931 7.548 10.718 1.00 48.08 182 THR A N 1
ATOM 1296 C CA . THR A 1 182 ? -19.690 7.961 11.369 1.00 55.19 182 THR A CA 1
ATOM 1297 C C . THR A 1 182 ? -18.926 9.066 10.625 1.00 58.35 182 THR A C 1
ATOM 1298 O O . THR A 1 182 ? -18.213 9.843 11.262 1.00 60.34 182 THR A O 1
ATOM 1302 N N . LYS A 1 183 ? -19.074 9.137 9.302 1.00 51.10 183 LYS A N 1
ATOM 1303 C CA . LYS A 1 183 ? -18.580 10.284 8.554 1.00 55.11 183 LYS A CA 1
ATOM 1304 C C . LYS A 1 183 ? -19.176 11.539 9.162 1.00 56.62 183 LYS A C 1
ATOM 1305 O O . LYS A 1 183 ? -18.469 12.367 9.731 1.00 58.47 183 LYS A O 1
ATOM 1311 N N . ILE A 1 184 ? -20.494 11.649 9.036 1.00 54.86 184 ILE A N 1
ATOM 1312 C CA . ILE A 1 184 ? -21.264 12.794 9.504 1.00 56.52 184 ILE A CA 1
ATOM 1313 C C . ILE A 1 184 ? -21.098 13.076 10.997 1.00 56.31 184 ILE A C 1
ATOM 1314 O O . ILE A 1 184 ? -21.032 14.228 11.405 1.00 58.14 184 ILE A O 1
ATOM 1319 N N . ALA A 1 185 ? -21.014 12.030 11.808 1.00 54.74 185 ALA A N 1
ATOM 1320 C CA . ALA A 1 185 ? -20.769 12.202 13.240 1.00 60.10 185 ALA A CA 1
ATOM 1321 C C . ALA A 1 185 ? -19.357 12.723 13.536 1.00 64.44 185 ALA A C 1
ATOM 1322 O O . ALA A 1 185 ? -19.095 13.264 14.617 1.00 60.93 185 ALA A O 1
ATOM 1324 N N . ARG A 1 186 ? -18.447 12.543 12.583 1.00 64.80 186 ARG A N 1
ATOM 1325 C CA . ARG A 1 186 ? -17.058 12.938 12.788 1.00 66.05 186 ARG A CA 1
ATOM 1326 C C . ARG A 1 186 ? -16.781 14.301 12.178 1.00 66.15 186 ARG A C 1
ATOM 1327 O O . ARG A 1 186 ? -15.686 14.843 12.318 1.00 70.27 186 ARG A O 1
ATOM 1335 N N . TYR A 1 187 ? -17.777 14.866 11.516 1.00 61.15 187 TYR A N 1
ATOM 1336 C CA . TYR A 1 187 ? -17.584 16.153 10.871 1.00 65.89 187 TYR A CA 1
ATOM 1337 C C . TYR A 1 187 ? -17.931 17.307 11.798 1.00 73.08 187 TYR A C 1
ATOM 1338 O O . TYR A 1 187 ? -18.542 17.110 12.852 1.00 73.32 187 TYR A O 1
ATOM 1347 N N . GLU A 1 188 ? -17.509 18.506 11.412 1.00 78.02 188 GLU A N 1
ATOM 1348 C CA . GLU A 1 188 ? -17.659 19.700 12.249 1.00 80.22 188 GLU A CA 1
ATOM 1349 C C . GLU A 1 188 ? -19.056 20.300 12.074 1.00 81.19 188 GLU A C 1
ATOM 1350 O O . GLU A 1 188 ? -19.880 20.295 13.004 1.00 78.22 188 GLU A O 1
ATOM 1356 N N . LYS A 1 189 ? -19.300 20.824 10.873 1.00 76.95 189 LYS A N 1
ATOM 1357 C CA . LYS A 1 189 ? -20.629 21.196 10.432 1.00 70.35 189 LYS A CA 1
ATOM 1358 C C . LYS A 1 189 ? -21.159 20.100 9.508 1.00 73.90 189 LYS A C 1
ATOM 1359 O O . LYS A 1 189 ? -20.448 19.135 9.189 1.00 71.54 189 LYS A O 1
ATOM 1365 N N . VAL A 1 190 ? -22.411 20.257 9.083 1.00 73.44 190 VAL A N 1
ATOM 1366 C CA . VAL A 1 190 ? -23.055 19.305 8.190 1.00 64.55 190 VAL A CA 1
ATOM 1367 C C . VAL A 1 190 ? -24.212 20.005 7.476 1.00 63.33 190 VAL A C 1
ATOM 1368 O O . VAL A 1 190 ? -24.674 21.058 7.911 1.00 64.85 190 VAL A O 1
ATOM 1372 N N . VAL A 1 191 ? -24.675 19.425 6.378 1.00 62.57 191 VAL A N 1
ATOM 1373 C CA . VAL A 1 191 ? -25.480 20.174 5.417 1.00 61.40 191 VAL A CA 1
ATOM 1374 C C . VAL A 1 191 ? -26.981 20.155 5.672 1.00 58.87 191 VAL A C 1
ATOM 1375 O O . VAL A 1 191 ? -27.707 21.047 5.203 1.00 58.51 191 VAL A O 1
ATOM 1379 N N . ASP A 1 192 ? -27.430 19.119 6.381 1.00 53.61 192 ASP A N 1
ATOM 1380 C CA . ASP A 1 192 ? -28.854 18.833 6.602 1.00 48.78 192 ASP A CA 1
ATOM 1381 C C . ASP A 1 192 ? -29.787 18.806 5.384 1.00 47.70 192 ASP A C 1
ATOM 1382 O O . ASP A 1 192 ? -30.595 19.717 5.202 1.00 47.93 192 ASP A O 1
ATOM 1387 N N . ILE A 1 193 ? -29.699 17.748 4.580 1.00 45.62 193 ILE A N 1
ATOM 1388 C CA . ILE A 1 193 ? -30.626 17.531 3.469 1.00 46.92 193 ILE A CA 1
ATOM 1389 C C . ILE A 1 193 ? -31.264 16.152 3.616 1.00 47.07 193 ILE A C 1
ATOM 1390 O O . ILE A 1 193 ? -30.554 15.156 3.781 1.00 45.42 193 ILE A O 1
ATOM 1395 N N . PRO A 1 194 ? -32.605 16.083 3.550 1.00 47.66 194 PRO A N 1
ATOM 1396 C CA . PRO A 1 194 ? -33.298 14.787 3.516 1.00 44.68 194 PRO A CA 1
ATOM 1397 C C . PRO A 1 194 ? -32.781 13.972 2.330 1.00 43.37 194 PRO A C 1
ATOM 1398 O O . PRO A 1 194 ? -32.742 14.492 1.202 1.00 38.94 194 PRO A O 1
ATOM 1402 N N . ASN A 1 195 ? -32.389 12.725 2.571 1.00 42.71 195 ASN A N 1
ATOM 1403 C CA . ASN A 1 195 ? -31.896 11.858 1.498 1.00 39.64 195 ASN A CA 1
ATOM 1404 C C . ASN A 1 195 ? -32.407 10.428 1.642 1.00 40.74 195 ASN A C 1
ATOM 1405 O O . ASN A 1 195 ? -32.706 9.986 2.750 1.00 44.02 195 ASN A O 1
ATOM 1410 N N . SER A 1 196 ? -32.523 9.711 0.527 1.00 40.03 196 SER A N 1
ATOM 1411 C CA . SER A 1 196 ? -32.708 8.256 0.571 1.00 38.55 196 SER A CA 1
ATOM 1412 C C . SER A 1 196 ? -31.391 7.573 0.940 1.00 37.44 196 SER A C 1
ATOM 1413 O O . SER A 1 196 ? -30.322 7.975 0.483 1.00 35.22 196 SER A O 1
ATOM 1416 N N . MET A 1 197 ? -31.461 6.552 1.786 1.00 37.67 197 MET A N 1
ATOM 1417 C CA . MET A 1 197 ? -30.248 5.917 2.298 1.00 36.58 197 MET A CA 1
ATOM 1418 C C . MET A 1 197 ? -30.455 4.421 2.400 1.00 36.73 197 MET A C 1
ATOM 1419 O O . MET A 1 197 ? -31.595 3.941 2.444 1.00 38.18 197 MET A O 1
ATOM 1424 N N . THR A 1 198 ? -29.346 3.693 2.452 1.00 35.92 198 THR A N 1
ATOM 1425 C CA . THR A 1 198 ? -29.370 2.235 2.441 1.00 38.35 198 THR A CA 1
ATOM 1426 C C . THR A 1 198 ? -28.888 1.674 3.782 1.00 37.83 198 THR A C 1
ATOM 1427 O O . THR A 1 198 ? -27.756 1.929 4.190 1.00 40.09 198 THR A O 1
ATOM 1431 N N . ILE A 1 199 ? -29.725 0.900 4.468 1.00 37.36 199 ILE A N 1
ATOM 1432 C CA . ILE A 1 199 ? -29.265 0.224 5.683 1.00 37.61 199 ILE A CA 1
ATOM 1433 C C . ILE A 1 199 ? -28.714 -1.151 5.334 1.00 37.65 199 ILE A C 1
ATOM 1434 O O . ILE A 1 199 ? -29.474 -2.109 5.194 1.00 36.88 199 ILE A O 1
ATOM 1439 N N . LEU A 1 200 ? -27.395 -1.246 5.175 1.00 40.12 200 LEU A N 1
ATOM 1440 C CA . LEU A 1 200 ? -26.765 -2.494 4.713 1.00 40.38 200 LEU A CA 1
ATOM 1441 C C . LEU A 1 200 ? -27.154 -3.730 5.529 1.00 40.46 200 LEU A C 1
ATOM 1442 O O . LEU A 1 200 ? -27.312 -4.808 4.977 1.00 40.19 200 LEU A O 1
ATOM 1447 N N . ASP A 1 201 ? -27.302 -3.567 6.840 1.00 43.60 201 ASP A N 1
ATOM 1448 C CA . ASP A 1 201 ? -27.640 -4.677 7.726 1.00 41.59 201 ASP A CA 1
ATOM 1449 C C . ASP A 1 201 ? -28.987 -5.299 7.381 1.00 42.58 201 ASP A C 1
ATOM 1450 O O . ASP A 1 201 ? -29.148 -6.513 7.483 1.00 42.54 201 ASP A O 1
ATOM 1455 N N . GLU A 1 202 ? -29.956 -4.467 6.997 1.00 41.36 202 GLU A N 1
ATOM 1456 C CA . GLU A 1 202 ? -31.250 -4.966 6.529 1.00 41.27 202 GLU A CA 1
ATOM 1457 C C . GLU A 1 202 ? -31.244 -5.336 5.036 1.00 40.17 202 GLU A C 1
ATOM 1458 O O . GLU A 1 202 ? -31.759 -6.386 4.651 1.00 34.96 202 GLU A O 1
ATOM 1464 N N . LEU A 1 203 ? -30.645 -4.470 4.217 1.00 37.63 203 LEU A N 1
ATOM 1465 C CA . LEU A 1 203 ? -30.760 -4.567 2.766 1.00 39.29 203 LEU A CA 1
ATOM 1466 C C . LEU A 1 203 ? -29.842 -5.620 2.126 1.00 42.11 203 LEU A C 1
ATOM 1467 O O . LEU A 1 203 ? -30.221 -6.275 1.143 1.00 39.90 203 LEU A O 1
ATOM 1472 N N . LEU A 1 204 ? -28.648 -5.798 2.683 1.00 40.26 204 LEU A N 1
ATOM 1473 C CA . LEU A 1 204 ? -27.744 -6.825 2.168 1.00 40.49 204 LEU A CA 1
ATOM 1474 C C . LEU A 1 204 ? -28.304 -8.246 2.242 1.00 39.86 204 LEU A C 1
ATOM 1475 O O . LEU A 1 204 ? -28.174 -9.008 1.293 1.00 39.71 204 LEU A O 1
ATOM 1480 N N . PRO A 1 205 ? -28.933 -8.609 3.362 1.00 41.60 205 PRO A N 1
ATOM 1481 C CA . PRO A 1 205 ? -29.614 -9.911 3.326 1.00 42.73 205 PRO A CA 1
ATOM 1482 C C . PRO A 1 205 ? -30.642 -10.045 2.191 1.00 42.32 205 PRO A C 1
ATOM 1483 O O . PRO A 1 205 ? -30.652 -11.065 1.502 1.00 40.87 205 PRO A O 1
ATOM 1487 N N . ILE A 1 206 ? -31.473 -9.020 2.004 1.00 44.00 206 ILE A N 1
ATOM 1488 C CA . ILE A 1 206 ? -32.472 -8.978 0.934 1.00 40.87 206 ILE A CA 1
ATOM 1489 C C . ILE A 1 206 ? -31.853 -9.189 -0.445 1.00 40.98 206 ILE A C 1
ATOM 1490 O O . ILE A 1 206 ? -32.420 -9.859 -1.298 1.00 42.37 206 ILE A O 1
ATOM 1495 N N . SER A 1 207 ? -30.670 -8.630 -0.660 1.00 43.90 207 SER A N 1
ATOM 1496 C CA . SER A 1 207 ? -30.003 -8.814 -1.941 1.00 41.60 207 SER A CA 1
ATOM 1497 C C . SER A 1 207 ? -29.628 -10.275 -2.169 1.00 42.04 207 SER A C 1
ATOM 1498 O O . SER A 1 207 ? -29.702 -10.752 -3.303 1.00 44.41 207 SER A O 1
ATOM 1501 N N . ILE A 1 208 ? -29.245 -10.992 -1.112 1.00 40.79 208 ILE A N 1
ATOM 1502 C CA . ILE A 1 208 ? -29.032 -12.440 -1.244 1.00 42.25 208 ILE A CA 1
ATOM 1503 C C . ILE A 1 208 ? -30.321 -13.097 -1.760 1.00 44.57 208 ILE A C 1
ATOM 1504 O O . ILE A 1 208 ? -30.278 -14.001 -2.608 1.00 45.45 208 ILE A O 1
ATOM 1509 N N . GLU A 1 209 ? -31.461 -12.623 -1.254 1.00 42.46 209 GLU A N 1
ATOM 1510 C CA . GLU A 1 209 ? -32.773 -13.194 -1.588 1.00 46.45 209 GLU A CA 1
ATOM 1511 C C . GLU A 1 209 ? -33.203 -12.883 -3.019 1.00 45.49 209 GLU A C 1
ATOM 1512 O O . GLU A 1 209 ? -33.926 -13.671 -3.639 1.00 42.15 209 GLU A O 1
ATOM 1518 N N . MET A 1 210 ? -32.761 -11.729 -3.527 1.00 46.40 210 MET A N 1
ATOM 1519 C CA . MET A 1 210 ? -33.086 -11.298 -4.892 1.00 43.24 210 MET A CA 1
ATOM 1520 C C . MET A 1 210 ? -32.423 -12.224 -5.880 1.00 43.38 210 MET A C 1
ATOM 1521 O O . MET A 1 210 ? -33.046 -12.643 -6.853 1.00 44.03 210 MET A O 1
ATOM 1526 N N . ALA A 1 211 ? -31.159 -12.546 -5.600 1.00 44.16 211 ALA A N 1
ATOM 1527 C CA . ALA A 1 211 ? -30.418 -13.580 -6.317 1.00 44.61 211 ALA A CA 1
ATOM 1528 C C . ALA A 1 211 ? -31.173 -14.911 -6.289 1.00 45.69 211 ALA A C 1
ATOM 1529 O O . ALA A 1 211 ? -31.421 -15.509 -7.338 1.00 47.37 211 ALA A O 1
ATOM 1531 N N . LYS A 1 212 ? -31.541 -15.371 -5.096 1.00 41.56 212 LYS A N 1
ATOM 1532 C CA . LYS A 1 212 ? -32.287 -16.616 -4.977 1.00 43.70 212 LYS A CA 1
ATOM 1533 C C . LYS A 1 212 ? -33.560 -16.617 -5.837 1.00 44.27 212 LYS A C 1
ATOM 1534 O O . LYS A 1 212 ? -33.944 -17.653 -6.365 1.00 44.81 212 LYS A O 1
ATOM 1540 N N . ARG A 1 213 ? -34.186 -15.451 -6.005 1.00 43.96 213 ARG A N 1
ATOM 1541 C CA . ARG A 1 213 ? -35.421 -15.344 -6.771 1.00 41.05 213 ARG A CA 1
ATOM 1542 C C . ARG A 1 213 ? -35.165 -15.025 -8.225 1.00 41.30 213 ARG A C 1
ATOM 1543 O O . ARG A 1 213 ? -36.096 -14.743 -8.972 1.00 41.67 213 ARG A O 1
ATOM 1551 N N . ASN A 1 214 ? -33.898 -15.048 -8.612 1.00 45.14 214 ASN A N 1
ATOM 1552 C CA . ASN A 1 214 ? -33.484 -14.674 -9.964 1.00 46.55 214 ASN A CA 1
ATOM 1553 C C . ASN A 1 214 ? -34.038 -13.322 -10.484 1.00 44.76 214 ASN A C 1
ATOM 1554 O O . ASN A 1 214 ? -34.476 -13.214 -11.635 1.00 41.19 214 ASN A O 1
ATOM 1559 N N . LEU A 1 215 ? -34.014 -12.299 -9.629 1.00 40.79 215 LEU A N 1
ATOM 1560 C CA . LEU A 1 215 ? -34.497 -10.971 -10.014 1.00 43.55 215 LEU A CA 1
ATOM 1561 C C . LEU A 1 215 ? -33.556 -10.279 -10.997 1.00 40.13 215 LEU A C 1
ATOM 1562 O O . LEU A 1 215 ? -32.354 -10.520 -10.986 1.00 39.34 215 LEU A O 1
ATOM 1567 N N . THR A 1 216 ? -34.107 -9.416 -11.846 1.00 41.47 216 THR A N 1
ATOM 1568 C CA . THR A 1 216 ? -33.303 -8.719 -12.861 1.00 42.49 216 THR A CA 1
ATOM 1569 C C . THR A 1 216 ? -33.852 -7.327 -13.151 1.00 39.07 216 THR A C 1
ATOM 1570 O O . THR A 1 216 ? -34.934 -6.979 -12.697 1.00 42.17 216 THR A O 1
ATOM 1574 N N . GLY A 1 217 ? -33.107 -6.540 -13.917 1.00 42.95 217 GLY A N 1
ATOM 1575 C CA . GLY A 1 217 ? -33.459 -5.157 -14.165 1.00 34.77 217 GLY A CA 1
ATOM 1576 C C . GLY A 1 217 ? -32.908 -4.262 -13.065 1.00 42.16 217 GLY A C 1
ATOM 1577 O O . GLY A 1 217 ? -32.031 -4.661 -12.289 1.00 40.44 217 GLY A O 1
ATOM 1578 N N . ILE A 1 218 ? -33.429 -3.044 -12.995 1.00 39.84 218 ILE A N 1
ATOM 1579 C CA . ILE A 1 218 ? -32.961 -2.072 -12.025 1.00 42.88 218 ILE A CA 1
ATOM 1580 C C . ILE A 1 218 ? -33.844 -2.074 -10.769 1.00 43.27 218 ILE A C 1
ATOM 1581 O O . ILE A 1 218 ? -35.063 -2.139 -10.876 1.00 45.76 218 ILE A O 1
ATOM 1586 N N . TYR A 1 219 ? -33.233 -2.036 -9.588 1.00 40.00 219 TYR A N 1
ATOM 1587 C CA . TYR A 1 219 ? -33.985 -1.765 -8.366 1.00 40.20 219 TYR A CA 1
ATOM 1588 C C . TYR A 1 219 ? -33.336 -0.630 -7.595 1.00 41.51 219 TYR A C 1
ATOM 1589 O O . TYR A 1 219 ? -32.136 -0.676 -7.303 1.00 42.03 219 TYR A O 1
ATOM 1598 N N . ASN A 1 220 ? -34.132 0.393 -7.293 1.00 41.11 220 ASN A N 1
ATOM 1599 C CA . ASN A 1 220 ? -33.796 1.361 -6.264 1.00 38.14 220 ASN A CA 1
ATOM 1600 C C . ASN A 1 220 ? -33.603 0.545 -4.993 1.00 36.32 220 ASN A C 1
ATOM 1601 O O . ASN A 1 220 ? -34.445 -0.286 -4.655 1.00 37.35 220 ASN A O 1
ATOM 1606 N N . PHE A 1 221 ? -32.484 0.754 -4.307 1.00 37.09 221 PHE A N 1
ATOM 1607 C CA . PHE A 1 221 ? -32.067 -0.151 -3.229 1.00 38.80 221 PHE A CA 1
ATOM 1608 C C . PHE A 1 221 ? -31.710 0.633 -1.960 1.00 38.91 221 PHE A C 1
ATOM 1609 O O . PHE A 1 221 ? -30.671 0.422 -1.337 1.00 38.50 221 PHE A O 1
ATOM 1617 N N . THR A 1 222 ? -32.593 1.555 -1.599 1.00 39.21 222 THR A N 1
ATOM 1618 C CA . THR A 1 222 ? -32.471 2.327 -0.383 1.00 35.18 222 THR A CA 1
ATOM 1619 C C . THR A 1 222 ? -33.742 2.007 0.361 1.00 35.41 222 THR A C 1
ATOM 1620 O O . THR A 1 222 ? -34.686 1.511 -0.240 1.00 31.53 222 THR A O 1
ATOM 1624 N N . ASN A 1 223 ? -33.752 2.246 1.667 1.00 39.09 223 ASN A N 1
ATOM 1625 C CA . ASN A 1 223 ? -34.951 2.044 2.470 1.00 39.25 223 ASN A CA 1
ATOM 1626 C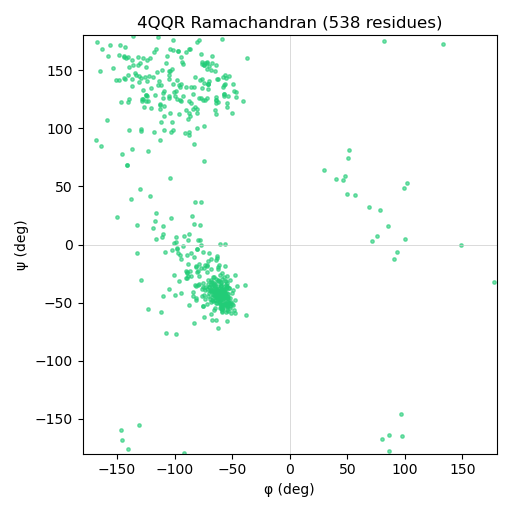 C . ASN A 1 223 ? -35.979 3.078 2.085 1.00 36.91 223 ASN A C 1
ATOM 1627 O O . ASN A 1 223 ? -35.616 4.169 1.645 1.00 40.05 223 ASN A O 1
ATOM 1632 N N . PRO A 1 224 ? -37.266 2.729 2.210 1.00 39.15 224 PRO A N 1
ATOM 1633 C CA . PRO A 1 224 ? -38.344 3.694 1.949 1.00 39.11 224 PRO A CA 1
ATOM 1634 C C . PRO A 1 224 ? -38.207 4.945 2.816 1.00 38.47 224 PRO A C 1
ATOM 1635 O O . PRO A 1 224 ? -37.736 4.846 3.942 1.00 41.23 224 PRO A O 1
ATOM 1639 N N . GLY A 1 225 ? -38.586 6.106 2.283 1.00 41.22 225 GLY A N 1
ATOM 1640 C CA . GLY A 1 225 ? -38.496 7.361 3.013 1.00 38.17 225 GLY A CA 1
ATOM 1641 C C . GLY A 1 225 ? -37.154 8.090 2.932 1.00 42.58 225 GLY A C 1
ATOM 1642 O O . GLY A 1 225 ? -36.220 7.644 2.255 1.00 39.00 225 GLY A O 1
ATOM 1643 N N . VAL A 1 226 ? -37.060 9.218 3.640 1.00 41.99 226 VAL A N 1
ATOM 1644 C CA . VAL A 1 226 ? -35.823 9.991 3.699 1.00 42.51 226 VAL A CA 1
ATOM 1645 C C . VAL A 1 226 ? -35.449 10.410 5.129 1.00 44.16 226 VAL A C 1
ATOM 1646 O O . VAL A 1 226 ? -36.339 10.643 5.951 1.00 42.95 226 VAL A O 1
ATOM 1650 N N . VAL A 1 227 ? -34.143 10.466 5.423 1.00 40.46 227 VAL A N 1
ATOM 1651 C CA . VAL A 1 227 ? -33.623 11.158 6.623 1.00 44.11 227 VAL A CA 1
ATOM 1652 C C . VAL A 1 227 ? -32.688 12.310 6.276 1.00 44.97 227 VAL A C 1
ATOM 1653 O O . VAL A 1 227 ? -31.892 12.222 5.340 1.00 42.67 227 VAL A O 1
ATOM 1657 N N . SER A 1 228 ? -32.753 13.376 7.065 1.00 45.19 228 SER A N 1
ATOM 1658 C CA . SER A 1 228 ? -31.757 14.430 6.951 1.00 47.35 228 SER A CA 1
ATOM 1659 C C . SER A 1 228 ? -30.577 14.059 7.832 1.00 45.05 228 SER A C 1
ATOM 1660 O O . SER A 1 228 ? -30.666 13.119 8.646 1.00 41.03 228 SER A O 1
ATOM 1663 N N . HIS A 1 229 ? -29.473 14.788 7.659 1.00 46.02 229 HIS A N 1
ATOM 1664 C CA . HIS A 1 229 ? -28.264 14.581 8.467 1.00 46.68 229 HIS A CA 1
ATOM 1665 C C . HIS A 1 229 ? -28.542 14.845 9.927 1.00 42.87 229 HIS A C 1
ATOM 1666 O O . HIS A 1 229 ? -28.003 14.164 10.800 1.00 43.48 229 HIS A O 1
ATOM 1673 N N . ASN A 1 230 ? -29.397 15.834 10.177 1.00 43.03 230 ASN A N 1
ATOM 1674 C CA . ASN A 1 230 ? -29.762 16.214 11.534 1.00 42.88 230 ASN A CA 1
ATOM 1675 C C . ASN A 1 230 ? -30.576 15.157 12.252 1.00 45.41 230 ASN A C 1
ATOM 1676 O O . ASN A 1 230 ? -30.300 14.842 13.415 1.00 45.90 230 ASN A O 1
ATOM 1681 N N . GLU A 1 231 ? -31.574 14.600 11.565 1.00 44.94 231 GLU A N 1
ATOM 1682 C CA . GLU A 1 231 ? -32.435 13.598 12.180 1.00 42.79 231 GLU A CA 1
ATOM 1683 C C . GLU A 1 231 ? -31.573 12.441 12.621 1.00 44.48 231 GLU A C 1
ATOM 1684 O O . GLU A 1 231 ? -31.866 11.783 13.623 1.00 47.69 231 GLU A O 1
ATOM 1690 N N . ILE A 1 232 ? -30.481 12.235 11.886 1.00 40.56 232 ILE A N 1
ATOM 1691 C CA . ILE A 1 232 ? -29.535 11.174 12.174 1.00 40.82 232 ILE A CA 1
ATOM 1692 C C . ILE A 1 232 ? -28.663 11.508 13.378 1.00 44.78 232 ILE A C 1
ATOM 1693 O O . ILE A 1 232 ? -28.573 10.721 14.320 1.00 42.71 232 ILE A O 1
ATOM 1698 N N . LEU A 1 233 ? -28.032 12.680 13.340 1.00 45.09 233 LEU A N 1
ATOM 1699 C CA . LEU A 1 233 ? -27.177 13.138 14.439 1.00 47.16 233 LEU A CA 1
ATOM 1700 C C . LEU A 1 233 ? -27.924 13.157 15.772 1.00 48.54 233 LEU A C 1
ATOM 1701 O O . LEU A 1 233 ? -27.350 12.830 16.813 1.00 48.02 233 LEU A O 1
ATOM 1706 N N . GLU A 1 234 ? -29.204 13.535 15.735 1.00 48.34 234 GLU A N 1
ATOM 1707 C CA . GLU A 1 234 ? -30.030 13.540 16.942 1.00 48.92 234 GLU A CA 1
ATOM 1708 C C . GLU A 1 234 ? -30.134 12.124 17.491 1.00 48.46 234 GLU A C 1
ATOM 1709 O O . GLU A 1 234 ? -30.011 11.910 18.693 1.00 50.85 234 GLU A O 1
ATOM 1715 N N . MET A 1 235 ? -30.348 11.159 16.604 1.00 47.15 235 MET A N 1
ATOM 1716 C CA . MET A 1 235 ? -30.363 9.756 17.003 1.00 51.19 235 MET A CA 1
ATOM 1717 C C . MET A 1 235 ? -29.004 9.274 17.494 1.00 51.13 235 MET A C 1
ATOM 1718 O O . MET A 1 235 ? -28.919 8.441 18.392 1.00 57.78 235 MET A O 1
ATOM 1723 N N . TYR A 1 236 ? -27.938 9.790 16.905 1.00 50.41 236 TYR A N 1
ATOM 1724 C CA . TYR A 1 236 ? -26.604 9.474 17.390 1.00 54.67 236 TYR A CA 1
ATOM 1725 C C . TYR A 1 236 ? -26.484 9.913 18.842 1.00 55.02 236 TYR A C 1
ATOM 1726 O O . TYR A 1 236 ? -26.027 9.156 19.705 1.00 56.94 236 TYR A O 1
ATOM 1735 N N . ARG A 1 237 ? -26.925 11.146 19.086 1.00 56.39 237 ARG A N 1
ATOM 1736 C CA . ARG A 1 237 ? -26.840 11.797 20.384 1.00 54.35 237 ARG A CA 1
ATOM 1737 C C . ARG A 1 237 ? -27.608 11.058 21.461 1.00 53.95 237 ARG A C 1
ATOM 1738 O O . ARG A 1 237 ? -27.077 10.827 22.541 1.00 57.38 237 ARG A O 1
ATOM 1746 N N . ASP A 1 238 ? -28.851 10.680 21.185 1.00 51.43 238 ASP A N 1
ATOM 1747 C CA . ASP A 1 238 ? -29.676 10.108 22.249 1.00 53.10 238 ASP A CA 1
ATOM 1748 C C . ASP A 1 238 ? -29.374 8.644 22.450 1.00 54.68 238 ASP A C 1
ATOM 1749 O O . ASP A 1 238 ? -29.706 8.064 23.488 1.00 54.79 238 ASP A O 1
ATOM 1754 N N . TYR A 1 239 ? -28.755 8.034 21.453 1.00 55.24 239 TYR A N 1
ATOM 1755 C CA . TYR A 1 239 ? -28.470 6.615 21.567 1.00 58.32 239 TYR A CA 1
ATOM 1756 C C . TYR A 1 239 ? -27.034 6.327 21.976 1.00 60.97 239 TYR A C 1
ATOM 1757 O O . TYR A 1 239 ? -26.793 5.479 22.837 1.00 67.83 239 TYR A O 1
ATOM 1766 N N . ILE A 1 240 ? -26.074 7.024 21.384 1.00 56.69 240 ILE A N 1
ATOM 1767 C CA . ILE A 1 240 ? -24.698 6.646 21.650 1.00 62.05 240 ILE A CA 1
ATOM 1768 C C . ILE A 1 240 ? -23.920 7.668 22.499 1.00 64.14 240 ILE A C 1
ATOM 1769 O O . ILE A 1 240 ? -23.224 7.292 23.441 1.00 60.56 240 ILE A O 1
ATOM 1774 N N . ASP A 1 241 ? -24.044 8.953 22.193 1.00 63.68 241 ASP A N 1
ATOM 1775 C CA . ASP A 1 241 ? -23.323 9.947 22.972 1.00 62.36 241 ASP A CA 1
ATOM 1776 C C . ASP A 1 241 ? -24.184 11.182 23.226 1.00 61.02 241 ASP A C 1
ATOM 1777 O O . ASP A 1 241 ? -24.295 12.050 22.358 1.00 59.65 241 ASP A O 1
ATOM 1782 N N . PRO A 1 242 ? -24.807 11.251 24.422 1.00 62.83 242 PRO A N 1
ATOM 1783 C CA . PRO A 1 242 ? -25.684 12.367 24.818 1.00 60.73 242 PRO A CA 1
ATOM 1784 C C . PRO A 1 242 ? -24.943 13.701 24.867 1.00 63.29 242 PRO A C 1
ATOM 1785 O O . PRO A 1 242 ? -25.563 14.771 24.759 1.00 63.99 242 PRO A O 1
ATOM 1789 N N . SER A 1 243 ? -23.621 13.619 24.992 1.00 62.71 243 SER A N 1
ATOM 1790 C CA . SER A 1 243 ? -22.761 14.789 25.070 1.00 61.44 243 SER A CA 1
ATOM 1791 C C . SER A 1 243 ? -22.342 15.289 23.695 1.00 62.24 243 SER A C 1
ATOM 1792 O O . SER A 1 243 ? -21.491 16.172 23.598 1.00 60.51 243 SER A O 1
ATOM 1795 N N . PHE A 1 244 ? -22.953 14.735 22.643 1.00 63.51 244 PHE A N 1
ATOM 1796 C CA . PHE A 1 244 ? -22.579 15.046 21.255 1.00 62.68 244 PHE A CA 1
ATOM 1797 C C . PHE A 1 244 ? -23.110 16.379 20.709 1.00 62.33 244 PHE A C 1
ATOM 1798 O O . PHE A 1 244 ? -24.265 16.757 20.949 1.00 65.19 244 PHE A O 1
ATOM 1806 N N . THR A 1 245 ? -22.271 17.056 19.928 1.00 62.56 245 THR A N 1
ATOM 1807 C CA . THR A 1 245 ? -22.563 18.407 19.441 1.00 63.54 245 THR A CA 1
ATOM 1808 C C . THR A 1 245 ? -22.309 18.533 17.947 1.00 57.76 245 THR A C 1
ATOM 1809 O O . THR A 1 245 ? -21.492 17.803 17.401 1.00 62.22 245 THR A O 1
ATOM 1813 N N . TRP A 1 246 ? -22.997 19.469 17.295 1.00 56.73 246 TRP A N 1
ATOM 1814 C CA . TRP A 1 246 ? -22.772 19.744 15.879 1.00 56.97 246 TRP A CA 1
ATOM 1815 C C . TRP A 1 246 ? -23.389 21.079 15.459 1.00 62.60 246 TRP A C 1
ATOM 1816 O O . TRP A 1 246 ? -24.398 21.504 16.020 1.00 59.08 246 TRP A O 1
ATOM 1827 N N . LYS A 1 247 ? -22.774 21.744 14.479 1.00 68.77 247 LYS A N 1
ATOM 1828 C CA . LYS A 1 247 ? -23.349 22.960 13.895 1.00 69.29 247 LYS A CA 1
ATOM 1829 C C . LYS A 1 247 ? -23.693 22.744 12.424 1.00 67.00 247 LYS A C 1
ATOM 1830 O O . LYS A 1 247 ? -23.305 21.739 11.838 1.00 66.41 247 LYS A O 1
ATOM 1836 N N . ASN A 1 248 ? -24.431 23.682 11.837 1.00 65.90 248 ASN A N 1
ATOM 1837 C CA . ASN A 1 248 ? -24.830 23.573 10.442 1.00 68.58 248 ASN A CA 1
ATOM 1838 C C . ASN A 1 248 ? -24.221 24.656 9.556 1.00 72.12 248 ASN A C 1
ATOM 1839 O O . ASN A 1 248 ? -23.508 25.530 10.032 1.00 76.59 248 ASN A O 1
ATOM 1844 N N . PHE A 1 249 ? -24.526 24.592 8.264 1.00 75.28 249 PHE A N 1
ATOM 1845 C CA . PHE A 1 249 ? -24.125 25.619 7.308 1.00 76.62 249 PHE A CA 1
ATOM 1846 C C . PHE A 1 249 ? -25.263 26.619 7.100 1.00 82.13 249 PHE A C 1
ATOM 1847 O O . PHE A 1 249 ? -26.420 26.223 6.967 1.00 79.78 249 PHE A O 1
ATOM 1855 N N . THR A 1 250 ? -24.931 27.908 7.050 1.00 85.85 250 THR A N 1
ATOM 1856 C CA . THR A 1 250 ? -25.941 28.955 6.892 1.00 87.13 250 THR A CA 1
ATOM 1857 C C . THR A 1 250 ? -25.989 29.517 5.467 1.00 88.45 250 THR A C 1
ATOM 1858 O O . THR A 1 250 ? -27.012 30.056 5.026 1.00 86.77 250 THR A O 1
ATOM 1862 N N . GLU A 1 253 ? -25.086 28.368 2.558 1.00 84.18 252 GLU A N 1
ATOM 1863 C CA . GLU A 1 253 ? -23.993 29.326 2.469 1.00 84.79 252 GLU A CA 1
ATOM 1864 C C . GLU A 1 253 ? -23.187 29.097 1.190 1.00 88.34 252 GLU A C 1
ATOM 1865 O O . GLU A 1 253 ? -22.112 29.671 1.001 1.00 93.84 252 GLU A O 1
ATOM 1871 N N . PRO A 1 261 ? -20.295 19.607 -5.503 1.00 70.94 261 PRO A N 1
ATOM 1872 C CA . PRO A 1 261 ? -21.729 19.345 -5.270 1.00 77.07 261 PRO A CA 1
ATOM 1873 C C . PRO A 1 261 ? -22.045 17.857 -4.986 1.00 72.78 261 PRO A C 1
ATOM 1874 O O . PRO A 1 261 ? -21.685 16.998 -5.798 1.00 72.15 261 PRO A O 1
ATOM 1878 N N . ARG A 1 262 ? -22.706 17.557 -3.867 1.00 63.16 262 ARG A N 1
ATOM 1879 C CA . ARG A 1 262 ? -23.093 16.177 -3.588 1.00 62.99 262 ARG A CA 1
ATOM 1880 C C . ARG A 1 262 ? -24.509 15.887 -4.102 1.00 61.07 262 ARG A C 1
ATOM 1881 O O . ARG A 1 262 ? -25.332 16.797 -4.279 1.00 55.66 262 ARG A O 1
ATOM 1889 N N . SER A 1 263 ? -24.770 14.610 -4.373 1.00 59.92 263 SER A N 1
ATOM 1890 C CA . SER A 1 263 ? -26.062 14.173 -4.886 1.00 49.18 263 SER A CA 1
ATOM 1891 C C . SER A 1 263 ? -27.091 14.189 -3.763 1.00 45.24 263 SER A C 1
ATOM 1892 O O . SER A 1 263 ? -26.889 13.566 -2.718 1.00 48.39 263 SER A O 1
ATOM 1895 N N . ASN A 1 264 ? -28.190 14.898 -3.973 1.00 41.33 264 ASN A N 1
ATOM 1896 C CA . ASN A 1 264 ? -29.288 14.869 -3.020 1.00 40.57 264 ASN A CA 1
ATOM 1897 C C . ASN A 1 264 ? -30.583 14.470 -3.696 1.00 41.57 264 ASN A C 1
ATOM 1898 O O . ASN A 1 264 ? -31.002 15.108 -4.657 1.00 43.90 264 ASN A O 1
ATOM 1903 N N . ASN A 1 265 ? -31.220 13.416 -3.193 1.00 40.31 265 ASN A N 1
ATOM 1904 C CA . ASN A 1 265 ? -32.434 12.907 -3.819 1.00 39.85 265 ASN A CA 1
ATOM 1905 C C . ASN A 1 265 ? -33.244 11.992 -2.927 1.00 39.93 265 ASN A C 1
ATOM 1906 O O . ASN A 1 265 ? -32.770 11.551 -1.878 1.00 37.65 265 ASN A O 1
ATOM 1911 N N . GLU A 1 266 ? -34.470 11.716 -3.372 1.00 43.43 266 GLU A N 1
ATOM 1912 C CA . GLU A 1 266 ? -35.279 10.615 -2.850 1.00 44.90 266 GLU A CA 1
ATOM 1913 C C . GLU A 1 266 ? -35.479 9.569 -3.959 1.00 45.51 266 GLU A C 1
ATOM 1914 O O . GLU A 1 266 ? -35.720 9.934 -5.104 1.00 44.54 266 GLU A O 1
ATOM 1920 N N . LEU A 1 267 ? -35.368 8.282 -3.614 1.00 42.96 267 LEU A N 1
ATOM 1921 C CA . LEU A 1 267 ? -35.532 7.185 -4.569 1.00 41.40 267 LEU A CA 1
ATOM 1922 C C . LEU A 1 267 ? -36.817 6.459 -4.237 1.00 44.54 267 LEU A C 1
ATOM 1923 O O . LEU A 1 267 ? -37.005 6.041 -3.093 1.00 36.11 267 LEU A O 1
ATOM 1928 N N . ASP A 1 268 ? -37.697 6.315 -5.232 1.00 44.51 268 ASP A N 1
ATOM 1929 C CA . ASP A 1 268 ? -38.967 5.611 -5.057 1.00 40.01 268 ASP A CA 1
ATOM 1930 C C . ASP A 1 268 ? -38.736 4.140 -4.695 1.00 39.69 268 ASP A C 1
ATOM 1931 O O . ASP A 1 268 ? -38.093 3.407 -5.437 1.00 41.33 268 ASP A O 1
ATOM 1936 N N . ALA A 1 269 ? -39.277 3.706 -3.561 1.00 40.21 269 ALA A N 1
ATOM 1937 C CA . ALA A 1 269 ? -39.042 2.342 -3.085 1.00 42.55 269 ALA A CA 1
ATOM 1938 C C . ALA A 1 269 ? -40.178 1.366 -3.403 1.00 43.31 269 ALA A C 1
ATOM 1939 O O . ALA A 1 269 ? -40.146 0.213 -2.967 1.00 47.22 269 ALA A O 1
ATOM 1941 N N . THR A 1 270 ? -41.165 1.822 -4.167 1.00 40.46 270 THR A N 1
ATOM 1942 C CA . THR A 1 270 ? -42.323 1.005 -4.521 1.00 41.73 270 THR A CA 1
ATOM 1943 C C . THR A 1 270 ? -41.958 -0.382 -5.046 1.00 43.30 270 THR A C 1
ATOM 1944 O O . THR A 1 270 ? -42.451 -1.400 -4.542 1.00 46.81 270 THR A O 1
ATOM 1948 N N . LYS A 1 271 ? -41.076 -0.421 -6.035 1.00 37.61 271 LYS A N 1
ATOM 1949 C CA . LYS A 1 271 ? -40.695 -1.683 -6.648 1.00 38.37 271 LYS A CA 1
ATOM 1950 C C . LYS A 1 271 ? -40.022 -2.655 -5.681 1.00 40.65 271 LYS A C 1
ATOM 1951 O O . LYS A 1 271 ? -40.337 -3.834 -5.697 1.00 45.38 271 LYS A O 1
ATOM 1957 N N . LEU A 1 272 ? -39.117 -2.175 -4.831 1.00 42.70 272 LEU A N 1
ATOM 1958 C CA . LEU A 1 272 ? -38.485 -3.048 -3.826 1.00 42.39 272 LEU A CA 1
ATOM 1959 C C . LEU A 1 272 ? -39.474 -3.497 -2.747 1.00 43.30 272 LEU A C 1
ATOM 1960 O O . LEU A 1 272 ? -39.432 -4.652 -2.312 1.00 41.76 272 LEU A O 1
ATOM 1965 N N . LYS A 1 273 ? -40.360 -2.590 -2.325 1.00 41.64 273 LYS A N 1
ATOM 1966 C CA . LYS A 1 273 ? -41.343 -2.892 -1.273 1.00 44.07 273 LYS A CA 1
ATOM 1967 C C . LYS A 1 273 ? -42.385 -3.906 -1.724 1.00 45.41 273 LYS A C 1
ATOM 1968 O O . LYS A 1 273 ? -42.811 -4.769 -0.951 1.00 44.29 273 LYS A O 1
ATOM 1974 N N . THR A 1 274 ? -42.807 -3.778 -2.979 1.00 44.85 274 THR A N 1
ATOM 1975 C CA . THR A 1 274 ? -43.758 -4.711 -3.556 1.00 44.66 274 THR A CA 1
ATOM 1976 C C . THR A 1 274 ? -43.189 -6.128 -3.545 1.00 46.35 274 THR A C 1
ATOM 1977 O O . THR A 1 274 ? -43.902 -7.084 -3.248 1.00 48.33 274 THR A O 1
ATOM 1981 N N . GLU A 1 275 ? -41.897 -6.248 -3.837 1.00 43.80 275 GLU A N 1
ATOM 1982 C CA . GLU A 1 275 ? -41.207 -7.528 -3.815 1.00 41.70 275 GLU A CA 1
ATOM 1983 C C . GLU A 1 275 ? -40.797 -7.943 -2.400 1.00 47.06 275 GLU A C 1
ATOM 1984 O O . GLU A 1 275 ? -40.601 -9.129 -2.139 1.00 48.48 275 GLU A O 1
ATOM 1990 N N . PHE A 1 276 ? -40.655 -6.973 -1.492 1.00 47.02 276 PHE A N 1
ATOM 1991 C CA . PHE A 1 276 ? -40.283 -7.254 -0.094 1.00 45.82 276 PHE A CA 1
ATOM 1992 C C . PHE A 1 276 ? -41.107 -6.422 0.913 1.00 50.03 276 PHE A C 1
ATOM 1993 O O . PHE A 1 276 ? -40.643 -5.373 1.384 1.00 47.50 276 PHE A O 1
ATOM 2001 N N . PRO A 1 277 ? -42.335 -6.882 1.236 1.00 51.25 277 PRO A N 1
ATOM 2002 C CA . PRO A 1 277 ? -43.275 -6.177 2.137 1.00 52.00 277 PRO A CA 1
ATOM 2003 C C . PRO A 1 277 ? -42.699 -5.877 3.534 1.00 48.23 277 PRO A C 1
ATOM 2004 O O . PRO A 1 277 ? -43.033 -4.888 4.179 1.00 47.43 277 PRO A O 1
ATOM 2008 N N . GLU A 1 278 ? -41.830 -6.758 3.986 1.00 45.67 278 GLU A N 1
ATOM 2009 C CA . GLU A 1 278 ? -41.154 -6.629 5.263 1.00 50.80 278 GLU A CA 1
ATOM 2010 C C . GLU A 1 278 ? -40.117 -5.489 5.291 1.00 51.24 278 GLU A C 1
ATOM 2011 O O . GLU A 1 278 ? -39.545 -5.191 6.344 1.00 48.73 278 GLU A O 1
ATOM 2017 N N . LEU A 1 279 ? -39.855 -4.863 4.143 1.00 51.00 279 LEU A N 1
ATOM 2018 C CA . LEU A 1 279 ? -38.856 -3.788 4.082 1.00 48.21 279 LEU A CA 1
ATOM 2019 C C . LEU A 1 279 ? -39.275 -2.584 4.926 1.00 46.70 279 LEU A C 1
ATOM 2020 O O . LEU A 1 279 ? -40.354 -2.031 4.727 1.00 46.40 279 LEU A O 1
ATOM 2025 N N . MET A 1 280 ? -38.411 -2.182 5.857 1.00 43.24 280 MET A N 1
ATOM 2026 C CA . MET A 1 280 ? -38.715 -1.081 6.764 1.00 45.78 280 MET A CA 1
ATOM 2027 C C . MET A 1 280 ? -38.204 0.267 6.259 1.00 46.72 280 MET A C 1
ATOM 2028 O O . MET A 1 280 ? -37.268 0.329 5.452 1.00 44.06 280 MET A O 1
ATOM 2033 N N . SER A 1 281 ? -38.811 1.347 6.745 1.00 41.15 281 SER A N 1
ATOM 2034 C CA . SER A 1 281 ? -38.345 2.682 6.387 1.00 43.03 281 SER A CA 1
ATOM 2035 C C . SER A 1 281 ? -37.082 3.048 7.156 1.00 42.55 281 SER A C 1
ATOM 2036 O O . SER A 1 281 ? -36.755 2.407 8.159 1.00 38.17 281 SER A O 1
ATOM 2039 N N . ILE A 1 282 ? -36.383 4.082 6.684 1.00 39.52 282 ILE A N 1
ATOM 2040 C CA . ILE A 1 282 ? -35.070 4.404 7.235 1.00 40.44 282 ILE A CA 1
ATOM 2041 C C . ILE A 1 282 ? -35.132 4.556 8.725 1.00 40.83 282 ILE A C 1
ATOM 2042 O O . ILE A 1 282 ? -34.428 3.846 9.449 1.00 42.18 282 ILE A O 1
ATOM 2047 N N . LYS A 1 283 ? -35.991 5.466 9.179 1.00 42.60 283 LYS A N 1
ATOM 2048 C CA . LYS A 1 283 ? -36.078 5.777 10.602 1.00 42.17 283 LYS A CA 1
ATOM 2049 C C . LYS A 1 283 ? -36.250 4.524 11.446 1.00 42.64 283 LYS A C 1
ATOM 2050 O O . LYS A 1 283 ? -35.430 4.272 12.338 1.00 40.90 283 LYS A O 1
ATOM 2056 N N . GLU A 1 284 ? -37.266 3.716 11.145 1.00 40.08 284 GLU A N 1
ATOM 2057 C CA . GLU A 1 284 ? -37.462 2.506 11.934 1.00 44.26 284 GLU A CA 1
ATOM 2058 C C . GLU A 1 284 ? -36.310 1.523 11.716 1.00 45.90 284 GLU A C 1
ATOM 2059 O O . GLU A 1 284 ? -35.893 0.837 12.653 1.00 46.18 284 GLU A O 1
ATOM 2065 N N . SER A 1 285 ? -35.779 1.483 10.493 1.00 43.24 285 SER A N 1
ATOM 2066 C CA . SER A 1 285 ? -34.676 0.576 10.163 1.00 43.04 285 SER A CA 1
ATOM 2067 C C . SER A 1 285 ? -33.388 1.024 10.842 1.00 42.73 285 SER A C 1
ATOM 2068 O O . SER A 1 285 ? -32.626 0.197 11.348 1.00 42.53 285 SER A O 1
ATOM 2071 N N . LEU A 1 286 ? -33.150 2.333 10.843 1.00 40.83 286 LEU A N 1
ATOM 2072 C CA . LEU A 1 286 ? -32.075 2.925 11.639 1.00 42.78 286 LEU A CA 1
ATOM 2073 C C . LEU A 1 286 ? -32.181 2.550 13.124 1.00 45.12 286 LEU A C 1
ATOM 2074 O O . LEU A 1 286 ? -31.201 2.079 13.708 1.00 47.73 286 LEU A O 1
ATOM 2079 N N . ILE A 1 287 ? -33.353 2.760 13.727 1.00 40.67 287 ILE A N 1
ATOM 2080 C CA . ILE A 1 287 ? -33.553 2.423 15.138 1.00 46.69 287 ILE A CA 1
ATOM 2081 C C . ILE A 1 287 ? -33.259 0.955 15.434 1.00 47.19 287 ILE A C 1
ATOM 2082 O O . ILE A 1 287 ? -32.495 0.630 16.343 1.00 47.37 287 ILE A O 1
ATOM 2087 N N . LYS A 1 288 ? -33.868 0.078 14.645 1.00 44.53 288 LYS A N 1
ATOM 2088 C CA . LYS A 1 288 ? -33.850 -1.347 14.915 1.00 45.46 288 LYS A CA 1
ATOM 2089 C C . LYS A 1 288 ? -32.514 -2.011 14.589 1.00 47.59 288 LYS A C 1
ATOM 2090 O O . LYS A 1 288 ? -32.074 -2.915 15.306 1.00 50.92 288 LYS A O 1
ATOM 2096 N N . PHE A 1 289 ? -31.861 -1.564 13.523 1.00 45.45 289 PHE A N 1
ATOM 2097 C CA . PHE A 1 289 ? -30.665 -2.256 13.050 1.00 46.83 289 PHE A CA 1
ATOM 2098 C C . PHE A 1 289 ? -29.387 -1.579 13.468 1.00 48.32 289 PHE A C 1
ATOM 2099 O O . PHE A 1 289 ? -28.339 -2.229 13.564 1.00 51.03 289 PHE A O 1
ATOM 2107 N N . VAL A 1 290 ? -29.461 -0.272 13.697 1.00 47.22 290 VAL A N 1
ATOM 2108 C CA . VAL A 1 290 ? -28.240 0.494 13.911 1.00 49.76 290 VAL A CA 1
ATOM 2109 C C . VAL A 1 290 ? -28.106 1.010 15.338 1.00 50.19 290 VAL A C 1
ATOM 2110 O O . VAL A 1 290 ? -27.145 0.675 16.026 1.00 52.83 290 VAL A O 1
ATOM 2114 N N . PHE A 1 291 ? -29.082 1.793 15.787 1.00 50.84 291 PHE A N 1
ATOM 2115 C CA . PHE A 1 291 ? -28.978 2.497 17.066 1.00 51.65 291 PHE A CA 1
ATOM 2116 C C . PHE A 1 291 ? -29.311 1.681 18.336 1.00 55.86 291 PHE A C 1
ATOM 2117 O O . PHE A 1 291 ? -28.559 1.731 19.311 1.00 58.39 291 PHE A O 1
ATOM 2125 N N . GLU A 1 292 ? -30.424 0.948 18.337 1.00 54.51 292 GLU A N 1
ATOM 2126 C CA . GLU A 1 292 ? -30.784 0.121 19.499 1.00 57.67 292 GLU A CA 1
ATOM 2127 C C . GLU A 1 292 ? -29.765 -0.968 19.890 1.00 60.53 292 GLU A C 1
ATOM 2128 O O . GLU A 1 292 ? -29.512 -1.164 21.079 1.00 62.64 292 GLU A O 1
ATOM 2134 N N . PRO A 1 293 ? -29.177 -1.683 18.907 1.00 57.46 293 PRO A N 1
ATOM 2135 C CA . PRO A 1 293 ? -28.159 -2.651 19.342 1.00 60.05 293 PRO A CA 1
ATOM 2136 C C . PRO A 1 293 ? -26.780 -2.000 19.505 1.00 59.93 293 PRO A C 1
ATOM 2137 O O . PRO A 1 293 ? -25.751 -2.668 19.422 1.00 58.01 293 PRO A O 1
ATOM 2141 N N . ASN A 1 294 ? -26.772 -0.694 19.734 1.00 57.94 294 ASN A N 1
ATOM 2142 C CA . ASN A 1 294 ? -25.544 0.016 20.034 1.00 56.50 294 ASN A CA 1
ATOM 2143 C C . ASN A 1 294 ? -25.665 0.959 21.248 1.00 64.96 294 ASN A C 1
ATOM 2144 O O . ASN A 1 294 ? -24.819 1.833 21.437 1.00 69.82 294 ASN A O 1
ATOM 2149 N N . LYS A 1 295 ? -26.703 0.784 22.067 1.00 62.25 295 LYS A N 1
ATOM 2150 C CA . LYS A 1 295 ? -26.910 1.650 23.229 1.00 63.28 295 LYS A CA 1
ATOM 2151 C C . LYS A 1 295 ? -25.754 1.574 24.239 1.00 67.50 295 LYS A C 1
ATOM 2152 O O . LYS A 1 295 ? -25.312 2.590 24.794 1.00 66.19 295 LYS A O 1
ATOM 2158 N N . SER B 1 12 ? 11.708 2.425 -37.636 1.00 68.27 12 SER B N 1
ATOM 2159 C CA . SER B 1 12 ? 11.162 3.541 -36.867 1.00 70.59 12 SER B CA 1
ATOM 2160 C C . SER B 1 12 ? 9.632 3.486 -36.744 1.00 68.76 12 SER B C 1
ATOM 2161 O O . SER B 1 12 ? 9.093 3.578 -35.643 1.00 70.39 12 SER B O 1
ATOM 2164 N N . PHE B 1 13 ? 8.943 3.354 -37.876 1.00 66.72 13 PHE B N 1
ATOM 2165 C CA . PHE B 1 13 ? 7.480 3.276 -37.902 1.00 64.01 13 PHE B CA 1
ATOM 2166 C C . PHE B 1 13 ? 7.012 1.841 -37.995 1.00 62.21 13 PHE B C 1
ATOM 2167 O O . PHE B 1 13 ? 7.399 1.104 -38.906 1.00 66.22 13 PHE B O 1
ATOM 2175 N N . ASN B 1 14 ? 6.168 1.444 -37.057 1.00 57.40 14 ASN B N 1
ATOM 2176 C CA . ASN B 1 14 ? 5.637 0.093 -37.063 1.00 61.06 14 ASN B CA 1
ATOM 2177 C C . ASN B 1 14 ? 4.231 0.126 -36.515 1.00 62.33 14 ASN B C 1
ATOM 2178 O O . ASN B 1 14 ? 3.996 0.585 -35.388 1.00 58.81 14 ASN B O 1
ATOM 2183 N N . PHE B 1 15 ? 3.300 -0.366 -37.326 1.00 59.65 15 PHE B N 1
ATOM 2184 C CA . PHE B 1 15 ? 1.887 -0.180 -37.071 1.00 54.79 15 PHE B CA 1
ATOM 2185 C C . PHE B 1 15 ? 1.227 -1.478 -36.663 1.00 55.32 15 PHE B C 1
ATOM 2186 O O . PHE B 1 15 ? 1.398 -2.515 -37.304 1.00 62.63 15 PHE B O 1
ATOM 2194 N N . LEU B 1 16 ? 0.479 -1.426 -35.578 1.00 51.65 16 LEU B N 1
ATOM 2195 C CA . LEU B 1 16 ? -0.356 -2.546 -35.218 1.00 52.72 16 LEU B CA 1
ATOM 2196 C C . LEU B 1 16 ? -1.770 -2.106 -35.576 1.00 52.39 16 LEU B C 1
ATOM 2197 O O . LEU B 1 16 ? -2.199 -1.033 -35.163 1.00 52.69 16 LEU B O 1
ATOM 2202 N N . ILE B 1 17 ? -2.476 -2.905 -36.374 1.00 52.94 17 ILE B N 1
ATOM 2203 C CA . ILE B 1 17 ? -3.802 -2.526 -36.873 1.00 50.11 17 ILE B CA 1
ATOM 2204 C C . ILE B 1 17 ? -4.861 -3.577 -36.536 1.00 49.57 17 ILE B C 1
ATOM 2205 O O . ILE B 1 17 ? -4.681 -4.764 -36.811 1.00 49.87 17 ILE B O 1
ATOM 2210 N N . TYR B 1 18 ? -5.969 -3.131 -35.945 1.00 49.03 18 TYR B N 1
ATOM 2211 C CA . TYR B 1 18 ? -7.110 -4.012 -35.683 1.00 46.10 18 TYR B CA 1
ATOM 2212 C C . TYR B 1 18 ? -8.247 -3.737 -36.663 1.00 48.43 18 TYR B C 1
ATOM 2213 O O . TYR B 1 18 ? -8.491 -2.588 -37.037 1.00 46.89 18 TYR B O 1
ATOM 2222 N N . GLY B 1 19 ? -8.914 -4.807 -37.084 1.00 49.91 19 GLY B N 1
ATOM 2223 C CA . GLY B 1 19 ? -9.976 -4.736 -38.071 1.00 51.37 19 GLY B CA 1
ATOM 2224 C C . GLY B 1 19 ? -9.551 -5.100 -39.491 1.00 55.01 19 GLY B C 1
ATOM 2225 O O . GLY B 1 19 ? -9.870 -4.364 -40.426 1.00 51.87 19 GLY B O 1
ATOM 2226 N N . LYS B 1 20 ? -8.858 -6.231 -39.663 1.00 55.41 20 LYS B N 1
ATOM 2227 C CA . LYS B 1 20 ? -8.358 -6.635 -40.988 1.00 54.63 20 LYS B CA 1
ATOM 2228 C C . LYS B 1 20 ? -9.477 -7.084 -41.941 1.00 56.00 20 LYS B C 1
ATOM 2229 O O . LYS B 1 20 ? -9.417 -6.841 -43.152 1.00 56.09 20 LYS B O 1
ATOM 2235 N N . THR B 1 21 ? -10.503 -7.717 -41.377 1.00 56.13 21 THR B N 1
ATOM 2236 C CA . THR B 1 21 ? -11.693 -8.133 -42.117 1.00 54.16 21 THR B CA 1
ATOM 2237 C C . THR B 1 21 ? -12.639 -6.955 -42.361 1.00 54.55 21 THR B C 1
ATOM 2238 O O . THR B 1 21 ? -13.822 -7.144 -42.668 1.00 54.48 21 THR B O 1
ATOM 2242 N N . GLY B 1 22 ? -12.127 -5.739 -42.196 1.00 53.82 22 GLY B N 1
ATOM 2243 C CA . GLY B 1 22 ? -12.950 -4.548 -42.286 1.00 48.69 22 GLY B CA 1
ATOM 2244 C C . GLY B 1 22 ? -12.516 -3.641 -43.425 1.00 54.10 22 GLY B C 1
ATOM 2245 O O . GLY B 1 22 ? -11.411 -3.783 -43.987 1.00 50.57 22 GLY B O 1
ATOM 2246 N N . TRP B 1 23 ? -13.388 -2.694 -43.760 1.00 48.88 23 TRP B N 1
ATOM 2247 C CA . TRP B 1 23 ? -13.138 -1.788 -44.861 1.00 46.94 23 TRP B CA 1
ATOM 2248 C C . TRP B 1 23 ? -11.912 -0.913 -44.585 1.00 47.43 23 TRP B C 1
ATOM 2249 O O . TRP B 1 23 ? -10.891 -1.016 -45.271 1.00 48.79 23 TRP B O 1
ATOM 2260 N N . ILE B 1 24 ? -12.002 -0.061 -43.576 1.00 50.86 24 ILE B N 1
ATOM 2261 C CA . ILE B 1 24 ? -10.865 0.791 -43.211 1.00 51.64 24 ILE B CA 1
ATOM 2262 C C . ILE B 1 24 ? -9.589 -0.016 -42.873 1.00 52.47 24 ILE B C 1
ATOM 2263 O O . ILE B 1 24 ? -8.492 0.362 -43.297 1.00 50.91 24 ILE B O 1
ATOM 2268 N N . GLY B 1 25 ? -9.742 -1.138 -42.158 1.00 50.29 25 GLY B N 1
ATOM 2269 C CA . GLY B 1 25 ? -8.620 -2.013 -41.834 1.00 49.35 25 GLY B CA 1
ATOM 2270 C C . GLY B 1 25 ? -7.818 -2.492 -43.036 1.00 52.54 25 GLY B C 1
ATOM 2271 O O . GLY B 1 25 ? -6.607 -2.255 -43.116 1.00 49.05 25 GLY B O 1
ATOM 2272 N N . GLY B 1 26 ? -8.496 -3.158 -43.973 1.00 52.21 26 GLY B N 1
ATOM 2273 C CA . GLY B 1 26 ? -7.906 -3.519 -45.256 1.00 51.02 26 GLY B CA 1
ATOM 2274 C C . GLY B 1 26 ? -7.253 -2.375 -46.032 1.00 53.51 26 GLY B C 1
ATOM 2275 O O . GLY B 1 26 ? -6.103 -2.498 -46.474 1.00 53.97 26 GLY B O 1
ATOM 2276 N N . LEU B 1 27 ? -7.967 -1.263 -46.205 1.00 51.20 27 LEU B N 1
ATOM 2277 C CA . LEU B 1 27 ? -7.421 -0.137 -46.963 1.00 51.40 27 LEU B CA 1
ATOM 2278 C C . LEU B 1 27 ? -6.140 0.388 -46.322 1.00 56.72 27 LEU B C 1
ATOM 2279 O O . LEU B 1 27 ? -5.206 0.800 -47.019 1.00 60.02 27 LEU B O 1
ATOM 2284 N N . LEU B 1 28 ? -6.106 0.364 -44.990 1.00 58.27 28 LEU B N 1
ATOM 2285 C CA . LEU B 1 28 ? -4.924 0.756 -44.220 1.00 54.69 28 LEU B CA 1
ATOM 2286 C C . LEU B 1 28 ? -3.729 -0.135 -44.532 1.00 53.16 28 LEU B C 1
ATOM 2287 O O . LEU B 1 28 ? -2.596 0.341 -44.598 1.00 53.64 28 LEU B O 1
ATOM 2292 N N . GLY B 1 29 ? -3.986 -1.432 -44.690 1.00 55.48 29 GLY B N 1
ATOM 2293 C CA . GLY B 1 29 ? -2.946 -2.380 -45.058 1.00 57.62 29 GLY B CA 1
ATOM 2294 C C . GLY B 1 29 ? -2.322 -2.035 -46.402 1.00 60.39 29 GLY B C 1
ATOM 2295 O O . GLY B 1 29 ? -1.101 -1.871 -46.502 1.00 57.89 29 GLY B O 1
ATOM 2296 N N . LYS B 1 30 ? -3.172 -1.902 -47.427 1.00 61.15 30 LYS B N 1
ATOM 2297 C CA . LYS B 1 30 ? -2.736 -1.510 -48.768 1.00 57.02 30 LYS B CA 1
ATOM 2298 C C . LYS B 1 30 ? -2.033 -0.160 -48.748 1.00 58.22 30 LYS B C 1
ATOM 2299 O O . LYS B 1 30 ? -1.047 0.043 -49.454 1.00 63.48 30 LYS B O 1
ATOM 2305 N N . LEU B 1 31 ? -2.551 0.768 -47.950 1.00 57.99 31 LEU B N 1
ATOM 2306 C CA . LEU B 1 31 ? -1.898 2.065 -47.774 1.00 62.41 31 LEU B CA 1
ATOM 2307 C C . LEU B 1 31 ? -0.485 1.874 -47.245 1.00 65.36 31 LEU B C 1
ATOM 2308 O O . LEU B 1 31 ? 0.458 2.517 -47.715 1.00 68.68 31 LEU B O 1
ATOM 2313 N N . CYS B 1 32 ? -0.341 0.967 -46.283 1.00 62.59 32 CYS B N 1
ATOM 2314 C CA . CYS B 1 32 ? 0.943 0.754 -45.631 1.00 65.59 32 CYS B CA 1
ATOM 2315 C C . CYS B 1 32 ? 1.949 0.022 -46.506 1.00 65.96 32 CYS B C 1
ATOM 2316 O O . CYS B 1 32 ? 3.145 0.062 -46.236 1.00 69.60 32 CYS B O 1
ATOM 2319 N N . GLU B 1 33 ? 1.475 -0.637 -47.555 1.00 64.03 33 GLU B N 1
ATOM 2320 C CA . GLU B 1 33 ? 2.396 -1.206 -48.527 1.00 68.72 33 GLU B CA 1
ATOM 2321 C C . GLU B 1 33 ? 2.977 -0.088 -49.377 1.00 74.21 33 GLU B C 1
ATOM 2322 O O . GLU B 1 33 ? 4.188 0.151 -49.357 1.00 75.85 33 GLU B O 1
ATOM 2328 N N . ALA B 1 34 ? 2.104 0.602 -50.112 1.00 71.96 34 ALA B N 1
ATOM 2329 C CA . ALA B 1 34 ? 2.525 1.649 -51.046 1.00 71.26 34 ALA B CA 1
ATOM 2330 C C . ALA B 1 34 ? 3.330 2.754 -50.370 1.00 71.04 34 ALA B C 1
ATOM 2331 O O . ALA B 1 34 ? 4.164 3.398 -51.004 1.00 77.49 34 ALA B O 1
ATOM 2333 N N . GLN B 1 35 ? 3.080 2.974 -49.083 1.00 72.74 35 GLN B N 1
ATOM 2334 C CA . GLN B 1 35 ? 3.850 3.957 -48.329 1.00 73.03 35 GLN B CA 1
ATOM 2335 C C . GLN B 1 35 ? 5.184 3.356 -47.872 1.00 70.99 35 GLN B C 1
ATOM 2336 O O . GLN B 1 35 ? 6.124 4.089 -47.543 1.00 68.82 35 GLN B O 1
ATOM 2342 N N . GLY B 1 36 ? 5.256 2.023 -47.863 1.00 69.66 36 GLY B N 1
ATOM 2343 C CA . GLY B 1 36 ? 6.460 1.309 -47.460 1.00 73.12 36 GLY B CA 1
ATOM 2344 C C . GLY B 1 36 ? 6.662 1.244 -45.952 1.00 75.61 36 GLY B C 1
ATOM 2345 O O . GLY B 1 36 ? 7.800 1.184 -45.457 1.00 70.85 36 GLY B O 1
ATOM 2346 N N . ILE B 1 37 ? 5.545 1.255 -45.226 1.00 74.55 37 ILE B N 1
ATOM 2347 C CA . ILE B 1 37 ? 5.549 1.265 -43.770 1.00 68.09 37 ILE B CA 1
ATOM 2348 C C . ILE B 1 37 ? 5.329 -0.147 -43.224 1.00 68.73 37 ILE B C 1
ATOM 2349 O O . ILE B 1 37 ? 4.436 -0.870 -43.669 1.00 65.77 37 ILE B O 1
ATOM 2354 N N . THR B 1 38 ? 6.162 -0.543 -42.268 1.00 69.50 38 THR B N 1
ATOM 2355 C CA . THR B 1 38 ? 5.988 -1.833 -41.598 1.00 71.40 38 THR B CA 1
ATOM 2356 C C . THR B 1 38 ? 4.669 -1.864 -40.828 1.00 67.69 38 THR B C 1
ATOM 2357 O O . THR B 1 38 ? 4.417 -0.980 -40.004 1.00 63.81 38 THR B O 1
ATOM 2361 N N . TYR B 1 39 ? 3.847 -2.883 -41.082 1.00 61.41 39 TYR B N 1
ATOM 2362 C CA . TYR B 1 39 ? 2.572 -3.030 -40.385 1.00 56.88 39 TYR B CA 1
ATOM 2363 C C . TYR B 1 39 ? 2.243 -4.492 -40.113 1.00 60.06 39 TYR B C 1
ATOM 2364 O O . TYR B 1 39 ? 2.801 -5.380 -40.740 1.00 61.04 39 TYR B O 1
ATOM 2373 N N . THR B 1 40 ? 1.330 -4.735 -39.177 1.00 58.80 40 THR B N 1
ATOM 2374 C CA . THR B 1 40 ? 0.863 -6.084 -38.876 1.00 55.32 40 THR B CA 1
ATOM 2375 C C . THR B 1 40 ? -0.571 -5.975 -38.368 1.00 53.19 40 THR B C 1
ATOM 2376 O O . THR B 1 40 ? -0.914 -5.041 -37.650 1.00 50.23 40 THR B O 1
ATOM 2380 N N . TYR B 1 41 ? -1.407 -6.927 -38.763 1.00 55.18 41 TYR B N 1
ATOM 2381 C CA . TYR B 1 41 ? -2.793 -6.972 -38.322 1.00 58.65 41 TYR B CA 1
ATOM 2382 C C . TYR B 1 41 ? -2.891 -7.713 -36.986 1.00 59.99 41 TYR B C 1
ATOM 2383 O O . TYR B 1 41 ? -2.503 -8.888 -36.896 1.00 57.53 41 TYR B O 1
ATOM 2392 N N . GLY B 1 42 ? -3.418 -7.026 -35.969 1.00 52.36 42 GLY B N 1
ATOM 2393 C CA . GLY B 1 42 ? -3.606 -7.603 -34.649 1.00 53.23 42 GLY B CA 1
ATOM 2394 C C . GLY B 1 42 ? -4.317 -8.947 -34.654 1.00 59.11 42 GLY B C 1
ATOM 2395 O O . GLY B 1 42 ? -5.494 -9.051 -34.997 1.00 58.80 42 GLY B O 1
ATOM 2396 N N . SER B 1 43 ? -3.583 -9.985 -34.278 1.00 63.62 43 SER B N 1
ATOM 2397 C CA . SER B 1 43 ? -4.119 -11.333 -34.236 1.00 65.05 43 SER B CA 1
ATOM 2398 C C . SER B 1 43 ? -5.225 -11.368 -33.190 1.00 72.09 43 SER B C 1
ATOM 2399 O O . SER B 1 43 ? -6.315 -11.909 -33.427 1.00 69.54 43 SER B O 1
ATOM 2402 N N . GLY B 1 44 ? -4.925 -10.765 -32.039 1.00 66.37 44 GLY B N 1
ATOM 2403 C CA . GLY B 1 44 ? -5.776 -10.835 -30.873 1.00 63.92 44 GLY B CA 1
ATOM 2404 C C . GLY B 1 44 ? -7.190 -10.312 -31.041 1.00 68.26 44 GLY B C 1
ATOM 2405 O O . GLY B 1 44 ? -7.580 -9.803 -32.103 1.00 64.11 44 GLY B O 1
ATOM 2406 N N . ARG B 1 45 ? -7.965 -10.461 -29.968 1.00 70.14 45 ARG B N 1
ATOM 2407 C CA . ARG B 1 45 ? -9.351 -10.013 -29.930 1.00 71.45 45 ARG B CA 1
ATOM 2408 C C . ARG B 1 45 ? -9.499 -8.865 -28.931 1.00 68.83 45 ARG B C 1
ATOM 2409 O O . ARG B 1 45 ? -8.883 -8.888 -27.859 1.00 64.77 45 ARG B O 1
ATOM 2411 N N . LEU B 1 46 ? -10.311 -7.869 -29.289 1.00 66.94 46 LEU B N 1
ATOM 2412 C CA . LEU B 1 46 ? -10.491 -6.683 -28.456 1.00 63.38 46 LEU B CA 1
ATOM 2413 C C . LEU B 1 46 ? -11.229 -7.023 -27.173 1.00 65.30 46 LEU B C 1
ATOM 2414 O O . LEU B 1 46 ? -10.996 -6.406 -26.132 1.00 62.79 46 LEU B O 1
ATOM 2419 N N . GLN B 1 47 ? -12.105 -8.022 -27.255 1.00 67.39 47 GLN B N 1
ATOM 2420 C CA . GLN B 1 47 ? -12.805 -8.544 -26.081 1.00 69.34 47 GLN B CA 1
ATOM 2421 C C . GLN B 1 47 ? -11.894 -8.929 -24.888 1.00 69.67 47 GLN B C 1
ATOM 2422 O O . GLN B 1 47 ? -12.321 -8.814 -23.732 1.00 69.82 47 GLN B O 1
ATOM 2428 N N . ASP B 1 48 ? -10.653 -9.360 -25.145 1.00 66.07 48 ASP B N 1
ATOM 2429 C CA . ASP B 1 48 ? -9.748 -9.706 -24.033 1.00 66.16 48 ASP B CA 1
ATOM 2430 C C . ASP B 1 48 ? -8.359 -9.063 -23.995 1.00 62.67 48 ASP B C 1
ATOM 2431 O O . ASP B 1 48 ? -7.620 -9.039 -24.973 1.00 63.49 48 ASP B O 1
ATOM 2436 N N . ARG B 1 49 ? -8.018 -8.566 -22.816 1.00 62.08 49 ARG B N 1
ATOM 2437 C CA . ARG B 1 49 ? -6.783 -7.827 -22.589 1.00 64.74 49 ARG B CA 1
ATOM 2438 C C . ARG B 1 49 ? -5.516 -8.664 -22.806 1.00 64.03 49 ARG B C 1
ATOM 2439 O O . ARG B 1 49 ? -4.461 -8.135 -23.169 1.00 59.04 49 ARG B O 1
ATOM 2447 N N . GLN B 1 50 ? -5.630 -9.968 -22.561 1.00 67.02 50 GLN B N 1
ATOM 2448 C CA . GLN B 1 50 ? -4.504 -10.887 -22.676 1.00 64.25 50 GLN B CA 1
ATOM 2449 C C . GLN B 1 50 ? -3.952 -10.855 -24.097 1.00 62.83 50 GLN B C 1
ATOM 2450 O O . GLN B 1 50 ? -2.748 -10.671 -24.313 1.00 57.99 50 GLN B O 1
ATOM 2452 N N . SER B 1 51 ? -4.861 -11.022 -25.056 1.00 64.87 51 SER B N 1
ATOM 2453 C CA . SER B 1 51 ? -4.534 -10.998 -26.476 1.00 62.79 51 SER B CA 1
ATOM 2454 C C . SER B 1 51 ? -3.767 -9.742 -26.840 1.00 62.52 51 SER B C 1
ATOM 2455 O O . SER B 1 51 ? -2.710 -9.802 -27.480 1.00 61.72 51 SER B O 1
ATOM 2458 N N . ILE B 1 52 ? -4.307 -8.603 -26.429 1.00 56.40 52 ILE B N 1
ATOM 2459 C CA . ILE B 1 52 ? -3.786 -7.335 -26.893 1.00 56.55 52 ILE B CA 1
ATOM 2460 C C . ILE B 1 52 ? -2.369 -7.111 -26.411 1.00 58.51 52 ILE B C 1
ATOM 2461 O O . ILE B 1 52 ? -1.498 -6.753 -27.211 1.00 56.18 52 ILE B O 1
ATOM 2466 N N . VAL B 1 53 ? -2.149 -7.346 -25.117 1.00 58.25 53 VAL B N 1
ATOM 2467 C CA . VAL B 1 53 ? -0.828 -7.249 -24.494 1.00 58.55 53 VAL B CA 1
ATOM 2468 C C . VAL B 1 53 ? 0.204 -8.101 -25.233 1.00 58.54 53 VAL B C 1
ATOM 2469 O O . VAL B 1 53 ? 1.335 -7.663 -25.478 1.00 56.46 53 VAL B O 1
ATOM 2473 N N . ALA B 1 54 ? -0.213 -9.311 -25.595 1.00 57.86 54 ALA B N 1
ATOM 2474 C CA . ALA B 1 54 ? 0.613 -10.218 -26.389 1.00 60.15 54 ALA B CA 1
ATOM 2475 C C . ALA B 1 54 ? 1.003 -9.608 -27.732 1.00 61.82 54 ALA B C 1
ATOM 2476 O O . ALA B 1 54 ? 2.195 -9.534 -28.049 1.00 62.84 54 ALA B O 1
ATOM 2478 N N . ASP B 1 55 ? 0.003 -9.192 -28.515 1.00 56.00 55 ASP B N 1
ATOM 2479 C CA . ASP B 1 55 ? 0.240 -8.590 -29.824 1.00 55.81 55 ASP B CA 1
ATOM 2480 C C . ASP B 1 55 ? 1.264 -7.452 -29.709 1.00 58.03 55 ASP B C 1
ATOM 2481 O O . ASP B 1 55 ? 2.247 -7.395 -30.456 1.00 56.26 55 ASP B O 1
ATOM 2486 N N . ILE B 1 56 ? 1.038 -6.563 -28.749 1.00 58.60 56 ILE B N 1
ATOM 2487 C CA . ILE B 1 56 ? 1.916 -5.421 -28.560 1.00 59.19 56 ILE B CA 1
ATOM 2488 C C . ILE B 1 56 ? 3.337 -5.873 -28.281 1.00 60.91 56 ILE B C 1
ATOM 2489 O O . ILE B 1 56 ? 4.268 -5.478 -28.986 1.00 59.91 56 ILE B O 1
ATOM 2494 N N . GLU B 1 57 ? 3.492 -6.716 -27.263 1.00 62.82 57 GLU B N 1
ATOM 2495 C CA . GLU B 1 57 ? 4.811 -7.216 -26.875 1.00 63.52 57 GLU B CA 1
ATOM 2496 C C . GLU B 1 57 ? 5.495 -8.037 -27.982 1.00 63.95 57 GLU B C 1
ATOM 2497 O O . GLU B 1 57 ? 6.723 -8.005 -28.116 1.00 64.33 57 GLU B O 1
ATOM 2503 N N . SER B 1 58 ? 4.705 -8.736 -28.796 1.00 63.05 58 SER B N 1
ATOM 2504 C CA . SER B 1 58 ? 5.249 -9.474 -29.937 1.00 57.71 58 SER B CA 1
ATOM 2505 C C . SER B 1 58 ? 5.616 -8.568 -31.104 1.00 59.73 58 SER B C 1
ATOM 2506 O O . SER B 1 58 ? 6.677 -8.730 -31.710 1.00 64.75 58 SER B O 1
ATOM 2509 N N . VAL B 1 59 ? 4.742 -7.619 -31.427 1.00 58.39 59 VAL B N 1
ATOM 2510 C CA . VAL B 1 59 ? 4.944 -6.781 -32.608 1.00 55.90 59 VAL B CA 1
ATOM 2511 C C . VAL B 1 59 ? 5.833 -5.571 -32.300 1.00 56.34 59 VAL B C 1
ATOM 2512 O O . VAL B 1 59 ? 6.532 -5.053 -33.174 1.00 57.20 59 VAL B O 1
ATOM 2516 N N . LYS B 1 60 ? 5.818 -5.143 -31.045 1.00 57.31 60 LYS B N 1
ATOM 2517 C CA . LYS B 1 60 ? 6.505 -3.919 -30.643 1.00 56.52 60 LYS B CA 1
ATOM 2518 C C . LYS B 1 60 ? 6.198 -2.734 -31.567 1.00 55.73 60 LYS B C 1
ATOM 2519 O O . LYS B 1 60 ? 7.111 -2.152 -32.160 1.00 55.13 60 LYS B O 1
ATOM 2521 N N . PRO B 1 61 ? 4.913 -2.362 -31.679 1.00 54.30 61 PRO B N 1
ATOM 2522 C CA . PRO B 1 61 ? 4.489 -1.270 -32.566 1.00 53.50 61 PRO B CA 1
ATOM 2523 C C . PRO B 1 61 ? 4.817 0.103 -31.996 1.00 51.30 61 PRO B C 1
ATOM 2524 O O . PRO B 1 61 ? 4.963 0.222 -30.789 1.00 59.65 61 PRO B O 1
ATOM 2528 N N . SER B 1 62 ? 4.926 1.114 -32.852 1.00 50.63 62 SER B N 1
ATOM 2529 C CA . SER B 1 62 ? 5.143 2.488 -32.423 1.00 47.65 62 SER B CA 1
ATOM 2530 C C . SER B 1 62 ? 3.803 3.197 -32.356 1.00 49.93 62 SER B C 1
ATOM 2531 O O . SER B 1 62 ? 3.587 4.106 -31.546 1.00 51.07 62 SER B O 1
ATOM 2534 N N . HIS B 1 63 ? 2.900 2.787 -33.234 1.00 49.21 63 HIS B N 1
ATOM 2535 C CA . HIS B 1 63 ? 1.544 3.296 -33.189 1.00 50.45 63 HIS B CA 1
ATOM 2536 C C . HIS B 1 63 ? 0.545 2.164 -33.385 1.00 49.94 63 HIS B C 1
ATOM 2537 O O . HIS B 1 63 ? 0.870 1.126 -33.967 1.00 49.72 63 HIS B O 1
ATOM 2544 N N . VAL B 1 64 ? -0.662 2.362 -32.862 1.00 49.10 64 VAL B N 1
ATOM 2545 C CA . VAL B 1 64 ? -1.745 1.395 -33.010 1.00 46.85 64 VAL B CA 1
ATOM 2546 C C . VAL B 1 64 ? -2.981 2.033 -33.647 1.00 47.30 64 VAL B C 1
ATOM 2547 O O . VAL B 1 64 ? -3.333 3.179 -33.338 1.00 47.47 64 VAL B O 1
ATOM 2551 N N . PHE B 1 65 ? -3.632 1.278 -34.530 1.00 44.21 65 PHE B N 1
ATOM 2552 C CA . PHE B 1 65 ? -4.816 1.736 -35.247 1.00 47.73 65 PHE B CA 1
ATOM 2553 C C . PHE B 1 65 ? -6.030 0.894 -34.908 1.00 45.25 65 PHE B C 1
ATOM 2554 O O . PHE B 1 65 ? -5.978 -0.334 -34.992 1.00 48.24 65 PHE B O 1
ATOM 2562 N N . ASN B 1 66 ? -7.124 1.546 -34.524 1.00 43.33 66 ASN B N 1
ATOM 2563 C CA . ASN B 1 66 ? -8.356 0.808 -34.290 1.00 43.49 66 ASN B CA 1
ATOM 2564 C C . ASN B 1 66 ? -9.440 1.029 -35.324 1.00 44.14 66 ASN B C 1
ATOM 2565 O O . ASN B 1 66 ? -10.200 2.007 -35.267 1.00 43.77 66 ASN B O 1
ATOM 2570 N N . ALA B 1 67 ? -9.525 0.086 -36.247 1.00 42.35 67 ALA B N 1
ATOM 2571 C CA . ALA B 1 67 ? -10.605 0.069 -37.212 1.00 42.41 67 ALA B CA 1
ATOM 2572 C C . ALA B 1 67 ? -11.466 -1.167 -37.022 1.00 46.18 67 ALA B C 1
ATOM 2573 O O . ALA B 1 67 ? -12.057 -1.657 -37.976 1.00 51.30 67 ALA B O 1
ATOM 2575 N N . ALA B 1 68 ? -11.510 -1.699 -35.800 1.00 49.08 68 ALA B N 1
ATOM 2576 C CA . ALA B 1 68 ? -12.492 -2.733 -35.478 1.00 49.93 68 ALA B CA 1
ATOM 2577 C C . ALA B 1 68 ? -13.855 -2.051 -35.408 1.00 51.32 68 ALA B C 1
ATOM 2578 O O . ALA B 1 68 ? -13.939 -0.841 -35.182 1.00 50.99 68 ALA B O 1
ATOM 2580 N N . GLY B 1 69 ? -14.925 -2.803 -35.616 1.00 58.31 69 GLY B N 1
ATOM 2581 C CA . GLY B 1 69 ? -16.238 -2.185 -35.703 1.00 67.95 69 GLY B CA 1
ATOM 2582 C C . GLY B 1 69 ? -16.534 -1.555 -37.057 1.00 72.84 69 GLY B C 1
ATOM 2583 O O . GLY B 1 69 ? -15.795 -1.781 -38.022 1.00 70.90 69 GLY B O 1
ATOM 2584 N N . VAL B 1 70 ? -17.602 -0.751 -37.108 1.00 80.80 70 VAL B N 1
ATOM 2585 C CA . VAL B 1 70 ? -18.200 -0.214 -38.356 1.00 83.12 70 VAL B CA 1
ATOM 2586 C C . VAL B 1 70 ? -17.243 0.182 -39.491 1.00 77.93 70 VAL B C 1
ATOM 2587 O O . VAL B 1 70 ? -16.133 0.652 -39.251 1.00 82.33 70 VAL B O 1
ATOM 2591 N N . TRP B 1 78 ? -31.478 -3.775 -33.906 1.00 50.48 78 TRP B N 1
ATOM 2592 C CA . TRP B 1 78 ? -30.712 -3.985 -32.673 1.00 52.06 78 TRP B CA 1
ATOM 2593 C C . TRP B 1 78 ? -31.439 -4.810 -31.609 1.00 52.87 78 TRP B C 1
ATOM 2594 O O . TRP B 1 78 ? -32.064 -4.242 -30.706 1.00 58.40 78 TRP B O 1
ATOM 2605 N N . CYS B 1 79 ? -31.360 -6.135 -31.693 1.00 46.25 79 CYS B N 1
ATOM 2606 C CA . CYS B 1 79 ? -31.858 -6.983 -30.608 1.00 53.98 79 CYS B CA 1
ATOM 2607 C C . CYS B 1 79 ? -30.831 -7.067 -29.452 1.00 49.97 79 CYS B C 1
ATOM 2608 O O . CYS B 1 79 ? -29.711 -6.555 -29.567 1.00 46.15 79 CYS B O 1
ATOM 2611 N N . GLU B 1 80 ? -31.199 -7.708 -28.348 1.00 46.26 80 GLU B N 1
ATOM 2612 C CA . GLU B 1 80 ? -30.268 -7.836 -27.219 1.00 50.44 80 GLU B CA 1
ATOM 2613 C C . GLU B 1 80 ? -28.918 -8.486 -27.598 1.00 49.47 80 GLU B C 1
ATOM 2614 O O . GLU B 1 80 ? -27.838 -7.949 -27.306 1.00 48.74 80 GLU B O 1
ATOM 2620 N N . SER B 1 81 ? -28.984 -9.629 -28.265 1.00 48.48 81 SER B N 1
ATOM 2621 C CA . SER B 1 81 ? -27.783 -10.380 -28.590 1.00 46.58 81 SER B CA 1
ATOM 2622 C C . SER B 1 81 ? -26.803 -9.524 -29.373 1.00 49.79 81 SER B C 1
ATOM 2623 O O . SER B 1 81 ? -25.601 -9.538 -29.108 1.00 53.78 81 SER B O 1
ATOM 2626 N N . HIS B 1 82 ? -27.323 -8.751 -30.316 1.00 50.28 82 HIS B N 1
ATOM 2627 C CA . HIS B 1 82 ? -26.474 -7.908 -31.141 1.00 47.93 82 HIS B CA 1
ATOM 2628 C C . HIS B 1 82 ? -26.020 -6.611 -30.453 1.00 47.03 82 HIS B C 1
ATOM 2629 O O . HIS B 1 82 ? -24.906 -6.140 -30.678 1.00 43.69 82 HIS B O 1
ATOM 2636 N N . LYS B 1 83 ? -26.871 -6.046 -29.607 1.00 46.94 83 LYS B N 1
ATOM 2637 C CA . LYS B 1 83 ? -26.437 -4.963 -28.722 1.00 50.12 83 LYS B CA 1
ATOM 2638 C C . LYS B 1 83 ? -25.308 -5.405 -27.764 1.00 48.25 83 LYS B C 1
ATOM 2639 O O . LYS B 1 83 ? -24.254 -4.757 -27.694 1.00 44.85 83 LYS B O 1
ATOM 2645 N N . VAL B 1 84 ? -25.524 -6.517 -27.060 1.00 46.54 84 VAL B N 1
ATOM 2646 C CA . VAL B 1 84 ? -24.488 -7.078 -26.189 1.00 48.42 84 VAL B CA 1
ATOM 2647 C C . VAL B 1 84 ? -23.176 -7.309 -26.963 1.00 47.78 84 VAL B C 1
ATOM 2648 O O . VAL B 1 84 ? -22.096 -6.948 -26.491 1.00 49.81 84 VAL B O 1
ATOM 2652 N N . GLU B 1 85 ? -23.275 -7.891 -28.155 1.00 48.09 85 GLU B N 1
ATOM 2653 C CA . GLU B 1 85 ? -22.092 -8.135 -28.988 1.00 52.05 85 GLU B CA 1
ATOM 2654 C C . GLU B 1 85 ? -21.338 -6.832 -29.304 1.00 49.60 85 GLU B C 1
ATOM 2655 O O . GLU B 1 85 ? -20.114 -6.785 -29.224 1.00 46.93 85 GLU B O 1
ATOM 2661 N N . THR B 1 86 ? -22.090 -5.782 -29.638 1.00 50.52 86 THR B N 1
ATOM 2662 C CA . THR B 1 86 ? -21.532 -4.473 -29.964 1.00 46.67 86 THR B CA 1
ATOM 2663 C C . THR B 1 86 ? -20.878 -3.821 -28.766 1.00 45.96 86 THR B C 1
ATOM 2664 O O . THR B 1 86 ? -19.820 -3.212 -28.885 1.00 47.48 86 THR B O 1
ATOM 2668 N N . ILE B 1 87 ? -21.504 -3.961 -27.607 1.00 47.82 87 ILE B N 1
ATOM 2669 C CA . ILE B 1 87 ? -20.914 -3.479 -26.362 1.00 46.96 87 ILE B CA 1
ATOM 2670 C C . ILE B 1 87 ? -19.560 -4.143 -26.082 1.00 47.18 87 ILE B C 1
ATOM 2671 O O . ILE B 1 87 ? -18.592 -3.482 -25.702 1.00 47.05 87 ILE B O 1
ATOM 2676 N N . ARG B 1 88 ? -19.499 -5.449 -26.305 1.00 47.45 88 ARG B N 1
ATOM 2677 C CA . ARG B 1 88 ? -18.298 -6.245 -26.065 1.00 47.22 88 ARG B CA 1
ATOM 2678 C C . ARG B 1 88 ? -17.102 -5.772 -26.888 1.00 52.19 88 ARG B C 1
ATOM 2679 O O . ARG B 1 88 ? -15.963 -5.845 -26.430 1.00 54.23 88 ARG B O 1
ATOM 2687 N N . THR B 1 89 ? -17.366 -5.261 -28.091 1.00 51.34 89 THR B N 1
ATOM 2688 C CA . THR B 1 89 ? -16.308 -4.897 -29.032 1.00 49.38 89 THR B CA 1
ATOM 2689 C C . THR B 1 89 ? -16.094 -3.386 -29.127 1.00 53.47 89 THR B C 1
ATOM 2690 O O . THR B 1 89 ? -14.957 -2.908 -29.242 1.00 49.79 89 THR B O 1
ATOM 2694 N N . ASN B 1 90 ? -17.192 -2.635 -29.080 1.00 51.56 90 ASN B N 1
ATOM 2695 C CA . ASN B 1 90 ? -17.127 -1.195 -29.279 1.00 48.51 90 ASN B CA 1
ATOM 2696 C C . ASN B 1 90 ? -16.902 -0.471 -27.992 1.00 48.87 90 ASN B C 1
ATOM 2697 O O . ASN B 1 90 ? -16.406 0.652 -27.990 1.00 48.34 90 ASN B O 1
ATOM 2702 N N . VAL B 1 91 ? -17.295 -1.101 -26.895 1.00 46.13 91 VAL B N 1
ATOM 2703 C CA . VAL B 1 91 ? -17.156 -0.460 -25.602 1.00 45.55 91 VAL B CA 1
ATOM 2704 C C . VAL B 1 91 ? -16.035 -1.104 -24.809 1.00 43.62 91 VAL B C 1
ATOM 2705 O O . VAL B 1 91 ? -14.955 -0.524 -24.717 1.00 43.90 91 VAL B O 1
ATOM 2709 N N . ALA B 1 92 ? -16.286 -2.291 -24.251 1.00 42.88 92 ALA B N 1
ATOM 2710 C CA . ALA B 1 92 ? -15.288 -2.997 -23.430 1.00 42.73 92 ALA B CA 1
ATOM 2711 C C . ALA B 1 92 ? -13.961 -3.125 -24.150 1.00 43.03 92 ALA B C 1
ATOM 2712 O O . ALA B 1 92 ? -12.922 -2.724 -23.619 1.00 41.70 92 ALA B O 1
ATOM 2714 N N . GLY B 1 93 ? -14.023 -3.661 -25.371 1.00 44.55 93 GLY B N 1
ATOM 2715 C CA . GLY B 1 93 ? -12.859 -3.908 -26.196 1.00 43.86 93 GLY B CA 1
ATOM 2716 C C . GLY B 1 93 ? -12.090 -2.652 -26.539 1.00 45.50 93 GLY B C 1
ATOM 2717 O O . GLY B 1 93 ? -10.874 -2.596 -26.378 1.00 48.63 93 GLY B O 1
ATOM 2718 N N . THR B 1 94 ? -12.796 -1.636 -27.008 1.00 40.68 94 THR B N 1
ATOM 2719 C CA . THR B 1 94 ? -12.158 -0.371 -27.351 1.00 43.02 94 THR B CA 1
ATOM 2720 C C . THR B 1 94 ? -11.517 0.313 -26.137 1.00 40.86 94 THR B C 1
ATOM 2721 O O . THR B 1 94 ? -10.422 0.868 -26.222 1.00 38.65 94 THR B O 1
ATOM 2725 N N . LEU B 1 95 ? -12.204 0.264 -25.003 1.00 44.20 95 LEU B N 1
ATOM 2726 C CA . LEU B 1 95 ? -11.680 0.829 -23.764 1.00 41.52 95 LEU B CA 1
ATOM 2727 C C . LEU B 1 95 ? -10.460 0.051 -23.259 1.00 42.63 95 LEU B C 1
ATOM 2728 O O . LEU B 1 95 ? -9.527 0.634 -22.725 1.00 41.60 95 LEU B O 1
ATOM 2733 N N . THR B 1 96 ? -10.460 -1.264 -23.444 1.00 40.56 96 THR B N 1
ATOM 2734 C CA . THR B 1 96 ? -9.329 -2.079 -23.025 1.00 40.50 96 THR B CA 1
ATOM 2735 C C . THR B 1 96 ? -8.064 -1.790 -23.847 1.00 46.43 96 THR B C 1
ATOM 2736 O O . THR B 1 96 ? -6.979 -1.596 -23.292 1.00 46.18 96 THR B O 1
ATOM 2740 N N . LEU B 1 97 ? -8.213 -1.761 -25.172 1.00 45.00 97 LEU B N 1
ATOM 2741 C CA . LEU B 1 97 ? -7.116 -1.425 -26.079 1.00 44.48 97 LEU B CA 1
ATOM 2742 C C . LEU B 1 97 ? -6.566 -0.047 -25.775 1.00 43.49 97 LEU B C 1
ATOM 2743 O O . LEU B 1 97 ? -5.359 0.150 -25.726 1.00 44.93 97 LEU B O 1
ATOM 2748 N N . ALA B 1 98 ? -7.469 0.907 -25.585 1.00 45.82 98 ALA B N 1
ATOM 2749 C CA . ALA B 1 98 ? -7.093 2.261 -25.211 1.00 43.61 98 ALA B CA 1
ATOM 2750 C C . ALA B 1 98 ? -6.206 2.246 -23.951 1.00 47.68 98 ALA B C 1
ATOM 2751 O O . ALA B 1 98 ? -5.114 2.844 -23.931 1.00 47.56 98 ALA B O 1
ATOM 2753 N N . ASP B 1 99 ? -6.670 1.530 -22.928 1.00 43.59 99 ASP B N 1
ATOM 2754 C CA . ASP B 1 99 ? -5.987 1.433 -21.643 1.00 45.69 99 ASP B CA 1
ATOM 2755 C C . ASP B 1 99 ? -4.568 0.874 -21.776 1.00 49.45 99 ASP B C 1
ATOM 2756 O O . ASP B 1 99 ? -3.594 1.471 -21.316 1.00 47.64 99 ASP B O 1
ATOM 2761 N N . ILE B 1 100 ? -4.470 -0.300 -22.388 1.00 49.31 100 ILE B N 1
ATOM 2762 C CA . ILE B 1 100 ? -3.181 -0.928 -22.665 1.00 49.74 100 ILE B CA 1
ATOM 2763 C C . ILE B 1 100 ? -2.239 0.005 -23.444 1.00 50.44 100 ILE B C 1
ATOM 2764 O O . ILE B 1 100 ? -1.071 0.175 -23.067 1.00 48.81 100 ILE B O 1
ATOM 2769 N N . CYS B 1 101 ? -2.752 0.612 -24.519 1.00 47.68 101 CYS B N 1
ATOM 2770 C CA . CYS B 1 101 ? -1.948 1.495 -25.353 1.00 47.26 101 CYS B CA 1
ATOM 2771 C C . CYS B 1 101 ? -1.462 2.675 -24.534 1.00 50.19 101 CYS B C 1
ATOM 2772 O O . CYS B 1 101 ? -0.371 3.210 -24.778 1.00 49.00 101 CYS B O 1
ATOM 2775 N N . ARG B 1 102 ? -2.271 3.074 -23.558 1.00 48.02 102 ARG B N 1
ATOM 2776 C CA . ARG B 1 102 ? -1.903 4.180 -22.685 1.00 47.37 102 ARG B CA 1
ATOM 2777 C C . ARG B 1 102 ? -0.823 3.754 -21.698 1.00 48.67 102 ARG B C 1
ATOM 2778 O O . ARG B 1 102 ? 0.166 4.466 -21.512 1.00 49.41 102 ARG B O 1
ATOM 2786 N N . GLU B 1 103 ? -1.015 2.598 -21.066 1.00 47.97 103 GLU B N 1
ATOM 2787 C CA . GLU B 1 103 ? -0.006 2.049 -20.168 1.00 51.37 103 GLU B CA 1
ATOM 2788 C C . GLU B 1 103 ? 1.329 1.927 -20.906 1.00 52.87 103 GLU B C 1
ATOM 2789 O O . GLU B 1 103 ? 2.385 2.159 -20.316 1.00 53.08 103 GLU B O 1
ATOM 2795 N N . LYS B 1 104 ? 1.272 1.608 -22.203 1.00 49.45 104 LYS B N 1
ATOM 2796 C CA . LYS B 1 104 ? 2.487 1.398 -23.005 1.00 49.50 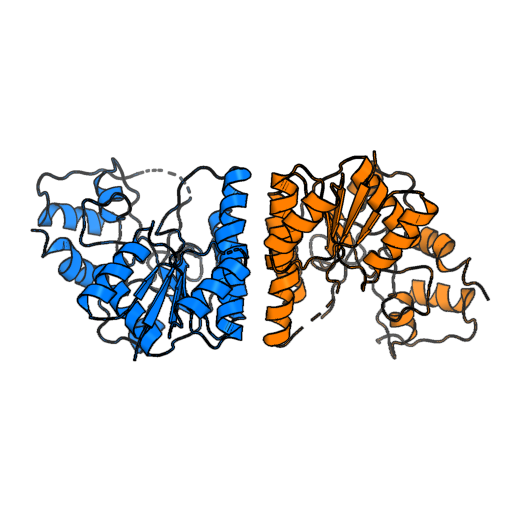104 LYS B CA 1
ATOM 2797 C C . LYS B 1 104 ? 3.057 2.659 -23.690 1.00 47.42 104 LYS B C 1
ATOM 2798 O O . LYS B 1 104 ? 4.160 2.635 -24.244 1.00 48.80 104 LYS B O 1
ATOM 2804 N N . GLY B 1 105 ? 2.311 3.756 -23.645 1.00 45.01 105 GLY B N 1
ATOM 2805 C CA . GLY B 1 105 ? 2.776 5.004 -24.221 1.00 44.90 105 GLY B CA 1
ATOM 2806 C C . GLY B 1 105 ? 2.494 5.135 -25.707 1.00 46.64 105 GLY B C 1
ATOM 2807 O O . GLY B 1 105 ? 3.072 6.002 -26.375 1.00 46.89 105 GLY B O 1
ATOM 2808 N N . LEU B 1 106 ? 1.595 4.287 -26.213 1.00 45.89 106 LEU B N 1
ATOM 2809 C CA . LEU B 1 106 ? 1.301 4.195 -27.646 1.00 43.80 106 LEU B CA 1
ATOM 2810 C C . LEU B 1 106 ? 0.140 5.070 -28.081 1.00 42.55 106 LEU B C 1
ATOM 2811 O O . LEU B 1 106 ? -0.942 5.004 -27.510 1.00 48.46 106 LEU B O 1
ATOM 2816 N N . VAL B 1 107 ? 0.358 5.890 -29.099 1.00 48.56 107 VAL B N 1
ATOM 2817 C CA . VAL B 1 107 ? -0.739 6.652 -29.689 1.00 51.35 107 VAL B CA 1
ATOM 2818 C C . VAL B 1 107 ? -1.734 5.671 -30.310 1.00 50.52 107 VAL B C 1
ATOM 2819 O O . VAL B 1 107 ? -1.344 4.833 -31.126 1.00 52.15 107 VAL B O 1
ATOM 2823 N N . LEU B 1 108 ? -3.004 5.750 -29.910 1.00 47.45 108 LEU B N 1
ATOM 2824 C CA . LEU B 1 108 ? -4.044 4.919 -30.526 1.00 48.09 108 LEU B CA 1
ATOM 2825 C C . LEU B 1 108 ? -4.921 5.728 -31.492 1.00 48.09 108 LEU B C 1
ATOM 2826 O O . LEU B 1 108 ? -5.663 6.617 -31.065 1.00 46.98 108 LEU B O 1
ATOM 2831 N N . ILE B 1 109 ? -4.851 5.431 -32.786 1.00 43.95 109 ILE B N 1
ATOM 2832 C CA . ILE B 1 109 ? -5.785 6.063 -33.716 1.00 44.42 109 ILE B CA 1
ATOM 2833 C C . ILE B 1 109 ? -7.092 5.296 -33.672 1.00 46.60 109 ILE B C 1
ATOM 2834 O O . ILE B 1 109 ? -7.143 4.098 -33.971 1.00 46.76 109 ILE B O 1
ATOM 2839 N N . ASN B 1 110 ? -8.148 5.989 -33.266 1.00 47.38 110 ASN B N 1
ATOM 2840 C CA . ASN B 1 110 ? -9.438 5.355 -33.048 1.00 46.05 110 ASN B CA 1
ATOM 2841 C C . ASN B 1 110 ? -10.487 5.788 -34.073 1.00 44.49 110 ASN B C 1
ATOM 2842 O O . ASN B 1 110 ? -10.993 6.913 -34.016 1.00 41.62 110 ASN B O 1
ATOM 2847 N N . TYR B 1 111 ? -10.807 4.901 -35.016 1.00 45.38 111 TYR B N 1
ATOM 2848 C CA . TYR B 1 111 ? -11.746 5.260 -36.089 1.00 42.55 111 TYR B CA 1
ATOM 2849 C C . TYR B 1 111 ? -13.162 5.142 -35.577 1.00 43.51 111 TYR B C 1
ATOM 2850 O O . TYR B 1 111 ? -13.611 4.057 -35.208 1.00 47.14 111 TYR B O 1
ATOM 2859 N N . ALA B 1 112 ? -13.854 6.275 -35.552 1.00 42.56 112 ALA B N 1
ATOM 2860 C CA . ALA B 1 112 ? -15.168 6.376 -34.944 1.00 37.50 112 ALA B CA 1
ATOM 2861 C C . ALA B 1 112 ? -16.165 7.059 -35.892 1.00 42.48 112 ALA B C 1
ATOM 2862 O O . ALA B 1 112 ? -15.983 7.042 -37.121 1.00 42.10 112 ALA B O 1
ATOM 2864 N N . THR B 1 113 ? -17.207 7.665 -35.318 1.00 42.45 113 THR B N 1
ATOM 2865 C CA . THR B 1 113 ? -18.330 8.185 -36.096 1.00 41.69 113 THR B CA 1
ATOM 2866 C C . THR B 1 113 ? -18.750 9.620 -35.769 1.00 43.98 113 THR B C 1
ATOM 2867 O O . THR B 1 113 ? -18.724 10.048 -34.606 1.00 42.29 113 THR B O 1
ATOM 2871 N N . GLY B 1 114 ? -19.179 10.348 -36.796 1.00 41.26 114 GLY B N 1
ATOM 2872 C CA . GLY B 1 114 ? -19.700 11.686 -36.586 1.00 41.40 114 GLY B CA 1
ATOM 2873 C C . GLY B 1 114 ? -21.215 11.683 -36.605 1.00 40.62 114 GLY B C 1
ATOM 2874 O O . GLY B 1 114 ? -21.864 12.725 -36.493 1.00 42.93 114 GLY B O 1
ATOM 2875 N N . CYS B 1 115 ? -21.793 10.504 -36.769 1.00 39.35 115 CYS B N 1
ATOM 2876 C CA . CYS B 1 115 ? -23.243 10.403 -36.857 1.00 43.73 115 CYS B CA 1
ATOM 2877 C C . CYS B 1 115 ? -23.911 10.391 -35.491 1.00 42.49 115 CYS B C 1
ATOM 2878 O O . CYS B 1 115 ? -24.894 9.704 -35.286 1.00 47.57 115 CYS B O 1
ATOM 2881 N N . ILE B 1 116 ? -23.358 11.155 -34.561 1.00 42.98 116 ILE B N 1
ATOM 2882 C CA . ILE B 1 116 ? -23.947 11.324 -33.246 1.00 45.86 116 ILE B CA 1
ATOM 2883 C C . ILE B 1 116 ? -24.333 12.778 -33.043 1.00 46.30 116 ILE B C 1
ATOM 2884 O O . ILE B 1 116 ? -24.493 13.243 -31.919 1.00 46.74 116 ILE B O 1
ATOM 2889 N N . PHE B 1 117 ? -24.474 13.496 -34.148 1.00 46.92 117 PHE B N 1
ATOM 2890 C CA . PHE B 1 117 ? -24.921 14.875 -34.107 1.00 45.89 117 PHE B CA 1
ATOM 2891 C C . PHE B 1 117 ? -26.086 14.986 -35.073 1.00 50.18 117 PHE B C 1
ATOM 2892 O O . PHE B 1 117 ? -26.242 14.117 -35.933 1.00 54.62 117 PHE B O 1
ATOM 2900 N N . GLU B 1 118 ? -26.913 16.022 -34.939 1.00 48.49 118 GLU B N 1
ATOM 2901 C CA . GLU B 1 118 ? -27.920 16.320 -35.960 1.00 51.20 118 GLU B CA 1
ATOM 2902 C C . GLU B 1 118 ? -28.251 17.793 -35.947 1.00 54.11 118 GLU B C 1
ATOM 2903 O O . GLU B 1 118 ? -28.129 18.432 -34.907 1.00 53.87 118 GLU B O 1
ATOM 2909 N N . TYR B 1 119 ? -28.666 18.329 -37.098 1.00 56.12 119 TYR B N 1
ATOM 2910 C CA . TYR B 1 119 ? -29.036 19.744 -37.207 1.00 51.52 119 TYR B CA 1
ATOM 2911 C C . TYR B 1 119 ? -29.994 20.156 -36.106 1.00 51.65 119 TYR B C 1
ATOM 2912 O O . TYR B 1 119 ? -30.916 19.406 -35.772 1.00 57.73 119 TYR B O 1
ATOM 2921 N N . ASP B 1 120 ? -29.774 21.339 -35.539 1.00 53.47 120 ASP B N 1
ATOM 2922 C CA . ASP B 1 120 ? -30.601 21.833 -34.432 1.00 55.85 120 ASP B CA 1
ATOM 2923 C C . ASP B 1 120 ? -30.603 23.359 -34.310 1.00 55.28 120 ASP B C 1
ATOM 2924 O O . ASP B 1 120 ? -29.817 24.036 -34.969 1.00 54.59 120 ASP B O 1
ATOM 2929 N N . SER B 1 121 ? -31.469 23.876 -33.440 1.00 57.82 121 SER B N 1
ATOM 2930 C CA . SER B 1 121 ? -31.646 25.318 -33.215 1.00 57.08 121 SER B CA 1
ATOM 2931 C C . SER B 1 121 ? -30.359 26.146 -33.231 1.00 58.57 121 SER B C 1
ATOM 2932 O O . SER B 1 121 ? -30.357 27.287 -33.696 1.00 64.38 121 SER B O 1
ATOM 2935 N N . GLY B 1 122 ? -29.268 25.567 -32.744 1.00 56.30 122 GLY B N 1
ATOM 2936 C CA . GLY B 1 122 ? -27.989 26.255 -32.730 1.00 56.70 122 GLY B CA 1
ATOM 2937 C C . GLY B 1 122 ? -27.089 25.969 -33.923 1.00 58.52 122 GLY B C 1
ATOM 2938 O O . GLY B 1 122 ? -26.081 26.653 -34.123 1.00 59.85 122 GLY B O 1
ATOM 2939 N N . HIS B 1 123 ? -27.442 24.952 -34.708 1.00 58.94 123 HIS B N 1
ATOM 2940 C CA . HIS B 1 123 ? -26.672 24.579 -35.895 1.00 57.13 123 HIS B CA 1
ATOM 2941 C C . HIS B 1 123 ? -27.654 24.173 -36.985 1.00 58.11 123 HIS B C 1
ATOM 2942 O O . HIS B 1 123 ? -27.737 22.992 -37.341 1.00 59.56 123 HIS B O 1
ATOM 2949 N N . PRO B 1 124 ? -28.423 25.139 -37.511 1.00 58.94 124 PRO B N 1
ATOM 2950 C CA . PRO B 1 124 ? -29.586 24.740 -38.313 1.00 55.91 124 PRO B CA 1
ATOM 2951 C C . PRO B 1 124 ? -29.213 24.203 -39.674 1.00 53.38 124 PRO B C 1
ATOM 2952 O O . PRO B 1 124 ? -28.139 24.505 -40.189 1.00 54.22 124 PRO B O 1
ATOM 2956 N N . LEU B 1 125 ? -30.099 23.389 -40.235 1.00 51.74 125 LEU B N 1
ATOM 2957 C CA . LEU B 1 125 ? -29.918 22.885 -41.580 1.00 51.14 125 LEU B CA 1
ATOM 2958 C C . LEU B 1 125 ? -29.726 24.064 -42.524 1.00 55.43 125 LEU B C 1
ATOM 2959 O O . LEU B 1 125 ? -30.603 24.922 -42.651 1.00 52.35 125 LEU B O 1
ATOM 2964 N N . GLY B 1 126 ? -28.561 24.113 -43.160 1.00 55.52 126 GLY B N 1
ATOM 2965 C CA . GLY B 1 126 ? -28.307 25.085 -44.201 1.00 48.23 126 GLY B CA 1
ATOM 2966 C C . GLY B 1 126 ? -27.504 26.264 -43.716 1.00 56.29 126 GLY B C 1
ATOM 2967 O O . GLY B 1 126 ? -27.264 27.197 -44.479 1.00 59.24 126 GLY B O 1
ATOM 2968 N N . SER B 1 127 ? -27.059 26.217 -42.462 1.00 54.30 127 SER B N 1
ATOM 2969 C CA . SER B 1 127 ? -26.427 27.382 -41.835 1.00 54.48 127 SER B CA 1
ATOM 2970 C C . SER B 1 127 ? -24.948 27.632 -42.156 1.00 57.04 127 SER B C 1
ATOM 2971 O O . SER B 1 127 ? -24.516 28.784 -42.229 1.00 56.57 127 SER B O 1
ATOM 2974 N N . GLY B 1 128 ? -24.168 26.567 -42.311 1.00 54.77 128 GLY B N 1
ATOM 2975 C CA . GLY B 1 128 ? -22.724 26.705 -42.353 1.00 50.01 128 GLY B CA 1
ATOM 2976 C C . GLY B 1 128 ? -22.099 26.585 -40.966 1.00 53.01 128 GLY B C 1
ATOM 2977 O O . GLY B 1 128 ? -20.875 26.450 -40.828 1.00 51.32 128 GLY B O 1
ATOM 2978 N N . ILE B 1 129 ? -22.921 26.642 -39.921 1.00 51.70 129 ILE B N 1
ATOM 2979 C CA . ILE B 1 129 ? -22.369 26.379 -38.593 1.00 59.08 129 ILE B CA 1
ATOM 2980 C C . ILE B 1 129 ? -22.370 24.887 -38.269 1.00 55.04 129 ILE B C 1
ATOM 2981 O O . ILE B 1 129 ? -23.422 24.264 -38.081 1.00 53.98 129 ILE B O 1
ATOM 2986 N N . GLY B 1 130 ? -21.171 24.322 -38.224 1.00 52.59 130 GLY B N 1
ATOM 2987 C CA . GLY B 1 130 ? -21.015 22.912 -37.944 1.00 53.18 130 GLY B CA 1
ATOM 2988 C C . GLY B 1 130 ? -20.760 22.611 -36.479 1.00 55.10 130 GLY B C 1
ATOM 2989 O O . GLY B 1 130 ? -20.367 23.482 -35.695 1.00 53.87 130 GLY B O 1
ATOM 2990 N N . PHE B 1 131 ? -20.999 21.361 -36.106 1.00 51.92 131 PHE B N 1
ATOM 2991 C CA . PHE B 1 131 ? -20.693 20.915 -34.769 1.00 50.93 131 PHE B CA 1
ATOM 2992 C C . PHE B 1 131 ? -19.179 20.813 -34.588 1.00 54.97 131 PHE B C 1
ATOM 2993 O O . PHE B 1 131 ? -18.453 20.350 -35.481 1.00 47.25 131 PHE B O 1
ATOM 3001 N N . LYS B 1 132 ? -18.708 21.264 -33.426 1.00 57.04 132 LYS B N 1
ATOM 3002 C CA . LYS B 1 132 ? -17.286 21.224 -33.132 1.00 53.15 132 LYS B CA 1
ATOM 3003 C C . LYS B 1 132 ? -16.906 20.010 -32.303 1.00 50.51 132 LYS B C 1
ATOM 3004 O O . LYS B 1 132 ? -17.775 19.311 -31.767 1.00 48.95 132 LYS B O 1
ATOM 3010 N N . GLU B 1 133 ? -15.600 19.760 -32.241 1.00 48.19 133 GLU B N 1
ATOM 3011 C CA . GLU B 1 133 ? -15.055 18.595 -31.577 1.00 48.12 133 GLU B CA 1
ATOM 3012 C C . GLU B 1 133 ? -15.504 18.611 -30.125 1.00 50.06 133 GLU B C 1
ATOM 3013 O O . GLU B 1 133 ? -15.875 17.582 -29.560 1.00 45.06 133 GLU B O 1
ATOM 3019 N N . GLU B 1 134 ? -15.505 19.815 -29.562 1.00 50.61 134 GLU B N 1
ATOM 3020 C CA . GLU B 1 134 ? -15.795 20.064 -28.154 1.00 51.37 134 GLU B CA 1
ATOM 3021 C C . GLU B 1 134 ? -17.287 19.955 -27.814 1.00 50.44 134 GLU B C 1
ATOM 3022 O O . GLU B 1 134 ? -17.684 20.031 -26.646 1.00 49.32 134 GLU B O 1
ATOM 3028 N N . ASP B 1 135 ? -18.117 19.781 -28.830 1.00 49.25 135 ASP B N 1
ATOM 3029 C CA . ASP B 1 135 ? -19.557 19.788 -28.611 1.00 49.32 135 ASP B CA 1
ATOM 3030 C C . ASP B 1 135 ? -20.108 18.528 -27.986 1.00 51.09 135 ASP B C 1
ATOM 3031 O O . ASP B 1 135 ? -19.529 17.440 -28.101 1.00 48.62 135 ASP B O 1
ATOM 3036 N N . THR B 1 136 ? -21.244 18.698 -27.324 1.00 47.58 136 THR B N 1
ATOM 3037 C CA . THR B 1 136 ? -21.964 17.584 -26.761 1.00 49.77 136 THR B CA 1
ATOM 3038 C C . THR B 1 136 ? -22.845 16.943 -27.833 1.00 46.22 136 THR B C 1
ATOM 3039 O O . THR B 1 136 ? -23.740 17.597 -28.361 1.00 48.17 136 THR B O 1
ATOM 3043 N N . PRO B 1 137 ? -22.566 15.667 -28.174 1.00 46.06 137 PRO B N 1
ATOM 3044 C CA . PRO B 1 137 ? -23.406 14.856 -29.060 1.00 46.55 137 PRO B CA 1
ATOM 3045 C C . PRO B 1 137 ? -24.877 15.074 -28.766 1.00 46.29 137 PRO B C 1
ATOM 3046 O O . PRO B 1 137 ? -25.322 14.909 -27.628 1.00 45.68 137 PRO B O 1
ATOM 3050 N N . ASN B 1 138 ? -25.621 15.468 -29.789 1.00 47.12 138 ASN B N 1
ATOM 3051 C CA . ASN B 1 138 ? -27.017 15.846 -29.605 1.00 47.31 138 ASN B CA 1
ATOM 3052 C C . ASN B 1 138 ? -27.984 14.858 -30.235 1.00 46.06 138 ASN B C 1
ATOM 3053 O O . ASN B 1 138 ? -29.189 15.100 -30.274 1.00 50.28 138 ASN B O 1
ATOM 3058 N N . PHE B 1 139 ? -27.438 13.753 -30.734 1.00 45.22 139 PHE B N 1
ATOM 3059 C CA . PHE B 1 139 ? -28.213 12.720 -31.415 1.00 49.91 139 PHE B CA 1
ATOM 3060 C C . PHE B 1 139 ? -27.813 11.413 -30.751 1.00 50.36 139 PHE B C 1
ATOM 3061 O O . PHE B 1 139 ? -26.751 10.861 -31.037 1.00 52.37 139 PHE B O 1
ATOM 3069 N N . THR B 1 140 ? -28.644 10.935 -29.832 1.00 47.97 140 THR B N 1
ATOM 3070 C CA . THR B 1 140 ? -28.243 9.839 -28.962 1.00 50.28 140 THR B CA 1
ATOM 3071 C C . THR B 1 140 ? -29.438 8.996 -28.560 1.00 52.80 140 THR B C 1
ATOM 3072 O O . THR B 1 140 ? -29.409 8.321 -27.524 1.00 49.75 140 THR B O 1
ATOM 3076 N N . GLY B 1 141 ? -30.486 9.048 -29.378 1.00 46.92 141 GLY B N 1
ATOM 3077 C CA . GLY B 1 141 ? -31.650 8.215 -29.163 1.00 49.08 141 GLY B CA 1
ATOM 3078 C C . GLY B 1 141 ? -31.404 6.767 -29.555 1.00 54.17 141 GLY B C 1
ATOM 3079 O O . GLY B 1 141 ? -31.651 5.861 -28.770 1.00 54.29 141 GLY B O 1
ATOM 3080 N N . SER B 1 142 ? -30.929 6.541 -30.775 1.00 53.33 142 SER B N 1
ATOM 3081 C CA . SER B 1 142 ? -30.608 5.183 -31.199 1.00 53.63 142 SER B CA 1
ATOM 3082 C C . SER B 1 142 ? -29.469 4.602 -30.339 1.00 52.09 142 SER B C 1
ATOM 3083 O O . SER B 1 142 ? -28.538 5.321 -29.949 1.00 51.52 142 SER B O 1
ATOM 3086 N N . PHE B 1 143 ? -29.583 3.310 -30.033 1.00 47.23 143 PHE B N 1
ATOM 3087 C CA . PHE B 1 143 ? -28.576 2.562 -29.285 1.00 45.74 143 PHE B CA 1
ATOM 3088 C C . PHE B 1 143 ? -27.166 2.735 -29.845 1.00 46.14 143 PHE B C 1
ATOM 3089 O O . PHE B 1 143 ? -26.238 3.017 -29.101 1.00 45.65 143 PHE B O 1
ATOM 3097 N N . TYR B 1 144 ? -27.002 2.533 -31.149 1.00 50.10 144 TYR B N 1
ATOM 3098 C CA . TYR B 1 144 ? -25.696 2.696 -31.767 1.00 46.47 144 TYR B CA 1
ATOM 3099 C C . TYR B 1 144 ? -25.148 4.090 -31.507 1.00 46.41 144 TYR B C 1
ATOM 3100 O O . TYR B 1 144 ? -23.977 4.261 -31.189 1.00 46.81 144 TYR B O 1
ATOM 3109 N N . SER B 1 145 ? -26.019 5.083 -31.631 1.00 49.69 145 SER B N 1
ATOM 3110 C CA . SER B 1 145 ? -25.633 6.476 -31.482 1.00 48.92 145 SER B CA 1
ATOM 3111 C C . SER B 1 145 ? -25.209 6.788 -30.045 1.00 47.24 145 SER B C 1
ATOM 3112 O O . SER B 1 145 ? -24.224 7.494 -29.795 1.00 43.08 145 SER B O 1
ATOM 3115 N N . LYS B 1 146 ? -25.978 6.265 -29.106 1.00 42.64 146 LYS B N 1
ATOM 3116 C CA . LYS B 1 146 ? -25.757 6.546 -27.711 1.00 44.80 146 LYS B CA 1
ATOM 3117 C C . LYS B 1 146 ? -24.458 5.885 -27.291 1.00 45.18 146 LYS B C 1
ATOM 3118 O O . LYS B 1 146 ? -23.585 6.518 -26.693 1.00 45.06 146 LYS B O 1
ATOM 3124 N N . THR B 1 147 ? -24.334 4.606 -27.624 1.00 43.09 147 THR B N 1
ATOM 3125 C CA . THR B 1 147 ? -23.156 3.824 -27.291 1.00 41.74 147 THR B CA 1
ATOM 3126 C C . THR B 1 147 ? -21.886 4.447 -27.888 1.00 45.63 147 THR B C 1
ATOM 3127 O O . THR B 1 147 ? -20.835 4.515 -27.251 1.00 41.49 147 THR B O 1
ATOM 3131 N N . LYS B 1 148 ? -21.982 4.915 -29.122 1.00 45.32 148 LYS B N 1
ATOM 3132 C CA . LYS B 1 148 ? -20.843 5.585 -29.725 1.00 46.24 148 LYS B CA 1
ATOM 3133 C C . LYS B 1 148 ? -20.502 6.891 -29.002 1.00 44.96 148 LYS B C 1
ATOM 3134 O O . LYS B 1 148 ? -19.332 7.209 -28.787 1.00 44.23 148 LYS B O 1
ATOM 3140 N N . ALA B 1 149 ? -21.532 7.634 -28.607 1.00 46.32 149 ALA B N 1
ATOM 3141 C CA . ALA B 1 149 ? -21.324 8.847 -27.817 1.00 44.38 149 ALA B CA 1
ATOM 3142 C C . ALA B 1 149 ? -20.695 8.546 -26.455 1.00 38.78 149 ALA B C 1
ATOM 3143 O O . ALA B 1 149 ? -19.802 9.266 -26.026 1.00 38.91 149 ALA B O 1
ATOM 3145 N N . MET B 1 150 ? -21.159 7.491 -25.788 1.00 39.54 150 MET B N 1
ATOM 3146 C CA . MET B 1 150 ? -20.601 7.083 -24.491 1.00 44.21 150 MET B CA 1
ATOM 3147 C C . MET B 1 150 ? -19.093 6.816 -24.578 1.00 43.32 150 MET B C 1
ATOM 3148 O O . MET B 1 150 ? -18.308 7.368 -23.795 1.00 43.93 150 MET B O 1
ATOM 3153 N N . VAL B 1 151 ? -18.697 5.982 -25.541 1.00 42.32 151 VAL B N 1
ATOM 3154 C CA . VAL B 1 151 ? -17.291 5.638 -25.733 1.00 42.59 151 VAL B CA 1
ATOM 3155 C C . VAL B 1 151 ? -16.439 6.856 -26.054 1.00 41.30 151 VAL B C 1
ATOM 3156 O O . VAL B 1 151 ? -15.373 7.030 -25.472 1.00 42.59 151 VAL B O 1
ATOM 3160 N N . GLU B 1 152 ? -16.901 7.696 -26.973 1.00 43.65 152 GLU B N 1
ATOM 3161 C CA . GLU B 1 152 ? -16.169 8.924 -27.291 1.00 42.95 152 GLU B CA 1
ATOM 3162 C C . GLU B 1 152 ? -15.958 9.800 -26.045 1.00 43.26 152 GLU B C 1
ATOM 3163 O O . GLU B 1 152 ? -14.854 10.304 -25.817 1.00 44.39 152 GLU B O 1
ATOM 3169 N N . GLU B 1 153 ? -17.010 9.980 -25.247 1.00 39.25 153 GLU B N 1
ATOM 3170 C CA . GLU B 1 153 ? -16.890 10.750 -24.018 1.00 41.43 153 GLU B CA 1
ATOM 3171 C C . GLU B 1 153 ? -15.812 10.127 -23.128 1.00 44.44 153 GLU B C 1
ATOM 3172 O O . GLU B 1 153 ? -14.859 10.804 -22.734 1.00 45.17 153 GLU B O 1
ATOM 3178 N N . LEU B 1 154 ? -15.949 8.836 -22.832 1.00 39.09 154 LEU B N 1
ATOM 3179 C CA . LEU B 1 154 ? -14.962 8.150 -22.001 1.00 40.65 154 LEU B CA 1
ATOM 3180 C C . LEU B 1 154 ? -13.518 8.268 -22.530 1.00 42.74 154 LEU B C 1
ATOM 3181 O O . LEU B 1 154 ? -12.595 8.510 -21.740 1.00 44.97 154 LEU B O 1
ATOM 3186 N N . LEU B 1 155 ? -13.329 8.136 -23.850 1.00 39.01 155 LEU B N 1
ATOM 3187 C CA . LEU B 1 155 ? -11.991 8.114 -24.454 1.00 40.51 155 LEU B CA 1
ATOM 3188 C C . LEU B 1 155 ? -11.210 9.425 -24.293 1.00 46.82 155 LEU B C 1
ATOM 3189 O O . LEU B 1 155 ? -9.999 9.472 -24.535 1.00 46.10 155 LEU B O 1
ATOM 3194 N N . LYS B 1 156 ? -11.915 10.481 -23.894 1.00 46.12 156 LYS B N 1
ATOM 3195 C CA . LYS B 1 156 ? -11.325 11.800 -23.703 1.00 44.78 156 LYS B CA 1
ATOM 3196 C C . LYS B 1 156 ? -10.267 11.760 -22.604 1.00 45.36 156 LYS B C 1
ATOM 3197 O O . LYS B 1 156 ? -9.297 12.535 -22.626 1.00 41.35 156 LYS B O 1
ATOM 3203 N N . ASN B 1 157 ? -10.470 10.861 -21.640 1.00 43.52 157 ASN B N 1
ATOM 3204 C CA . ASN B 1 157 ? -9.572 10.748 -20.489 1.00 42.24 157 ASN B CA 1
ATOM 3205 C C . ASN B 1 157 ? -8.273 10.006 -20.803 1.00 46.96 157 ASN B C 1
ATOM 3206 O O . ASN B 1 157 ? -7.447 9.777 -19.914 1.00 48.55 157 ASN B O 1
ATOM 3211 N N . TYR B 1 158 ? -8.095 9.649 -22.075 1.00 47.08 158 TYR B N 1
ATOM 3212 C CA . TYR B 1 158 ? -6.936 8.888 -22.519 1.00 46.35 158 TYR B CA 1
ATOM 3213 C C . TYR B 1 158 ? -6.069 9.747 -23.426 1.00 49.01 158 TYR B C 1
ATOM 3214 O O . TYR B 1 158 ? -6.247 9.758 -24.651 1.00 51.07 158 TYR B O 1
ATOM 3223 N N . GLU B 1 159 ? -5.124 10.454 -22.818 1.00 50.64 159 GLU B N 1
ATOM 3224 C CA . GLU B 1 159 ? -4.274 11.417 -23.521 1.00 54.27 159 GLU B CA 1
ATOM 3225 C C . GLU B 1 159 ? -3.651 10.906 -24.826 1.00 50.90 159 GLU B C 1
ATOM 3226 O O . GLU B 1 159 ? -3.333 11.696 -25.705 1.00 54.73 159 GLU B O 1
ATOM 3232 N N . ASN B 1 160 ? -3.468 9.595 -24.941 1.00 49.30 160 ASN B N 1
ATOM 3233 C CA . ASN B 1 160 ? -2.813 9.006 -26.105 1.00 49.88 160 ASN B CA 1
ATOM 3234 C C . ASN B 1 160 ? -3.775 8.731 -27.255 1.00 50.86 160 ASN B C 1
ATOM 3235 O O . ASN B 1 160 ? -3.356 8.612 -28.404 1.00 50.88 160 ASN B O 1
ATOM 3240 N N . VAL B 1 161 ? -5.059 8.597 -26.944 1.00 44.83 161 VAL B N 1
ATOM 3241 C CA . VAL B 1 161 ? -6.021 8.279 -27.975 1.00 45.74 161 VAL B CA 1
ATOM 3242 C C . VAL B 1 161 ? -6.372 9.479 -28.852 1.00 49.21 161 VAL B C 1
ATOM 3243 O O . VAL B 1 161 ? -6.599 10.592 -28.363 1.00 48.69 161 VAL B O 1
ATOM 3247 N N . CYS B 1 162 ? -6.386 9.227 -30.161 1.00 50.35 162 CYS B N 1
ATOM 3248 C CA . CYS B 1 162 ? -6.892 10.154 -31.163 1.00 47.05 162 CYS B CA 1
ATOM 3249 C C . CYS B 1 162 ? -8.162 9.557 -31.777 1.00 44.52 162 CYS B C 1
ATOM 3250 O O . CYS B 1 162 ? -8.123 8.499 -32.407 1.00 43.92 162 CYS B O 1
ATOM 3253 N N . THR B 1 163 ? -9.287 10.233 -31.587 1.00 42.62 163 THR B N 1
ATOM 3254 C CA . THR B 1 163 ? -10.570 9.740 -32.076 1.00 41.69 163 THR B CA 1
ATOM 3255 C C . THR B 1 163 ? -11.041 10.498 -33.315 1.00 43.49 163 THR B C 1
ATOM 3256 O O . THR B 1 163 ? -11.100 11.729 -33.320 1.00 46.56 163 THR B O 1
ATOM 3260 N N . LEU B 1 164 ? -11.381 9.754 -34.364 1.00 42.05 164 LEU B N 1
ATOM 3261 C CA . LEU B 1 164 ? -11.735 10.340 -35.654 1.00 40.95 164 LEU B CA 1
ATOM 3262 C C . LEU B 1 164 ? -13.236 10.209 -35.969 1.00 41.54 164 LEU B C 1
ATOM 3263 O O . LEU B 1 164 ? -13.761 9.104 -36.060 1.00 42.07 164 LEU B O 1
ATOM 3268 N N . ARG B 1 165 ? -13.930 11.331 -36.142 1.00 44.28 165 ARG B N 1
ATOM 3269 C CA . ARG B 1 165 ? -15.371 11.290 -36.440 1.00 42.68 165 ARG B CA 1
ATOM 3270 C C . ARG B 1 165 ? -15.646 11.080 -37.932 1.00 42.62 165 ARG B C 1
ATOM 3271 O O . ARG B 1 165 ? -15.807 12.038 -38.680 1.00 45.88 165 ARG B O 1
ATOM 3279 N N . VAL B 1 166 ? -15.685 9.823 -38.357 1.00 42.25 166 VAL B N 1
ATOM 3280 C CA . VAL B 1 166 ? -15.926 9.485 -39.743 1.00 39.65 166 VAL B CA 1
ATOM 3281 C C . VAL B 1 166 ? -17.432 9.522 -39.956 1.00 43.84 166 VAL B C 1
ATOM 3282 O O . VAL B 1 166 ? -18.196 9.174 -39.043 1.00 43.86 166 VAL B O 1
ATOM 3286 N N . ARG B 1 167 ? -17.858 9.971 -41.139 1.00 39.94 167 ARG B N 1
ATOM 3287 C CA . ARG B 1 167 ? -19.274 9.983 -41.502 1.00 40.17 167 ARG B CA 1
ATOM 3288 C C . ARG B 1 167 ? -19.441 9.492 -42.933 1.00 42.23 167 ARG B C 1
ATOM 3289 O O . ARG B 1 167 ? -18.670 9.888 -43.815 1.00 40.67 167 ARG B O 1
ATOM 3297 N N . MET B 1 168 ? -20.438 8.629 -43.144 1.00 42.30 168 MET B N 1
ATOM 3298 C CA . MET B 1 168 ? -20.866 8.191 -44.481 1.00 42.17 168 MET B CA 1
ATOM 3299 C C . MET B 1 168 ? -19.717 7.946 -45.446 1.00 43.75 168 MET B C 1
ATOM 3300 O O . MET B 1 168 ? -19.691 8.530 -46.541 1.00 42.08 168 MET B O 1
ATOM 3305 N N . PRO B 1 169 ? -18.778 7.071 -45.055 1.00 42.12 169 PRO B N 1
ATOM 3306 C CA . PRO B 1 169 ? -17.521 6.902 -45.793 1.00 39.43 169 PRO B CA 1
ATOM 3307 C C . PRO B 1 169 ? -17.746 6.546 -47.253 1.00 41.66 169 PRO B C 1
ATOM 3308 O O . PRO B 1 169 ? -18.618 5.736 -47.595 1.00 41.54 169 PRO B O 1
ATOM 3312 N N . ILE B 1 170 ? -16.941 7.167 -48.102 1.00 41.43 170 ILE B N 1
ATOM 3313 C CA . ILE B 1 170 ? -17.003 6.973 -49.531 1.00 43.14 170 ILE B CA 1
ATOM 3314 C C . ILE B 1 170 ? -15.574 6.662 -49.951 1.00 43.64 170 ILE B C 1
ATOM 3315 O O . ILE B 1 170 ? -14.638 7.206 -49.370 1.00 45.83 170 ILE B O 1
ATOM 3320 N N . SER B 1 171 ? -15.397 5.768 -50.923 1.00 43.93 171 SER B N 1
ATOM 3321 C CA . SER B 1 171 ? -14.078 5.544 -51.527 1.00 47.05 171 SER B CA 1
ATOM 3322 C C . SER B 1 171 ? -14.165 5.440 -53.047 1.00 48.70 171 SER B C 1
ATOM 3323 O O . SER B 1 171 ? -15.255 5.512 -53.618 1.00 45.27 171 SER B O 1
ATOM 3326 N N . SER B 1 172 ? -13.011 5.251 -53.687 1.00 49.51 172 SER B N 1
ATOM 3327 C CA . SER B 1 172 ? -12.902 5.224 -55.143 1.00 46.60 172 SER B CA 1
ATOM 3328 C C . SER B 1 172 ? -13.503 3.962 -55.748 1.00 50.55 172 SER B C 1
ATOM 3329 O O . SER B 1 172 ? -13.759 3.920 -56.947 1.00 55.26 172 SER B O 1
ATOM 3332 N N . ASP B 1 173 ? -13.707 2.927 -54.936 1.00 48.90 173 ASP B N 1
ATOM 3333 C CA . ASP B 1 173 ? -14.310 1.691 -55.431 1.00 51.42 173 ASP B CA 1
ATOM 3334 C C . ASP B 1 173 ? -15.816 1.607 -55.180 1.00 54.79 173 ASP B C 1
ATOM 3335 O O . ASP B 1 173 ? -16.262 1.463 -54.037 1.00 54.80 173 ASP B O 1
ATOM 3340 N N . LEU B 1 174 ? -16.578 1.656 -56.272 1.00 55.04 174 LEU B N 1
ATOM 3341 C CA . LEU B 1 174 ? -18.036 1.700 -56.222 1.00 53.98 174 LEU B CA 1
ATOM 3342 C C . LEU B 1 174 ? -18.655 0.307 -56.131 1.00 56.60 174 LEU B C 1
ATOM 3343 O O . LEU B 1 174 ? -19.863 0.175 -55.954 1.00 57.12 174 LEU B O 1
ATOM 3348 N N . THR B 1 175 ? -17.840 -0.736 -56.258 1.00 56.77 175 THR B N 1
ATOM 3349 C CA . THR B 1 175 ? -18.363 -2.092 -56.093 1.00 59.33 175 THR B CA 1
ATOM 3350 C C . THR B 1 175 ? -18.675 -2.365 -54.624 1.00 57.72 175 THR B C 1
ATOM 3351 O O . THR B 1 175 ? -19.484 -3.232 -54.301 1.00 57.74 175 THR B O 1
ATOM 3355 N N . ASN B 1 176 ? -18.019 -1.634 -53.732 1.00 56.40 176 ASN B N 1
ATOM 3356 C CA . ASN B 1 176 ? -18.224 -1.845 -52.304 1.00 54.90 176 ASN B CA 1
ATOM 3357 C C . ASN B 1 176 ? -19.653 -1.503 -51.860 1.00 54.03 176 ASN B C 1
ATOM 3358 O O . ASN B 1 176 ? -20.083 -0.359 -51.956 1.00 54.14 176 ASN B O 1
ATOM 3363 N N . PRO B 1 177 ? -20.401 -2.507 -51.386 1.00 53.58 177 PRO B N 1
ATOM 3364 C CA . PRO B 1 177 ? -21.754 -2.220 -50.902 1.00 53.24 177 PRO B CA 1
ATOM 3365 C C . PRO B 1 177 ? -21.780 -1.264 -49.692 1.00 55.68 177 PRO B C 1
ATOM 3366 O O . PRO B 1 177 ? -22.829 -0.664 -49.423 1.00 55.93 177 PRO B O 1
ATOM 3370 N N . ARG B 1 178 ? -20.659 -1.122 -48.982 1.00 51.08 178 ARG B N 1
ATOM 3371 C CA . ARG B 1 178 ? -20.585 -0.174 -47.862 1.00 53.53 178 ARG B CA 1
ATOM 3372 C C . ARG B 1 178 ? -20.477 1.299 -48.297 1.00 51.16 178 ARG B C 1
ATOM 3373 O O . ARG B 1 178 ? -20.978 2.195 -47.603 1.00 50.57 178 ARG B O 1
ATOM 3381 N N . ASN B 1 179 ? -19.802 1.533 -49.423 1.00 48.32 179 ASN B N 1
ATOM 3382 C CA . ASN B 1 179 ? -19.639 2.865 -50.021 1.00 48.23 179 ASN B CA 1
ATOM 3383 C C . ASN B 1 179 ? -20.964 3.631 -50.077 1.00 49.62 179 ASN B C 1
ATOM 3384 O O . ASN B 1 179 ? -21.972 3.084 -50.512 1.00 53.28 179 ASN B O 1
ATOM 3389 N N . PHE B 1 180 ? -20.966 4.883 -49.624 1.00 45.07 180 PHE B N 1
ATOM 3390 C CA . PHE B 1 180 ? -22.209 5.637 -49.498 1.00 48.21 180 PHE B CA 1
ATOM 3391 C C . PHE B 1 180 ? -22.829 5.984 -50.852 1.00 51.70 180 PHE B C 1
ATOM 3392 O O . PHE B 1 180 ? -24.052 6.072 -50.987 1.00 51.94 180 PHE B O 1
ATOM 3400 N N . ILE B 1 181 ? -21.981 6.186 -51.849 1.00 50.59 181 ILE B N 1
ATOM 3401 C CA . ILE B 1 181 ? -22.465 6.524 -53.175 1.00 51.48 181 ILE B CA 1
ATOM 3402 C C . ILE B 1 181 ? -23.285 5.372 -53.747 1.00 52.60 181 ILE B C 1
ATOM 3403 O O . ILE B 1 181 ? -24.349 5.581 -54.328 1.00 53.14 181 ILE B O 1
ATOM 3408 N N . THR B 1 182 ? -22.826 4.147 -53.540 1.00 51.04 182 THR B N 1
ATOM 3409 C CA . THR B 1 182 ? -23.528 3.020 -54.138 1.00 54.53 182 THR B CA 1
ATOM 3410 C C . THR B 1 182 ? -24.817 2.670 -53.368 1.00 58.19 182 THR B C 1
ATOM 3411 O O . THR B 1 182 ? -25.740 2.061 -53.922 1.00 59.65 182 THR B O 1
ATOM 3415 N N . LYS B 1 183 ? -24.898 3.097 -52.111 1.00 53.95 183 LYS B N 1
ATOM 3416 C CA . LYS B 1 183 ? -26.146 2.984 -51.362 1.00 58.96 183 LYS B CA 1
ATOM 3417 C C . LYS B 1 183 ? -27.213 3.881 -51.984 1.00 61.50 183 LYS B C 1
ATOM 3418 O O . LYS B 1 183 ? -28.295 3.427 -52.362 1.00 62.25 183 LYS B O 1
ATOM 3424 N N . ILE B 1 184 ? -26.873 5.162 -52.081 1.00 60.74 184 ILE B N 1
ATOM 3425 C CA . ILE B 1 184 ? -27.746 6.214 -52.597 1.00 60.16 184 ILE B CA 1
ATOM 3426 C C . ILE B 1 184 ? -28.201 5.985 -54.047 1.00 58.29 184 ILE B C 1
ATOM 3427 O O . ILE B 1 184 ? -29.319 6.348 -54.410 1.00 56.04 184 ILE B O 1
ATOM 3432 N N . ALA B 1 185 ? -27.339 5.371 -54.862 1.00 58.68 185 ALA B N 1
ATOM 3433 C CA . ALA B 1 185 ? -27.649 5.090 -56.273 1.00 61.40 185 ALA B CA 1
ATOM 3434 C C . ALA B 1 185 ? -28.474 3.806 -56.444 1.00 62.81 185 ALA B C 1
ATOM 3435 O O . ALA B 1 185 ? -28.579 3.245 -57.541 1.00 63.75 185 ALA B O 1
ATOM 3437 N N . ARG B 1 186 ? -29.069 3.367 -55.343 1.00 65.23 186 ARG B N 1
ATOM 3438 C CA . ARG B 1 186 ? -29.774 2.102 -55.268 1.00 66.71 186 ARG B CA 1
ATOM 3439 C C . ARG B 1 186 ? -31.155 2.352 -54.665 1.00 67.99 186 ARG B C 1
ATOM 3440 O O . ARG B 1 186 ? -32.118 1.662 -54.999 1.00 70.37 186 ARG B O 1
ATOM 3448 N N . TYR B 1 187 ? -31.244 3.359 -53.795 1.00 65.29 187 TYR B N 1
ATOM 3449 C CA . TYR B 1 187 ? -32.497 3.707 -53.129 1.00 69.88 187 TYR B CA 1
ATOM 3450 C C . TYR B 1 187 ? -33.605 3.977 -54.147 1.00 76.23 187 TYR B C 1
ATOM 3451 O O . TYR B 1 187 ? -33.347 4.531 -55.222 1.00 77.64 187 TYR B O 1
ATOM 3460 N N . GLU B 1 188 ? -34.831 3.574 -53.816 1.00 74.48 188 GLU B N 1
ATOM 3461 C CA . GLU B 1 188 ? -35.979 3.829 -54.685 1.00 79.63 188 GLU B CA 1
ATOM 3462 C C . GLU B 1 188 ? -36.177 5.337 -54.818 1.00 73.46 188 GLU B C 1
ATOM 3463 O O . GLU B 1 188 ? -35.913 5.925 -55.867 1.00 68.27 188 GLU B O 1
ATOM 3469 N N . LYS B 1 189 ? -36.654 5.947 -53.738 1.00 74.93 189 LYS B N 1
ATOM 3470 C CA . LYS B 1 189 ? -36.653 7.395 -53.587 1.00 71.32 189 LYS B CA 1
ATOM 3471 C C . LYS B 1 189 ? -35.542 7.798 -52.610 1.00 71.62 189 LYS B C 1
ATOM 3472 O O . LYS B 1 189 ? -35.194 7.046 -51.691 1.00 68.24 189 LYS B O 1
ATOM 3478 N N . VAL B 1 190 ? -34.979 8.981 -52.817 1.00 67.27 190 VAL B N 1
ATOM 3479 C CA . VAL B 1 190 ? -33.962 9.494 -51.915 1.00 63.70 190 VAL B CA 1
ATOM 3480 C C . VAL B 1 190 ? -34.372 10.874 -51.384 1.00 62.82 190 VAL B C 1
ATOM 3481 O O . VAL B 1 190 ? -35.142 11.599 -52.029 1.00 61.18 190 VAL B O 1
ATOM 3485 N N . VAL B 1 191 ? -33.896 11.212 -50.189 1.00 58.36 191 VAL B N 1
ATOM 3486 C CA . VAL B 1 191 ? -34.084 12.548 -49.638 1.00 57.58 191 VAL B CA 1
ATOM 3487 C C . VAL B 1 191 ? -32.946 13.436 -50.117 1.00 54.72 191 VAL B C 1
ATOM 3488 O O . VAL B 1 191 ? -31.966 12.943 -50.675 1.00 57.91 191 VAL B O 1
ATOM 3492 N N . ASP B 1 192 ? -33.068 14.740 -49.910 1.00 52.96 192 ASP B N 1
ATOM 3493 C CA . ASP B 1 192 ? -32.019 15.666 -50.337 1.00 53.98 192 ASP B CA 1
ATOM 3494 C C . ASP B 1 192 ? -31.647 16.563 -49.166 1.00 52.73 192 ASP B C 1
ATOM 3495 O O . ASP B 1 192 ? -32.327 17.553 -48.890 1.00 56.97 192 ASP B O 1
ATOM 3500 N N . ILE B 1 193 ? -30.574 16.196 -48.471 1.00 50.11 193 ILE B N 1
ATOM 3501 C CA . ILE B 1 193 ? -30.141 16.895 -47.277 1.00 44.51 193 ILE B CA 1
ATOM 3502 C C . ILE B 1 193 ? -28.637 16.956 -47.301 1.00 49.95 193 ILE B C 1
ATOM 3503 O O . ILE B 1 193 ? -27.986 15.909 -47.336 1.00 51.36 193 ILE B O 1
ATOM 3508 N N . PRO B 1 194 ? -28.071 18.173 -47.247 1.00 48.83 194 PRO B N 1
ATOM 3509 C CA . PRO B 1 194 ? -26.611 18.354 -47.163 1.00 50.45 194 PRO B CA 1
ATOM 3510 C C . PRO B 1 194 ? -26.007 17.658 -45.927 1.00 46.85 194 PRO B C 1
ATOM 3511 O O . PRO B 1 194 ? -26.585 17.762 -44.841 1.00 47.67 194 PRO B O 1
ATOM 3515 N N . ASN B 1 195 ? -24.882 16.961 -46.100 1.00 47.26 195 ASN B N 1
ATOM 3516 C CA . ASN B 1 195 ? -24.212 16.210 -45.015 1.00 47.07 195 ASN B CA 1
ATOM 3517 C C . ASN B 1 195 ? -22.691 16.259 -45.141 1.00 46.55 195 ASN B C 1
ATOM 3518 O O . ASN B 1 195 ? -22.161 16.231 -46.252 1.00 46.43 195 ASN B O 1
ATOM 3523 N N . SER B 1 196 ? -21.998 16.332 -44.005 1.00 45.90 196 SER B N 1
ATOM 3524 C CA . SER B 1 196 ? -20.554 16.118 -43.981 1.00 43.99 196 SER B CA 1
ATOM 3525 C C . SER B 1 196 ? -20.260 14.623 -44.221 1.00 43.28 196 SER B C 1
ATOM 3526 O O . SER B 1 196 ? -20.965 13.745 -43.699 1.00 40.21 196 SER B O 1
ATOM 3529 N N . MET B 1 197 ? -19.245 14.351 -45.042 1.00 41.04 197 MET B N 1
ATOM 3530 C CA . MET B 1 197 ? -18.876 12.991 -45.431 1.00 41.71 197 MET B CA 1
ATOM 3531 C C . MET B 1 197 ? -17.352 12.804 -45.488 1.00 44.84 197 MET B C 1
ATOM 3532 O O . MET B 1 197 ? -16.583 13.774 -45.592 1.00 43.29 197 MET B O 1
ATOM 3537 N N . THR B 1 198 ? -16.918 11.547 -45.448 1.00 43.45 198 THR B N 1
ATOM 3538 C CA . THR B 1 198 ? -15.491 11.225 -45.448 1.00 43.61 198 THR B CA 1
ATOM 3539 C C . THR B 1 198 ? -15.051 10.594 -46.775 1.00 39.68 198 THR B C 1
ATOM 3540 O O . THR B 1 198 ? -15.421 9.464 -47.083 1.00 39.56 198 THR B O 1
ATOM 3544 N N . ILE B 1 199 ? -14.263 11.320 -47.563 1.00 41.19 199 ILE B N 1
ATOM 3545 C CA . ILE B 1 199 ? -13.654 10.712 -48.743 1.00 44.02 199 ILE B CA 1
ATOM 3546 C C . ILE B 1 199 ? -12.415 9.923 -48.313 1.00 45.65 199 ILE B C 1
ATOM 3547 O O . ILE B 1 199 ? -11.353 10.511 -48.076 1.00 45.60 199 ILE B O 1
ATOM 3552 N N . LEU B 1 200 ? -12.561 8.599 -48.200 1.00 46.83 200 LEU B N 1
ATOM 3553 C CA . LEU B 1 200 ? -11.509 7.729 -47.651 1.00 44.87 200 LEU B CA 1
ATOM 3554 C C . LEU B 1 200 ? -10.149 7.880 -48.325 1.00 46.75 200 LEU B C 1
ATOM 3555 O O . LEU B 1 200 ? -9.161 8.108 -47.640 1.00 48.77 200 LEU B O 1
ATOM 3560 N N . ASP B 1 201 ? -10.102 7.772 -49.652 1.00 45.07 201 ASP B N 1
ATOM 3561 C CA . ASP B 1 201 ? -8.838 7.886 -50.403 1.00 48.42 201 ASP B CA 1
ATOM 3562 C C . ASP B 1 201 ? -7.955 9.075 -49.969 1.00 47.98 201 ASP B C 1
ATOM 3563 O O . ASP B 1 201 ? -6.734 8.984 -49.937 1.00 45.94 201 ASP B O 1
ATOM 3568 N N . GLU B 1 202 ? -8.592 10.182 -49.619 1.00 47.88 202 GLU B N 1
ATOM 3569 C CA . GLU B 1 202 ? -7.878 11.352 -49.151 1.00 48.38 202 GLU B CA 1
ATOM 3570 C C . GLU B 1 202 ? -7.628 11.306 -47.632 1.00 52.93 202 GLU B C 1
ATOM 3571 O O . GLU B 1 202 ? -6.483 11.464 -47.189 1.00 53.27 202 GLU B O 1
ATOM 3577 N N . LEU B 1 203 ? -8.683 11.087 -46.839 1.00 49.89 203 LEU B N 1
ATOM 3578 C CA . LEU B 1 203 ? -8.574 11.199 -45.373 1.00 49.50 203 LEU B CA 1
ATOM 3579 C C . LEU B 1 203 ? -7.739 10.085 -44.699 1.00 50.33 203 LEU B C 1
ATOM 3580 O O . LEU B 1 203 ? -7.025 10.347 -43.723 1.00 50.87 203 LEU B O 1
ATOM 3585 N N . LEU B 1 204 ? -7.825 8.854 -45.200 1.00 44.70 204 LEU B N 1
ATOM 3586 C CA . LEU B 1 204 ? -7.022 7.770 -44.626 1.00 44.94 204 LEU B CA 1
ATOM 3587 C C . LEU B 1 204 ? -5.505 7.998 -44.674 1.00 48.84 204 LEU B C 1
ATOM 3588 O O . LEU B 1 204 ? -4.840 7.746 -43.676 1.00 53.64 204 LEU B O 1
ATOM 3593 N N . PRO B 1 205 ? -4.944 8.465 -45.816 1.00 51.65 205 PRO B N 1
ATOM 3594 C CA . PRO B 1 205 ? -3.529 8.860 -45.719 1.00 51.19 205 PRO B CA 1
ATOM 3595 C C . PRO B 1 205 ? -3.314 9.966 -44.683 1.00 51.46 205 PRO B C 1
ATOM 3596 O O . PRO B 1 205 ? -2.290 10.003 -43.997 1.00 51.13 205 PRO B O 1
ATOM 3600 N N . ILE B 1 206 ? -4.281 10.867 -44.574 1.00 50.16 206 ILE B N 1
ATOM 3601 C CA . ILE B 1 206 ? -4.198 11.908 -43.571 1.00 49.90 206 ILE B CA 1
ATOM 3602 C C . ILE B 1 206 ? -4.151 11.319 -42.153 1.00 51.70 206 ILE B C 1
ATOM 3603 O O . ILE B 1 206 ? -3.380 11.784 -41.315 1.00 50.24 206 ILE B O 1
ATOM 3608 N N . SER B 1 207 ? -4.961 10.295 -41.886 1.00 49.50 207 SER B N 1
ATOM 3609 C CA . SER B 1 207 ? -5.040 9.751 -40.527 1.00 51.12 207 SER B CA 1
ATOM 3610 C C . SER B 1 207 ? -3.705 9.137 -40.111 1.00 54.77 207 SER B C 1
ATOM 3611 O O . SER B 1 207 ? -3.270 9.304 -38.968 1.00 49.87 207 SER B O 1
ATOM 3614 N N . ILE B 1 208 ? -3.070 8.439 -41.063 1.00 55.44 208 ILE B N 1
ATOM 3615 C CA . ILE B 1 208 ? -1.729 7.872 -40.913 1.00 51.68 208 ILE B CA 1
ATOM 3616 C C . ILE B 1 208 ? -0.708 8.961 -40.544 1.00 56.17 208 ILE B C 1
ATOM 3617 O O . ILE B 1 208 ? 0.121 8.783 -39.635 1.00 54.94 208 ILE B O 1
ATOM 3622 N N . GLU B 1 209 ? -0.788 10.092 -41.238 1.00 50.48 209 GLU B N 1
ATOM 3623 C CA . GLU B 1 209 ? 0.004 11.265 -40.898 1.00 52.54 209 GLU B CA 1
ATOM 3624 C C . GLU B 1 209 ? -0.271 11.796 -39.496 1.00 55.62 209 GLU B C 1
ATOM 3625 O O . GLU B 1 209 ? 0.575 12.453 -38.895 1.00 55.98 209 GLU B O 1
ATOM 3631 N N . MET B 1 210 ? -1.466 11.541 -38.983 1.00 55.25 210 MET B N 1
ATOM 3632 C CA . MET B 1 210 ? -1.820 12.052 -37.672 1.00 56.92 210 MET B CA 1
ATOM 3633 C C . MET B 1 210 ? -1.098 11.261 -36.591 1.00 57.32 210 MET B C 1
ATOM 3634 O O . MET B 1 210 ? -0.672 11.823 -35.570 1.00 54.24 210 MET B O 1
ATOM 3639 N N . ALA B 1 211 ? -0.967 9.958 -36.837 1.00 52.89 211 ALA B N 1
ATOM 3640 C CA . ALA B 1 211 ? -0.179 9.080 -35.984 1.00 54.67 211 ALA B CA 1
ATOM 3641 C C . ALA B 1 211 ? 1.272 9.571 -35.920 1.00 58.26 211 ALA B C 1
ATOM 3642 O O . ALA B 1 211 ? 1.794 9.844 -34.828 1.00 56.80 211 ALA B O 1
ATOM 3644 N N . LYS B 1 212 ? 1.904 9.684 -37.095 1.00 59.41 212 LYS B N 1
ATOM 3645 C CA . LYS B 1 212 ? 3.278 10.190 -37.225 1.00 58.29 212 LYS B CA 1
ATOM 3646 C C . LYS B 1 212 ? 3.507 11.478 -36.431 1.00 55.44 212 LYS B C 1
ATOM 3647 O O . LYS B 1 212 ? 4.481 11.590 -35.693 1.00 62.37 212 LYS B O 1
ATOM 3653 N N . ARG B 1 213 ? 2.601 12.434 -36.564 1.00 50.42 213 ARG B N 1
ATOM 3654 C CA . ARG B 1 213 ? 2.672 13.656 -35.774 1.00 56.38 213 ARG B CA 1
ATOM 3655 C C . ARG B 1 213 ? 2.196 13.494 -34.316 1.00 57.92 213 ARG B C 1
ATOM 3656 O O . ARG B 1 213 ? 2.215 14.461 -33.558 1.00 60.51 213 ARG B O 1
ATOM 3664 N N . ASN B 1 214 ? 1.768 12.294 -33.928 1.00 54.44 214 ASN B N 1
ATOM 3665 C CA . ASN B 1 214 ? 1.279 12.049 -32.570 1.00 54.84 214 ASN B CA 1
ATOM 3666 C C . ASN B 1 214 ? 0.128 12.960 -32.152 1.00 58.59 214 ASN B C 1
ATOM 3667 O O . ASN B 1 214 ? 0.092 13.464 -31.018 1.00 59.01 214 ASN B O 1
ATOM 3672 N N . LEU B 1 215 ? -0.813 13.169 -33.062 1.00 57.31 215 LEU B N 1
ATOM 3673 C CA . LEU B 1 215 ? -1.986 13.965 -32.739 1.00 55.18 215 LEU B CA 1
ATOM 3674 C C . LEU B 1 215 ? -2.932 13.133 -31.892 1.00 52.07 215 LEU B C 1
ATOM 3675 O O . LEU B 1 215 ? -3.040 11.924 -32.079 1.00 50.83 215 LEU B O 1
ATOM 3680 N N . THR B 1 216 ? -3.571 13.791 -30.929 1.00 51.06 216 THR B N 1
ATOM 3681 C CA . THR B 1 216 ? -4.473 13.151 -29.984 1.00 50.49 216 THR B CA 1
ATOM 3682 C C . THR B 1 216 ? -5.646 14.101 -29.700 1.00 51.99 216 THR B C 1
ATOM 3683 O O . THR B 1 216 ? -5.605 15.272 -30.093 1.00 49.18 216 THR B O 1
ATOM 3687 N N . GLY B 1 217 ? -6.678 13.601 -29.013 1.00 53.98 217 GLY B N 1
ATOM 3688 C CA . GLY B 1 217 ? -7.922 14.339 -28.829 1.00 45.75 217 GLY B CA 1
ATOM 3689 C C . GLY B 1 217 ? -8.941 13.879 -29.861 1.00 47.48 217 GLY B C 1
ATOM 3690 O O . GLY B 1 217 ? -8.769 12.832 -30.483 1.00 49.09 217 GLY B O 1
ATOM 3691 N N . ILE B 1 218 ? -10.002 14.655 -30.046 1.00 49.42 218 ILE B N 1
ATOM 3692 C CA . ILE B 1 218 ? -11.023 14.345 -31.046 1.00 48.34 218 ILE B CA 1
ATOM 3693 C C . ILE B 1 218 ? -10.813 15.204 -32.284 1.00 46.43 218 ILE B C 1
ATOM 3694 O O . ILE B 1 218 ? -10.506 16.389 -32.179 1.00 48.03 218 ILE B O 1
ATOM 3699 N N . TYR B 1 219 ? -10.968 14.603 -33.456 1.00 46.17 219 TYR B N 1
ATOM 3700 C CA . TYR B 1 219 ? -11.037 15.372 -34.695 1.00 47.75 219 TYR B CA 1
ATOM 3701 C C . TYR B 1 219 ? -12.276 14.944 -35.461 1.00 43.79 219 TYR B C 1
ATOM 3702 O O . TYR B 1 219 ? -12.479 13.755 -35.691 1.00 42.30 219 TYR B O 1
ATOM 3711 N N . ASN B 1 220 ? -13.127 15.906 -35.805 1.00 43.79 220 ASN B N 1
ATOM 3712 C CA . ASN B 1 220 ? -14.103 15.699 -36.866 1.00 44.21 220 ASN B CA 1
ATOM 3713 C C . ASN B 1 220 ? -13.319 15.232 -38.099 1.00 47.73 220 ASN B C 1
ATOM 3714 O O . ASN B 1 220 ? -12.310 15.850 -38.483 1.00 46.51 220 ASN B O 1
ATOM 3719 N N . PHE B 1 221 ? -13.742 14.121 -38.694 1.00 43.87 221 PHE B N 1
ATOM 3720 C CA . PHE B 1 221 ? -12.957 13.534 -39.773 1.00 43.84 221 PHE B CA 1
ATOM 3721 C C . PHE B 1 221 ? -13.713 13.415 -41.092 1.00 46.57 221 PHE B C 1
ATOM 3722 O O . PHE B 1 221 ? -13.616 12.395 -41.776 1.00 44.72 221 PHE B O 1
ATOM 3730 N N . THR B 1 222 ? -14.469 14.459 -41.430 1.00 45.02 222 THR B N 1
ATOM 3731 C CA . THR B 1 222 ? -15.090 14.582 -42.738 1.00 43.47 222 THR B CA 1
ATOM 3732 C C . THR B 1 222 ? -14.322 15.641 -43.509 1.00 45.85 222 THR B C 1
ATOM 3733 O O . THR B 1 222 ? -13.580 16.416 -42.907 1.00 48.68 222 THR B O 1
ATOM 3737 N N . ASN B 1 223 ? -14.476 15.656 -44.831 1.00 44.31 223 ASN B N 1
ATOM 3738 C CA . ASN B 1 223 ? -14.069 16.797 -45.651 1.00 44.98 223 ASN B CA 1
ATOM 3739 C C . ASN B 1 223 ? -14.902 18.061 -45.323 1.00 45.02 223 ASN B C 1
ATOM 3740 O O . ASN B 1 223 ? -16.078 17.974 -44.964 1.00 39.23 223 ASN B O 1
ATOM 3745 N N . PRO B 1 224 ? -14.302 19.250 -45.470 1.00 50.55 224 PRO B N 1
ATOM 3746 C CA . PRO B 1 224 ? -15.052 20.483 -45.188 1.00 48.60 224 PRO B CA 1
ATOM 3747 C C . PRO B 1 224 ? -16.176 20.692 -46.202 1.00 50.92 224 PRO B C 1
ATOM 3748 O O . PRO B 1 224 ? -16.089 20.188 -47.319 1.00 49.58 224 PRO B O 1
ATOM 3752 N N . GLY B 1 225 ? -17.207 21.440 -45.822 1.00 53.14 225 GLY B N 1
ATOM 3753 C CA . GLY B 1 225 ? -18.356 21.642 -46.686 1.00 48.69 225 GLY B CA 1
ATOM 3754 C C . GLY B 1 225 ? -19.303 20.460 -46.589 1.00 52.43 225 GLY B C 1
ATOM 3755 O O . GLY B 1 225 ? -18.993 19.473 -45.919 1.00 52.10 225 GLY B O 1
ATOM 3756 N N . VAL B 1 226 ? -20.449 20.554 -47.263 1.00 50.73 226 VAL B N 1
ATOM 3757 C CA . VAL B 1 226 ? -21.467 19.515 -47.196 1.00 46.63 226 VAL B CA 1
ATOM 3758 C C . VAL B 1 226 ? -21.909 19.124 -48.597 1.00 48.93 226 VAL B C 1
ATOM 3759 O O . VAL B 1 226 ? -21.741 19.907 -49.538 1.00 49.13 226 VAL B O 1
ATOM 3763 N N . VAL B 1 227 ? -22.439 17.907 -48.740 1.00 46.23 227 VAL B N 1
ATOM 3764 C CA . VAL B 1 227 ? -23.037 17.467 -50.004 1.00 49.34 227 VAL B CA 1
ATOM 3765 C C . VAL B 1 227 ? -24.351 16.783 -49.756 1.00 51.80 227 VAL B C 1
ATOM 3766 O O . VAL B 1 227 ? -24.528 16.115 -48.735 1.00 48.69 227 VAL B O 1
ATOM 3770 N N . SER B 1 228 ? -25.266 16.945 -50.710 1.00 51.73 228 SER B N 1
ATOM 3771 C CA . SER B 1 228 ? -26.531 16.243 -50.667 1.00 48.99 228 SER B CA 1
ATOM 3772 C C . SER B 1 228 ? -26.533 15.088 -51.651 1.00 50.27 228 SER B C 1
ATOM 3773 O O . SER B 1 228 ? -25.624 14.948 -52.492 1.00 47.03 228 SER B O 1
ATOM 3776 N N . HIS B 1 229 ? -27.555 14.254 -51.503 1.00 48.37 229 HIS B N 1
ATOM 3777 C CA . HIS B 1 229 ? -27.764 13.077 -52.326 1.00 49.92 229 HIS B CA 1
ATOM 3778 C C . HIS B 1 229 ? -27.919 13.477 -53.788 1.00 50.33 229 HIS B C 1
ATOM 3779 O O . HIS B 1 229 ? -27.286 12.878 -54.670 1.00 49.05 229 HIS B O 1
ATOM 3786 N N . ASN B 1 230 ? -28.746 14.496 -54.035 1.00 49.48 230 ASN B N 1
ATOM 3787 C CA . ASN B 1 230 ? -28.942 15.013 -55.393 1.00 49.92 230 ASN B CA 1
ATOM 3788 C C . ASN B 1 230 ? -27.633 15.432 -56.038 1.00 47.96 230 ASN B C 1
ATOM 3789 O O . ASN B 1 230 ? -27.400 15.167 -57.215 1.00 52.08 230 ASN B O 1
ATOM 3794 N N . GLU B 1 231 ? -26.775 16.088 -55.272 1.00 46.48 231 GLU B N 1
ATOM 3795 C CA . GLU B 1 231 ? -25.515 16.545 -55.830 1.00 48.68 231 GLU B CA 1
ATOM 3796 C C . GLU B 1 231 ? -24.646 15.340 -56.185 1.00 50.99 231 GLU B C 1
ATOM 3797 O O . GLU B 1 231 ? -23.980 15.318 -57.228 1.00 54.42 231 GLU B O 1
ATOM 3803 N N . ILE B 1 232 ? -24.692 14.324 -55.329 1.00 49.14 232 ILE B N 1
ATOM 3804 C CA . ILE B 1 232 ? -23.885 13.129 -55.515 1.00 51.59 232 ILE B CA 1
ATOM 3805 C C . ILE B 1 232 ? -24.431 12.280 -56.635 1.00 46.87 232 ILE B C 1
ATOM 3806 O O . ILE B 1 232 ? -23.673 11.710 -57.418 1.00 46.21 232 ILE B O 1
ATOM 3811 N N . LEU B 1 233 ? -25.750 12.197 -56.713 1.00 46.73 233 LEU B N 1
ATOM 3812 C CA . LEU B 1 233 ? -26.369 11.487 -57.829 1.00 49.81 233 LEU B CA 1
ATOM 3813 C C . LEU B 1 233 ? -26.154 12.212 -59.167 1.00 49.02 233 LEU B C 1
ATOM 3814 O O . LEU B 1 233 ? -26.037 11.554 -60.194 1.00 49.44 233 LEU B O 1
ATOM 3819 N N . GLU B 1 234 ? -26.076 13.547 -59.157 1.00 46.27 234 GLU B N 1
ATOM 3820 C CA . GLU B 1 234 ? -25.736 14.292 -60.380 1.00 51.45 234 GLU B CA 1
ATOM 3821 C C . GLU B 1 234 ? -24.334 13.957 -60.897 1.00 51.12 234 GLU B C 1
ATOM 3822 O O . GLU B 1 234 ? -24.150 13.665 -62.088 1.00 47.53 234 GLU B O 1
ATOM 3828 N N . MET B 1 235 ? -23.353 14.014 -59.999 1.00 49.71 235 MET B N 1
ATOM 3829 C CA . MET B 1 235 ? -21.995 13.570 -60.318 1.00 51.17 235 MET B CA 1
ATOM 3830 C C . MET B 1 235 ? -21.968 12.114 -60.801 1.00 50.59 235 MET B C 1
ATOM 3831 O O . MET B 1 235 ? -21.182 11.749 -61.685 1.00 50.32 235 MET B O 1
ATOM 3836 N N . TYR B 1 236 ? -22.846 11.300 -60.223 1.00 48.64 236 TYR B N 1
ATOM 3837 C CA . TYR B 1 236 ? -22.916 9.885 -60.540 1.00 48.87 236 TYR B CA 1
ATOM 3838 C C . TYR B 1 236 ? -23.445 9.663 -61.961 1.00 51.95 236 TYR B C 1
ATOM 3839 O O . TYR B 1 236 ? -22.861 8.890 -62.719 1.00 52.60 236 TYR B O 1
ATOM 3848 N N . ARG B 1 237 ? -24.537 10.344 -62.317 1.00 50.20 237 ARG B N 1
ATOM 3849 C CA . ARG B 1 237 ? -25.084 10.301 -63.683 1.00 55.60 237 ARG B CA 1
ATOM 3850 C C . ARG B 1 237 ? -24.078 10.799 -64.747 1.00 55.64 237 ARG B C 1
ATOM 3851 O O . ARG B 1 237 ? -23.775 10.093 -65.718 1.00 53.25 237 ARG B O 1
ATOM 3859 N N . ASP B 1 238 ? -23.561 12.008 -64.555 1.00 51.63 238 ASP B N 1
ATOM 3860 C CA . ASP B 1 238 ? -22.630 12.580 -65.511 1.00 51.19 238 ASP B CA 1
ATOM 3861 C C . ASP B 1 238 ? -21.369 11.755 -65.684 1.00 53.18 238 ASP B C 1
ATOM 3862 O O . ASP B 1 238 ? -20.928 11.533 -66.805 1.00 56.23 238 ASP B O 1
ATOM 3867 N N . TYR B 1 239 ? -20.783 11.305 -64.577 1.00 56.88 239 TYR B N 1
ATOM 3868 C CA . TYR B 1 239 ? -19.459 10.680 -64.636 1.00 53.97 239 TYR B CA 1
ATOM 3869 C C . TYR B 1 239 ? -19.433 9.174 -64.844 1.00 53.34 239 TYR B C 1
ATOM 3870 O O . TYR B 1 239 ? -18.459 8.658 -65.364 1.00 59.26 239 TYR B O 1
ATOM 3879 N N . ILE B 1 240 ? -20.459 8.458 -64.396 1.00 54.47 240 ILE B N 1
ATOM 3880 C CA . ILE B 1 240 ? -20.371 6.991 -64.374 1.00 59.54 240 ILE B CA 1
ATOM 3881 C C . ILE B 1 240 ? -21.579 6.209 -64.950 1.00 59.21 240 ILE B C 1
ATOM 3882 O O . ILE B 1 240 ? -21.516 4.988 -65.090 1.00 61.49 240 ILE B O 1
ATOM 3887 N N . ASP B 1 241 ? -22.666 6.905 -65.276 1.00 59.01 241 ASP B N 1
ATOM 3888 C CA . ASP B 1 241 ? -23.836 6.293 -65.916 1.00 58.34 241 ASP B CA 1
ATOM 3889 C C . ASP B 1 241 ? -24.771 7.396 -66.417 1.00 56.99 241 ASP B C 1
ATOM 3890 O O . ASP B 1 241 ? -25.655 7.849 -65.687 1.00 55.86 241 ASP B O 1
ATOM 3895 N N . PRO B 1 242 ? -24.567 7.846 -67.666 1.00 58.47 242 PRO B N 1
ATOM 3896 C CA . PRO B 1 242 ? -25.343 8.968 -68.219 1.00 55.65 242 PRO B CA 1
ATOM 3897 C C . PRO B 1 242 ? -26.832 8.685 -68.327 1.00 56.28 242 PRO B C 1
ATOM 3898 O O . PRO B 1 242 ? -27.605 9.617 -68.559 1.00 58.70 242 PRO B O 1
ATOM 3902 N N . SER B 1 243 ? -27.235 7.432 -68.150 1.00 55.23 243 SER B N 1
ATOM 3903 C CA . SER B 1 243 ? -28.647 7.091 -68.260 1.00 55.74 243 SER B CA 1
ATOM 3904 C C . SER B 1 243 ? -29.349 7.018 -66.906 1.00 54.13 243 SER B C 1
ATOM 3905 O O . SER B 1 243 ? -30.561 6.814 -66.849 1.00 53.22 243 SER B O 1
ATOM 3908 N N . PHE B 1 244 ? -28.592 7.204 -65.826 1.00 54.64 244 PHE B N 1
ATOM 3909 C CA . PHE B 1 244 ? -29.120 7.056 -64.459 1.00 53.00 244 PHE B CA 1
ATOM 3910 C C . PHE B 1 244 ? -30.253 8.040 -64.083 1.00 50.60 244 PHE B C 1
ATOM 3911 O O . PHE B 1 244 ? -30.242 9.215 -64.470 1.00 47.38 244 PHE B O 1
ATOM 3919 N N . THR B 1 245 ? -31.226 7.543 -63.318 1.00 48.89 245 THR B N 1
ATOM 3920 C CA . THR B 1 245 ? -32.403 8.326 -62.954 1.00 50.17 245 THR B CA 1
ATOM 3921 C C . THR B 1 245 ? -32.799 8.070 -61.499 1.00 51.63 245 THR B C 1
ATOM 3922 O O . THR B 1 245 ? -32.625 6.963 -60.999 1.00 56.81 245 THR B O 1
ATOM 3926 N N . TRP B 1 246 ? -33.311 9.085 -60.804 1.00 49.91 246 TRP B N 1
ATOM 3927 C CA . TRP B 1 246 ? -33.755 8.867 -59.432 1.00 54.24 246 TRP B CA 1
ATOM 3928 C C . TRP B 1 246 ? -34.996 9.688 -59.077 1.00 53.75 246 TRP B C 1
ATOM 3929 O O . TRP B 1 246 ? -35.324 10.639 -59.769 1.00 54.16 246 TRP B O 1
ATOM 3940 N N . LYS B 1 247 ? -35.692 9.300 -58.011 1.00 58.42 247 LYS B N 1
ATOM 3941 C CA . LYS B 1 247 ? -36.894 10.006 -57.576 1.00 59.80 247 LYS B CA 1
ATOM 3942 C C . LYS B 1 247 ? -36.648 10.619 -56.206 1.00 59.72 247 LYS B C 1
ATOM 3943 O O . LYS B 1 247 ? -35.901 10.064 -55.408 1.00 61.86 247 LYS B O 1
ATOM 3949 N N . ASN B 1 248 ? -37.278 11.751 -55.919 1.00 60.26 248 ASN B N 1
ATOM 3950 C CA . ASN B 1 248 ? -37.165 12.340 -54.587 1.00 65.01 248 ASN B CA 1
ATOM 3951 C C . ASN B 1 248 ? -38.457 12.280 -53.773 1.00 65.00 248 ASN B C 1
ATOM 3952 O O . ASN B 1 248 ? -39.556 12.310 -54.320 1.00 65.47 248 ASN B O 1
ATOM 3957 N N . PHE B 1 249 ? -38.310 12.202 -52.457 1.00 65.10 249 PHE B N 1
ATOM 3958 C CA . PHE B 1 249 ? -39.453 12.246 -51.556 1.00 71.44 249 PHE B CA 1
ATOM 3959 C C . PHE B 1 249 ? -40.195 13.592 -51.618 1.00 78.90 249 PHE B C 1
ATOM 3960 O O . PHE B 1 249 ? -39.657 14.627 -51.210 1.00 79.46 249 PHE B O 1
ATOM 3968 N N . THR B 1 250 ? -41.429 13.564 -52.129 1.00 76.95 250 THR B N 1
ATOM 3969 C CA . THR B 1 250 ? -42.249 14.771 -52.295 1.00 77.75 250 THR B CA 1
ATOM 3970 C C . THR B 1 250 ? -42.540 15.479 -50.971 1.00 82.10 250 THR B C 1
ATOM 3971 O O . THR B 1 250 ? -42.490 16.711 -50.885 1.00 79.47 250 THR B O 1
ATOM 3975 N N . PRO B 1 261 ? -34.799 6.630 -37.974 1.00 71.48 261 PRO B N 1
ATOM 3976 C CA . PRO B 1 261 ? -34.277 8.001 -38.084 1.00 73.96 261 PRO B CA 1
ATOM 3977 C C . PRO B 1 261 ? -32.746 8.042 -38.164 1.00 74.42 261 PRO B C 1
ATOM 3978 O O . PRO B 1 261 ? -32.050 7.532 -37.269 1.00 67.31 261 PRO B O 1
ATOM 3982 N N . ARG B 1 262 ? -32.241 8.651 -39.237 1.00 65.29 262 ARG B N 1
ATOM 3983 C CA . ARG B 1 262 ? -30.810 8.754 -39.455 1.00 61.51 262 ARG B CA 1
ATOM 3984 C C . ARG B 1 262 ? -30.254 10.129 -39.086 1.00 58.36 262 ARG B C 1
ATOM 3985 O O . ARG B 1 262 ? -30.997 11.100 -38.890 1.00 55.80 262 ARG B O 1
ATOM 3993 N N . SER B 1 263 ? -28.927 10.193 -39.025 1.00 55.14 263 SER B N 1
ATOM 3994 C CA . SER B 1 263 ? -28.193 11.397 -38.637 1.00 52.77 263 SER B CA 1
ATOM 3995 C C . SER B 1 263 ? -27.906 12.336 -39.827 1.00 48.25 263 SER B C 1
ATOM 3996 O O . SER B 1 263 ? -27.305 11.929 -40.823 1.00 48.75 263 SER B O 1
ATOM 3999 N N . ASN B 1 264 ? -28.339 13.588 -39.724 1.00 44.90 264 ASN B N 1
ATOM 4000 C CA . ASN B 1 264 ? -27.940 14.607 -40.693 1.00 44.41 264 ASN B CA 1
ATOM 4001 C C . ASN B 1 264 ? -27.278 15.821 -40.037 1.00 47.29 264 ASN B C 1
ATOM 4002 O O . ASN B 1 264 ? -27.827 16.436 -39.103 1.00 47.75 264 ASN B O 1
ATOM 4007 N N . ASN B 1 265 ? -26.098 16.175 -40.524 1.00 44.93 265 ASN B N 1
ATOM 4008 C CA . ASN B 1 265 ? -25.403 17.315 -39.950 1.00 46.03 265 ASN B CA 1
ATOM 4009 C C . ASN B 1 265 ? -24.216 17.817 -40.751 1.00 44.00 265 ASN B C 1
ATOM 4010 O O . ASN B 1 265 ? -23.820 17.226 -41.759 1.00 43.27 265 ASN B O 1
ATOM 4015 N N . GLU B 1 266 ? -23.659 18.930 -40.291 1.00 46.47 266 GLU B N 1
ATOM 4016 C CA . GLU B 1 266 ? -22.329 19.322 -40.717 1.00 48.55 266 GLU B CA 1
ATOM 4017 C C . GLU B 1 266 ? -21.395 19.211 -39.523 1.00 49.06 266 GLU B C 1
ATOM 4018 O O . GLU B 1 266 ? -21.752 19.594 -38.410 1.00 47.76 266 GLU B O 1
ATOM 4024 N N . LEU B 1 267 ? -20.209 18.664 -39.756 1.00 46.87 267 LEU B N 1
ATOM 4025 C CA . LEU B 1 267 ? -19.127 18.763 -38.795 1.00 46.25 267 LEU B CA 1
ATOM 4026 C C . LEU B 1 267 ? -18.209 19.901 -39.222 1.00 50.25 267 LEU B C 1
ATOM 4027 O O . LEU B 1 267 ? -17.965 20.106 -40.416 1.00 50.30 267 LEU B O 1
ATOM 4032 N N . ASP B 1 268 ? -17.713 20.642 -38.236 1.00 53.25 268 ASP B N 1
ATOM 4033 C CA . ASP B 1 268 ? -16.831 21.782 -38.462 1.00 50.40 268 ASP B CA 1
ATOM 4034 C C . ASP B 1 268 ? -15.430 21.266 -38.776 1.00 51.22 268 ASP B C 1
ATOM 4035 O O . ASP B 1 268 ? -14.857 20.499 -38.004 1.00 48.30 268 ASP B O 1
ATOM 4040 N N . ALA B 1 269 ? -14.874 21.703 -39.905 1.00 53.24 269 ALA B N 1
ATOM 4041 C CA . ALA B 1 269 ? -13.606 21.154 -40.393 1.00 51.18 269 ALA B CA 1
ATOM 4042 C C . ALA B 1 269 ? -12.371 21.917 -39.945 1.00 53.17 269 ALA B C 1
ATOM 4043 O O . ALA B 1 269 ? -11.254 21.519 -40.269 1.00 53.92 269 ALA B O 1
ATOM 4045 N N . THR B 1 270 ? -12.590 23.000 -39.200 1.00 53.52 270 THR B N 1
ATOM 4046 C CA . THR B 1 270 ? -11.539 23.919 -38.744 1.00 53.41 270 THR B CA 1
ATOM 4047 C C . THR B 1 270 ? -10.314 23.245 -38.141 1.00 52.38 270 THR B C 1
ATOM 4048 O O . THR B 1 270 ? -9.205 23.433 -38.621 1.00 55.64 270 THR B O 1
ATOM 4052 N N . LYS B 1 271 ? -10.523 22.473 -37.082 1.00 54.86 271 LYS B N 1
ATOM 4053 C CA . LYS B 1 271 ? -9.428 21.825 -36.380 1.00 56.56 271 LYS B CA 1
ATOM 4054 C C . LYS B 1 271 ? -8.603 20.908 -37.295 1.00 57.95 271 LYS B C 1
ATOM 4055 O O . LYS B 1 271 ? -7.374 20.977 -37.308 1.00 62.21 271 LYS B O 1
ATOM 4061 N N . LEU B 1 272 ? -9.276 20.063 -38.068 1.00 54.92 272 LEU B N 1
ATOM 4062 C CA . LEU B 1 272 ? -8.583 19.144 -38.971 1.00 57.03 272 LEU B CA 1
ATOM 4063 C C . LEU B 1 272 ? -7.899 19.908 -40.106 1.00 57.33 272 LEU B C 1
ATOM 4064 O O . LEU B 1 272 ? -6.835 19.508 -40.584 1.00 56.46 272 LEU B O 1
ATOM 4069 N N . LYS B 1 273 ? -8.527 21.005 -40.528 1.00 56.88 273 LYS B N 1
ATOM 4070 C CA . LYS B 1 273 ? -8.029 21.852 -41.617 1.00 57.74 273 LYS B CA 1
ATOM 4071 C C . LYS B 1 273 ? -6.790 22.665 -41.219 1.00 58.65 273 LYS B C 1
ATOM 4072 O O . LYS B 1 273 ? -5.872 22.836 -42.022 1.00 54.53 273 LYS B O 1
ATOM 4078 N N . THR B 1 274 ? -6.766 23.154 -39.981 1.00 55.82 274 THR B N 1
ATOM 4079 C CA . THR B 1 274 ? -5.589 23.833 -39.454 1.00 55.09 274 THR B CA 1
ATOM 4080 C C . THR B 1 274 ? -4.363 22.926 -39.537 1.00 60.62 274 THR B C 1
ATOM 4081 O O . THR B 1 274 ? -3.294 23.344 -39.980 1.00 65.29 274 THR B O 1
ATOM 4085 N N . GLU B 1 275 ? -4.528 21.675 -39.126 1.00 59.75 275 GLU B N 1
ATOM 4086 C CA . GLU B 1 275 ? -3.424 20.722 -39.104 1.00 61.09 275 GLU B CA 1
ATOM 4087 C C . GLU B 1 275 ? -3.057 20.227 -40.508 1.00 60.46 275 GLU B C 1
ATOM 4088 O O . GLU B 1 275 ? -1.947 19.728 -40.740 1.00 60.15 275 GLU B O 1
ATOM 4094 N N . PHE B 1 276 ? -3.989 20.379 -41.444 1.00 59.21 276 PHE B N 1
ATOM 4095 C CA . PHE B 1 276 ? -3.837 19.795 -42.777 1.00 60.10 276 PHE B CA 1
ATOM 4096 C C . PHE B 1 276 ? -4.441 20.673 -43.856 1.00 61.85 276 PHE B C 1
ATOM 4097 O O . PHE B 1 276 ? -5.525 20.370 -44.370 1.00 61.69 276 PHE B O 1
ATOM 4105 N N . PRO B 1 277 ? -3.733 21.745 -44.234 1.00 60.46 277 PRO B N 1
ATOM 4106 C CA . PRO B 1 277 ? -4.267 22.746 -45.170 1.00 61.45 277 PRO B CA 1
ATOM 4107 C C . PRO B 1 277 ? -4.451 22.211 -46.606 1.00 60.66 277 PRO B C 1
ATOM 4108 O O . PRO B 1 277 ? -5.112 22.841 -47.428 1.00 60.67 277 PRO B O 1
ATOM 4112 N N . GLU B 1 278 ? -3.879 21.045 -46.882 1.00 60.07 278 GLU B N 1
ATOM 4113 C CA . GLU B 1 278 ? -3.991 20.403 -48.186 1.00 62.29 278 GLU B CA 1
ATOM 4114 C C . GLU B 1 278 ? -5.321 19.653 -48.334 1.00 64.17 278 GLU B C 1
ATOM 4115 O O . GLU B 1 278 ? -5.619 19.095 -49.401 1.00 58.89 278 GLU B O 1
ATOM 4121 N N . LEU B 1 279 ? -6.109 19.627 -47.260 1.00 59.50 279 LEU B N 1
ATOM 4122 C CA . LEU B 1 279 ? -7.347 18.854 -47.256 1.00 57.69 279 LEU B CA 1
ATOM 4123 C C . LEU B 1 279 ? -8.367 19.517 -48.167 1.00 58.65 279 LEU B C 1
ATOM 4124 O O . LEU B 1 279 ? -8.502 20.746 -48.171 1.00 58.91 279 LEU B O 1
ATOM 4129 N N . MET B 1 280 ? -9.085 18.703 -48.937 1.00 57.52 280 MET B N 1
ATOM 4130 C CA . MET B 1 280 ? -10.000 19.222 -49.951 1.00 54.28 280 MET B CA 1
ATOM 4131 C C . MET B 1 280 ? -11.457 19.168 -49.514 1.00 51.65 280 MET B C 1
ATOM 4132 O O . MET B 1 280 ? -11.836 18.321 -48.713 1.00 53.81 280 MET B O 1
ATOM 4137 N N . SER B 1 281 ? -12.263 20.090 -50.029 1.00 49.89 281 SER B N 1
ATOM 4138 C CA . SER B 1 281 ? -13.701 20.069 -49.798 1.00 50.45 281 SER B CA 1
ATOM 4139 C C . SER B 1 281 ? -14.321 18.860 -50.501 1.00 53.47 281 SER B C 1
ATOM 4140 O O . SER B 1 281 ? -13.704 18.299 -51.405 1.00 54.69 281 SER B O 1
ATOM 4143 N N . ILE B 1 282 ? -15.538 18.469 -50.105 1.00 54.08 282 ILE B N 1
ATOM 4144 C CA . ILE B 1 282 ? -16.141 17.213 -50.585 1.00 51.51 282 ILE B CA 1
ATOM 4145 C C . ILE B 1 282 ? -16.306 17.117 -52.091 1.00 49.04 282 ILE B C 1
ATOM 4146 O O . ILE B 1 282 ? -15.810 16.165 -52.704 1.00 48.77 282 ILE B O 1
ATOM 4151 N N . LYS B 1 283 ? -17.032 18.072 -52.671 1.00 47.98 283 LYS B N 1
ATOM 4152 C CA . LYS B 1 283 ? -17.256 18.090 -54.120 1.00 54.70 283 LYS B CA 1
ATOM 4153 C C . LYS B 1 283 ? -15.926 17.966 -54.876 1.00 51.87 283 LYS B C 1
ATOM 4154 O O . LYS B 1 283 ? -15.698 17.021 -55.641 1.00 48.81 283 LYS B O 1
ATOM 4160 N N . GLU B 1 284 ? -15.046 18.916 -54.610 1.00 51.50 284 GLU B N 1
ATOM 4161 C CA . GLU B 1 284 ? -13.719 18.943 -55.184 1.00 54.93 284 GLU B CA 1
ATOM 4162 C C . GLU B 1 284 ? -12.968 17.624 -54.973 1.00 57.53 284 GLU B C 1
ATOM 4163 O O . GLU B 1 284 ? -12.235 17.173 -55.867 1.00 56.97 284 GLU B O 1
ATOM 4169 N N . SER B 1 285 ? -13.171 17.013 -53.799 1.00 53.76 285 SER B N 1
ATOM 4170 C CA . SER B 1 285 ? -12.527 15.755 -53.420 1.00 49.98 285 SER B CA 1
ATOM 4171 C C . SER B 1 285 ? -13.268 14.549 -54.000 1.00 49.07 285 SER B C 1
ATOM 4172 O O . SER B 1 285 ? -12.648 13.545 -54.358 1.00 50.32 285 SER B O 1
ATOM 4175 N N . LEU B 1 286 ? -14.591 14.636 -54.085 1.00 48.20 286 LEU B N 1
ATOM 4176 C CA . LEU B 1 286 ? -15.348 13.621 -54.810 1.00 51.45 286 LEU B CA 1
ATOM 4177 C C . LEU B 1 286 ? -14.891 13.578 -56.287 1.00 53.74 286 LEU B C 1
ATOM 4178 O O . LEU B 1 286 ? -14.697 12.493 -56.854 1.00 50.01 286 LEU B O 1
ATOM 4183 N N . ILE B 1 287 ? -14.705 14.755 -56.894 1.00 49.53 287 ILE B N 1
ATOM 4184 C CA . ILE B 1 287 ? -14.288 14.831 -58.292 1.00 49.94 287 ILE B CA 1
ATOM 4185 C C . ILE B 1 287 ? -12.936 14.153 -58.542 1.00 53.12 287 ILE B C 1
ATOM 4186 O O . ILE B 1 287 ? -12.810 13.307 -59.437 1.00 54.75 287 ILE B O 1
ATOM 4191 N N . LYS B 1 288 ? -11.931 14.505 -57.743 1.00 52.96 288 LYS B N 1
ATOM 4192 C CA . LYS B 1 288 ? -10.572 14.001 -57.962 1.00 53.32 288 LYS B CA 1
ATOM 4193 C C . LYS B 1 288 ? -10.386 12.516 -57.620 1.00 54.59 288 LYS B C 1
ATOM 4194 O O . LYS B 1 288 ? -9.887 11.738 -58.442 1.00 59.03 288 LYS B O 1
ATOM 4200 N N . PHE B 1 289 ? -10.802 12.129 -56.419 1.00 52.55 289 PHE B N 1
ATOM 4201 C CA . PHE B 1 289 ? -10.495 10.806 -55.876 1.00 53.06 289 PHE B CA 1
ATOM 4202 C C . PHE B 1 289 ? -11.516 9.744 -56.241 1.00 53.49 289 PHE B C 1
ATOM 4203 O O . PHE B 1 289 ? -11.258 8.540 -56.079 1.00 50.50 289 PHE B O 1
ATOM 4211 N N . VAL B 1 290 ? -12.691 10.172 -56.689 1.00 45.91 290 VAL B N 1
ATOM 4212 C CA . VAL B 1 290 ? -13.761 9.203 -56.858 1.00 52.42 290 VAL B CA 1
ATOM 4213 C C . VAL B 1 290 ? -14.312 9.183 -58.273 1.00 54.82 290 VAL B C 1
ATOM 4214 O O . VAL B 1 290 ? -14.316 8.133 -58.914 1.00 56.27 290 VAL B O 1
ATOM 4218 N N . PHE B 1 291 ? -14.759 10.337 -58.768 1.00 56.65 291 PHE B N 1
ATOM 4219 C CA . PHE B 1 291 ? -15.466 10.382 -60.053 1.00 54.14 291 PHE B CA 1
ATOM 4220 C C . PHE B 1 291 ? -14.581 10.386 -61.302 1.00 57.79 291 PHE B C 1
ATOM 4221 O O . PHE B 1 291 ? -14.849 9.643 -62.249 1.00 63.64 291 PHE B O 1
ATOM 4229 N N . GLU B 1 292 ? -13.540 11.208 -61.322 1.00 53.05 292 GLU B N 1
ATOM 4230 C CA . GLU B 1 292 ? -12.635 11.185 -62.472 1.00 60.32 292 GLU B CA 1
ATOM 4231 C C . GLU B 1 292 ? -11.965 9.823 -62.697 1.00 58.81 292 GLU B C 1
ATOM 4232 O O . GLU B 1 292 ? -11.782 9.408 -63.840 1.00 61.34 292 GLU B O 1
ATOM 4238 N N . PRO B 1 293 ? -11.579 9.127 -61.613 1.00 58.86 293 PRO B N 1
ATOM 4239 C CA . PRO B 1 293 ? -10.990 7.826 -61.946 1.00 57.31 293 PRO B CA 1
ATOM 4240 C C . PRO B 1 293 ? -12.014 6.726 -62.233 1.00 57.70 293 PRO B C 1
ATOM 4241 O O . PRO B 1 293 ? -11.613 5.623 -62.588 1.00 61.55 293 PRO B O 1
ATOM 4245 N N . ASN B 1 294 ? -13.305 7.000 -62.089 1.00 57.16 294 ASN B N 1
ATOM 4246 C CA . ASN B 1 294 ? -14.300 5.990 -62.445 1.00 58.51 294 ASN B CA 1
ATOM 4247 C C . ASN B 1 294 ? -15.082 6.385 -63.704 1.00 63.45 294 ASN B C 1
ATOM 4248 O O . ASN B 1 294 ? -16.078 5.744 -64.059 1.00 65.26 294 ASN B O 1
ATOM 4253 N N . LYS B 1 295 ? -14.627 7.446 -64.362 1.00 59.75 295 LYS B N 1
ATOM 4254 C CA . LYS B 1 295 ? -15.294 7.964 -65.550 1.00 67.73 295 LYS B CA 1
ATOM 4255 C C . LYS B 1 295 ? -15.510 6.879 -66.596 1.00 72.30 295 LYS B C 1
ATOM 4256 O O . LYS B 1 295 ? -14.686 5.979 -66.751 1.00 72.37 295 LYS B O 1
ATOM 4262 N N . LYS B 1 296 ? -16.625 6.973 -67.313 1.00 73.57 296 LYS B N 1
ATOM 4263 C CA . LYS B 1 296 ? -16.948 6.009 -68.357 1.00 80.30 296 LYS B CA 1
ATOM 4264 C C . LYS B 1 296 ? -17.649 6.682 -69.532 1.00 79.11 296 LYS B C 1
ATOM 4265 O O . LYS B 1 296 ? -17.289 7.789 -69.930 1.00 81.23 296 LYS B O 1
#

Sequence (542 aa):
SFNFLIYGKTGWIGGLLGKLCEAQGITYTYGSGRLDRQSIVADIESVKPSHVFNAAGVTGRPNVDWCESHKVETIRTNVAGTLTLADICREKGLVLINYATGCIFEYDSGHPLGSGIGFKEEDTPNFTGSFYSKTKAMVEELLKNYENVCTLRVRMPISSDLTNPRNFITKIARYEKVVDIPNSMTILDELLPISIEMAKRNLTGIYNFTNPGVVSHNEILEMYRDYIDPSFTWKNFTEPRSNNELDATKLKTEFPELMSIKESLIKFVFEPNKSFNFLIYGKTGWIGGLLGKLCEAQGITYTYGSGRLQDRQSIVADIESVKPSHVFNAAGVWCESHKVETIRTNVAGTLTLADICREKGLVLINYATGCIFEYDSGHPLGSGIGFKEEDTPNFTGSFYSKTKAMVEELLKNYENVCTLRVRMPISSDLTNPRNFITKIARYEKVVDIPNSMTILDELLPISIEMAKRNLTGIYNFTNPGVVSHNEILEMYRDYIDPSFTWKNFTPRSNNELDATKLKTEFPELMSIKESLIKFVFEPNKK

Foldseek 3Di:
DFEEEEECCVADLSVVLVVVCVVVVHHYDYQPAALPLVSLVVRCVVRVGQAYEYPNDDQADDDDDDDPVVLVVCCVCVPSSVVSNLVSCLVVVHAYEYEAAPQQAAADPVFHFPPLDFDELPDQRDRQPDSVNVSRSVRLVVCQPRFRYEYEHAHQEAALPLVDCSHNLVVLLVDAADAWGWAFHADCQVQVVVSVVCSVVSHHGYAHRGARGTDTSVVSVVLCCVQPNVPGDHHYDPDDTHGGYHDHVVVCVVPVVGHHPVVCCCPGHRVVRD/DAEEEEEDCVHDLNVVLVVVCVVVVGHYDYQPDALLDLVSLLVSCVVRVGQAYEYPPDPDDPVRLVVCCSCVPSSVVSNLVSCLVVVHQYEAEAAPFQAAADPVRHFPDLDFDELPDQRPRQPDSVSVSRSVRLVVSQVRQRYEYEHAYQEAAQDLVDPSHNLVVLLPDQADEWGWAFHAYCVQQSVVSVVCSVVSPHGYAHHGAATTGTSVRSVVLCCQFANVVRDHHYDCPTHGGGHHHVVVCVVPVVGHHDVVSCVPGHRVVNGD

B-factor: mean 51.55, std 9.8, range [20.0, 98.21]